Protein 8QLH (pdb70)

Sequence (625 aa):
DAPKTFSYVYAVDPSSLDYSLTSKSSTSDVIGNVVDGLLENDKYGNLIPSLAEDWSVSKDGLTYTYKLRKGVKWYTSEGEEYAEVKAQDFVTGLKHAADGKSDGLSLVEKSIKGLEAYVSGETNDFSTVGVKALDDYTVEYTLNNPESFWNSKVTTATMLPVNEEFLNATGKDYGAPTPSSILYNGPYFLKSLISKSVIEYEKNPNYWDKENVKIDNVKLTFYDGSDQESLIRSFTQGAYTTARLFPASSNFESTKKEYGDKIVYSPQEATSYYLTVNVNRQSYNKTAKTDESQKTSTKEALLNKNFRQALNFAFNRHAYTAQLNGEEGADKIIRNSLVPDNYVQVAGKTFGQLAQDELLKYGEQWKDVTLTDGKDTIYNPTKAKSAFEKAKSELQAKGVSFPIHLDVPVEQTDVVAVQQTNSLKQSIEETLGTENVIIDVLQMTDNEKESITSQAKVPTQKDYDLNGTGWGPDYQDPATYLNILDAKKGSALKHLGITKGKDPEVVAKVGLDEYKKLLDDAASETSNLDKRYEKYAKAQAWVTDSSLLIPVASSGGSPMVSRTTVPFTKAYSQVGIKGDPFIFKGMELQNDIVTTKEYDAAFKKWQKEKLESNAQYQKDLEKHIK

Secondary structure (DSSP, 8-state):
----EEEEEE-S--S---TTT---HHHHHHHHHH---SEEE-TTS-EEESSEEEEEE-TTS-EEEEEE-SS-EEE-TTS-EEEE--THHHHHHHHHHHHTT-TT-TTTTTTBTTHHHHHHTS---GGGSSEEEEETTEEEEEBSS--TTSGGGTTSGGG----HHHHHHHGGGTT-SSGGGS-B-SSEEEEEEETTTEEEEEE-TT-TTGGG----EEEEEE--SS-TTHHHHHHHTTS-S-----TTSTTHHHHHHHSS---EEPPEEEEEEEEEE-SS----SS----SHHHHHHHHHHHH-HHHHHHHHHH--HHHHTTTTS-SSSSGGGBB-SSS-TTSSEETTEEHHHHHHHTTGGG-GGGTT----BSS--S--HHHHHHHHHHHHHHHHTTT--SSEEEEEEEETT-HHHHHHHHHHHHHHHHHH-TTTEEEEEEEE-HHHHHHHTTT--SGGG---SEEEEEE--SSSSTHHHHGGG-TTT-GGGGGGT--SS--HHHHHHHTHHHHHHHHHHHHT-SS-HHHHHHHHHHHHHHHHHHTSEEEEEEEE--EE---EETT-S---SSSSTTSTT--TT-EE-SSPPPHHHHHHHHHHHHHHHHHHHHHHHHGGGGG--

Radius of gyration: 38.91 Å; Cα contacts (8 Å, |Δi|>4): 1211; chains: 1; bounding box: 101×67×98 Å

Nearest PDB structures (foldseek):
  8qlh-assembly1_A-2  TM=1.002E+00  e=0.000E+00  Streptococcus pneumoniae
  8qlv-assembly1_A  TM=5.421E-01  e=9.674E-84  Streptococcus pneumoniae
  8qlg-assembly2_B  TM=5.423E-01  e=4.223E-78  Streptococcus pneumoniae
  8a42-assembly1_A  TM=5.380E-01  e=6.595E-78  Streptococcus pneumoniae
  5kzt-assembly1_A  TM=4.599E-01  e=6.223E-33  Listeria monocytogenes 10403S

B-factor: mean 58.39, std 14.83, range [29.08, 126.2]

InterPro domains:
  IPR000914 Solute-binding protein family 5 domain [PF00496] (77-520)
  IPR023765 Solute-binding protein family 5, conserved site [PS01040] (82-104)
  IPR030678 Peptide/nickel binding protein, MppA-type [PIRSF002741] (9-593)
  IPR039424 Solute-binding protein family 5 [PTHR30290] (10-601)

Organism: Streptococcus pneumoniae (NCBI:txid1313)

Structure (mmCIF, N/CA/C/O backbone):
data_8QLH
#
_entry.id   8QLH
#
_cell.length_a   186.215
_cell.length_b   60.514
_cell.length_c   63.697
_cell.angle_alpha   90.000
_cell.angle_beta   96.230
_cell.angle_gamma   90.000
#
_symmetry.space_group_name_H-M   'C 1 2 1'
#
loop_
_entity.id
_entity.type
_entity.pdbx_description
1 polymer AliC
2 water water
#
loop_
_atom_site.group_PDB
_atom_site.id
_atom_site.type_symbol
_atom_site.label_atom_id
_atom_site.label_alt_id
_atom_site.label_comp_id
_atom_site.label_asym_id
_atom_site.label_entity_id
_atom_site.label_seq_id
_atom_site.pdbx_PDB_ins_code
_atom_site.Cartn_x
_atom_site.Cartn_y
_atom_site.Cartn_z
_atom_site.occupancy
_atom_site.B_iso_or_equiv
_atom_site.auth_seq_id
_atom_site.auth_comp_id
_atom_site.auth_asym_id
_atom_site.auth_atom_id
_atom_site.pdbx_PDB_model_num
ATOM 1 N N . ASP A 1 9 ? 95.889 37.777 18.785 1.00 105.09 31 ASP A N 1
ATOM 2 C CA . ASP A 1 9 ? 95.274 37.346 20.068 1.00 111.63 31 ASP A CA 1
ATOM 3 C C . ASP A 1 9 ? 94.240 36.256 19.754 1.00 114.00 31 ASP A C 1
ATOM 4 O O . ASP A 1 9 ? 94.662 35.180 19.341 1.00 121.66 31 ASP A O 1
ATOM 9 N N . ALA A 1 10 ? 92.947 36.532 19.894 1.00 106.38 32 ALA A N 1
ATOM 10 C CA . ALA A 1 10 ? 91.896 35.539 19.618 1.00 97.96 32 ALA A CA 1
ATOM 11 C C . ALA A 1 10 ? 90.585 36.282 19.546 1.00 90.35 32 ALA A C 1
ATOM 12 O O . ALA A 1 10 ? 90.291 37.006 20.471 1.00 92.26 32 ALA A O 1
ATOM 14 N N . PRO A 1 11 ? 89.775 36.066 18.506 1.00 82.20 33 PRO A N 1
ATOM 15 C CA . PRO A 1 11 ? 88.528 36.778 18.361 1.00 77.84 33 PRO A CA 1
ATOM 16 C C . PRO A 1 11 ? 87.537 36.468 19.484 1.00 77.69 33 PRO A C 1
ATOM 17 O O . PRO A 1 11 ? 87.534 35.410 19.999 1.00 75.99 33 PRO A O 1
ATOM 21 N N . LYS A 1 12 ? 86.721 37.454 19.816 1.00 72.97 34 LYS A N 1
ATOM 22 C CA . LYS A 1 12 ? 85.699 37.299 20.844 1.00 66.73 34 LYS A CA 1
ATOM 23 C C . LYS A 1 12 ? 84.302 37.643 20.340 1.00 57.69 34 LYS A C 1
ATOM 24 O O . LYS A 1 12 ? 83.358 37.684 21.141 1.00 48.04 34 LYS A O 1
ATOM 30 N N . THR A 1 13 ? 84.139 37.882 19.040 1.00 51.97 35 THR A N 1
ATOM 31 C CA . THR A 1 13 ? 82.834 38.117 18.437 1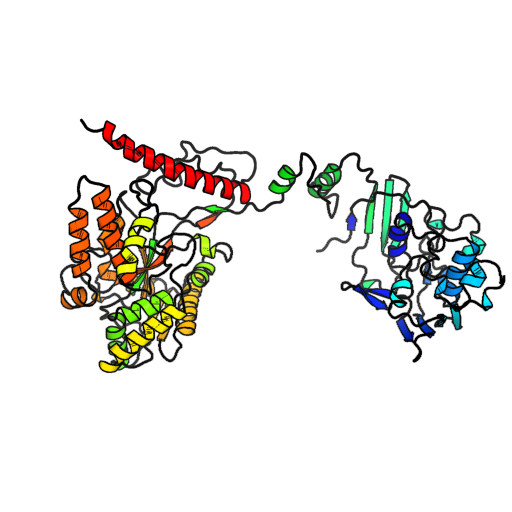.00 41.76 35 THR A CA 1
ATOM 32 C C . THR A 1 13 ? 82.536 36.991 17.455 1.00 44.32 35 THR A C 1
ATOM 33 O O . THR A 1 13 ? 83.393 36.625 16.645 1.00 45.08 35 THR A O 1
ATOM 37 N N . PHE A 1 14 ? 81.333 36.436 17.540 1.00 48.79 36 PHE A N 1
ATOM 38 C CA . PHE A 1 14 ? 80.854 35.434 16.599 1.00 43.47 36 PHE A CA 1
ATOM 39 C C . PHE A 1 14 ? 79.768 36.058 15.739 1.00 52.25 36 PHE A C 1
ATOM 40 O O . PHE A 1 14 ? 78.840 36.680 16.266 1.00 58.62 36 PHE A O 1
ATOM 48 N N . SER A 1 15 ? 79.888 35.902 14.423 1.00 38.35 37 SER A N 1
ATOM 49 C CA . SER A 1 15 ? 78.921 36.463 13.489 1.00 38.67 37 SER A CA 1
ATOM 50 C C . SER A 1 15 ? 78.494 35.377 12.515 1.00 52.86 37 SER A C 1
ATOM 51 O O . SER A 1 15 ? 79.338 34.792 11.827 1.00 51.31 37 SER A O 1
ATOM 54 N N . TYR A 1 16 ? 77.188 35.108 12.456 1.00 44.76 38 TYR A N 1
ATOM 55 C CA . TYR A 1 16 ? 76.640 34.194 11.458 1.00 49.62 38 TYR A CA 1
ATOM 56 C C . TYR A 1 16 ? 75.199 34.571 11.138 1.00 43.17 38 TYR A C 1
ATOM 57 O O . TYR A 1 16 ? 74.875 35.757 11.053 1.00 48.79 38 TYR A O 1
ATOM 66 N N . VAL A 1 17 ? 74.324 33.581 10.957 1.00 39.75 39 VAL A N 1
ATOM 67 C CA . VAL A 1 17 ? 72.957 33.819 10.515 1.00 38.62 39 VAL A CA 1
ATOM 68 C C . VAL A 1 17 ? 71.993 32.997 11.361 1.00 39.48 39 VAL A C 1
ATOM 69 O O . VAL A 1 17 ? 72.384 32.094 12.099 1.00 43.21 39 VAL A O 1
ATOM 73 N N . TYR A 1 18 ? 70.716 33.347 11.252 1.00 44.34 40 TYR A N 1
ATOM 74 C CA . TYR A 1 18 ? 69.616 32.536 11.741 1.00 44.70 40 TYR A CA 1
ATOM 75 C C . TYR A 1 18 ? 68.503 32.615 10.705 1.00 48.37 40 TYR A C 1
ATOM 76 O O . TYR A 1 18 ? 68.442 33.553 9.906 1.00 52.48 40 TYR A O 1
ATOM 85 N N . ALA A 1 19 ? 67.618 31.617 10.717 1.00 46.72 41 ALA A N 1
ATOM 86 C CA . ALA A 1 19 ? 66.630 31.468 9.659 1.00 45.91 41 ALA A CA 1
ATOM 87 C C . ALA A 1 19 ? 65.178 31.570 10.110 1.00 47.60 41 ALA A C 1
ATOM 88 O O . ALA A 1 19 ? 64.320 31.863 9.272 1.00 50.26 41 ALA A O 1
ATOM 90 N N . VAL A 1 20 ? 64.869 31.333 11.383 1.00 51.37 42 VAL A N 1
ATOM 91 C CA . VAL A 1 20 ? 63.490 31.368 11.861 1.00 54.00 42 VAL A CA 1
ATOM 92 C C . VAL A 1 20 ? 63.409 32.287 13.072 1.00 57.13 42 VAL A C 1
ATOM 93 O O . VAL A 1 20 ? 64.099 32.064 14.076 1.00 48.12 42 VAL A O 1
ATOM 97 N N . ASP A 1 21 ? 62.550 33.301 12.984 1.00 64.58 43 ASP A N 1
ATOM 98 C CA . ASP A 1 21 ? 62.328 34.207 14.098 1.00 66.79 43 ASP A CA 1
ATOM 99 C C . ASP A 1 21 ? 61.645 33.482 15.256 1.00 68.57 43 ASP A C 1
ATOM 100 O O . ASP A 1 21 ? 60.818 32.590 15.041 1.00 66.37 43 ASP A O 1
ATOM 105 N N . PRO A 1 22 ? 61.973 33.850 16.497 1.00 64.79 44 PRO A N 1
ATOM 106 C CA . PRO A 1 22 ? 61.236 33.329 17.658 1.00 62.64 44 PRO A CA 1
ATOM 107 C C . PRO A 1 22 ? 59.882 34.015 17.766 1.00 60.83 44 PRO A C 1
ATOM 108 O O . PRO A 1 22 ? 59.805 35.237 17.901 1.00 64.09 44 PRO A O 1
ATOM 112 N N . SER A 1 23 ? 58.810 33.227 17.694 1.00 58.02 45 SER A N 1
ATOM 113 C CA . SER A 1 23 ? 57.480 33.783 17.902 1.00 60.33 45 SER A CA 1
ATOM 114 C C . SER A 1 23 ? 57.188 34.025 19.373 1.00 58.58 45 SER A C 1
ATOM 115 O O . SER A 1 23 ? 56.264 34.778 19.693 1.00 54.03 45 SER A O 1
ATOM 118 N N . SER A 1 24 ? 57.963 33.413 20.264 1.00 62.52 46 SER A N 1
ATOM 119 C CA . SER A 1 24 ? 57.725 33.484 21.695 1.00 58.11 46 SER A CA 1
ATOM 120 C C . SER A 1 24 ? 59.028 33.200 22.425 1.00 54.90 46 SER A C 1
ATOM 121 O O . SER A 1 24 ? 59.855 32.410 21.960 1.00 55.43 46 SER A O 1
ATOM 124 N N . LEU A 1 25 ? 59.204 33.855 23.571 1.00 50.93 47 LEU A N 1
ATOM 125 C CA . LEU A 1 25 ? 60.309 33.557 24.472 1.00 52.17 47 LEU A CA 1
ATOM 126 C C . LEU A 1 25 ? 59.869 32.752 25.692 1.00 52.85 47 LEU A C 1
ATOM 127 O O . LEU A 1 25 ? 60.682 32.512 26.592 1.00 47.99 47 LEU A O 1
ATOM 132 N N . ASP A 1 26 ? 58.606 32.327 25.743 1.00 58.14 48 ASP A N 1
ATOM 133 C CA . ASP A 1 26 ? 58.085 31.536 26.858 1.00 57.74 48 ASP A CA 1
ATOM 134 C C . ASP A 1 26 ? 58.524 30.090 26.661 1.00 57.56 48 ASP A C 1
ATOM 135 O O . ASP A 1 26 ? 57.830 29.281 26.041 1.00 51.89 48 ASP A O 1
ATOM 140 N N . TYR A 1 27 ? 59.697 29.764 27.212 1.00 54.42 49 TYR A N 1
ATOM 141 C CA . TYR A 1 27 ? 60.247 28.422 27.053 1.00 53.52 49 TYR A CA 1
ATOM 142 C C . TYR A 1 27 ? 59.396 27.373 27.754 1.00 55.16 49 TYR A C 1
ATOM 143 O O . TYR A 1 27 ? 59.398 26.203 27.352 1.00 55.77 49 TYR A O 1
ATOM 152 N N . SER A 1 28 ? 58.672 27.764 28.800 1.00 45.28 50 SER A N 1
ATOM 153 C CA . SER A 1 28 ? 57.789 26.823 29.477 1.00 52.81 50 SER A CA 1
ATOM 154 C C . SER A 1 28 ? 56.652 26.366 28.573 1.00 61.41 50 SER A C 1
ATOM 155 O O . SER A 1 28 ? 56.199 25.220 28.681 1.00 60.29 50 SER A O 1
ATOM 158 N N . LEU A 1 29 ? 56.200 27.233 27.662 1.00 59.18 51 LEU A N 1
ATOM 159 C CA . LEU A 1 29 ? 54.987 26.984 26.892 1.00 53.72 51 LEU A CA 1
ATOM 160 C C . LEU A 1 29 ? 55.238 26.402 25.507 1.00 51.09 51 LEU A C 1
ATOM 161 O O . LEU A 1 29 ? 54.338 25.756 24.956 1.00 49.89 51 LEU A O 1
ATOM 166 N N . THR A 1 30 ? 56.418 26.608 24.929 1.00 47.79 52 THR A N 1
ATOM 167 C CA . THR A 1 30 ? 56.728 26.046 23.624 1.00 54.32 52 THR A CA 1
ATOM 168 C C . THR A 1 30 ? 58.149 25.507 23.625 1.00 55.73 52 THR A C 1
ATOM 169 O O . THR A 1 30 ? 59.037 26.031 24.304 1.00 41.90 52 THR A O 1
ATOM 173 N N . SER A 1 31 ? 58.348 24.436 22.860 1.00 64.21 53 SER A N 1
ATOM 174 C CA . SER A 1 31 ? 59.660 23.822 22.709 1.00 61.75 53 SER A CA 1
ATOM 175 C C . SER A 1 31 ? 60.113 23.800 21.255 1.00 59.13 53 SER A C 1
ATOM 176 O O . SER A 1 31 ? 61.068 23.090 20.919 1.00 56.71 53 SER A O 1
ATOM 179 N N . LYS A 1 32 ? 59.450 24.562 20.384 1.00 62.42 54 LYS A N 1
ATOM 180 C CA . LYS A 1 32 ? 59.950 24.730 19.025 1.00 56.84 54 LYS A CA 1
ATOM 181 C C . LYS A 1 32 ? 61.351 25.319 19.067 1.00 52.65 54 LYS A C 1
ATOM 182 O O . LYS A 1 32 ? 61.655 26.182 19.896 1.00 51.93 54 LYS A O 1
ATOM 188 N N . SER A 1 33 ? 62.221 24.817 18.189 1.00 48.55 55 SER A N 1
ATOM 189 C CA . SER A 1 33 ? 63.630 25.176 18.276 1.00 44.93 55 SER A CA 1
ATOM 190 C C . SER A 1 33 ? 63.876 26.637 17.934 1.00 50.94 55 SER A C 1
ATOM 191 O O . SER A 1 33 ? 64.906 27.184 18.339 1.00 54.73 55 SER A O 1
ATOM 194 N N . SER A 1 34 ? 62.948 27.285 17.222 1.00 52.95 56 SER A N 1
ATOM 195 C CA . SER A 1 34 ? 63.067 28.719 16.978 1.00 50.04 56 SER A CA 1
ATOM 196 C C . SER A 1 34 ? 63.021 29.526 18.272 1.00 53.98 56 SER A C 1
ATOM 197 O O . SER A 1 34 ? 63.438 30.689 18.275 1.00 51.15 56 SER A O 1
ATOM 200 N N . THR A 1 35 ? 62.518 28.941 19.362 1.00 53.90 57 THR A N 1
ATOM 201 C CA . THR A 1 35 ? 62.573 29.552 20.685 1.00 49.09 57 THR A CA 1
ATOM 202 C C . THR A 1 35 ? 63.768 29.039 21.481 1.00 46.05 57 THR A C 1
ATOM 203 O O . THR A 1 35 ? 64.507 29.828 22.079 1.00 48.68 57 THR A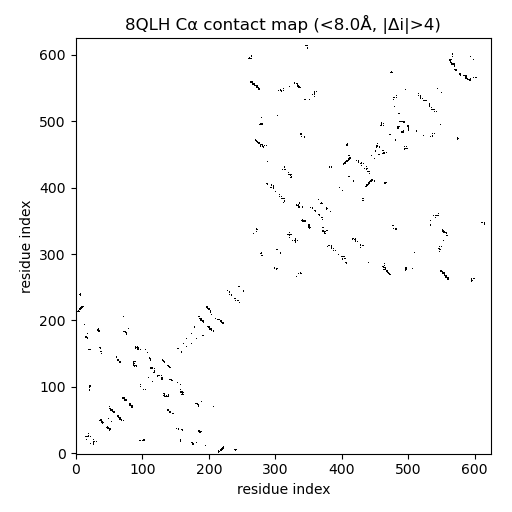 O 1
ATOM 207 N N . SER A 1 36 ? 63.975 27.719 21.473 1.00 45.72 58 SER A N 1
ATOM 208 C CA . SER A 1 36 ? 65.016 27.109 22.296 1.00 50.96 58 SER A CA 1
ATOM 209 C C . SER A 1 36 ? 66.416 27.543 21.877 1.00 52.87 58 SER A C 1
ATOM 210 O O . SER A 1 36 ? 67.321 27.605 22.720 1.00 52.09 58 SER A O 1
ATOM 213 N N . ASP A 1 37 ? 66.616 27.840 20.590 1.00 42.46 59 ASP A N 1
ATOM 214 C CA . ASP A 1 37 ? 67.930 28.278 20.130 1.00 49.25 59 ASP A CA 1
ATOM 215 C C . ASP A 1 37 ? 68.327 29.596 20.774 1.00 44.78 59 ASP A C 1
ATOM 216 O O . ASP A 1 37 ? 69.520 29.858 20.966 1.00 46.16 59 ASP A O 1
ATOM 221 N N . VAL A 1 38 ? 67.346 30.429 21.117 1.00 40.12 60 VAL A N 1
ATOM 222 C CA . VAL A 1 38 ? 67.622 31.635 21.887 1.00 41.94 60 VAL A CA 1
ATOM 223 C C . VAL A 1 38 ? 67.755 31.305 23.367 1.00 44.48 60 VAL A C 1
ATOM 224 O O . VAL A 1 38 ? 68.726 31.701 24.020 1.00 48.83 60 VAL A O 1
ATOM 228 N N . ILE A 1 39 ? 66.804 30.534 23.901 1.00 43.82 61 ILE A N 1
ATOM 229 C CA . ILE A 1 39 ? 66.700 30.338 25.345 1.00 40.88 61 ILE A CA 1
ATOM 230 C C . ILE A 1 39 ? 67.895 29.558 25.886 1.00 38.78 61 ILE A C 1
ATOM 231 O O . ILE A 1 39 ? 68.402 29.859 26.972 1.00 52.05 61 ILE A O 1
ATOM 236 N N . GLY A 1 40 ? 68.377 28.563 25.138 1.00 42.53 62 GLY A N 1
ATOM 237 C CA . GLY A 1 40 ? 69.528 27.787 25.574 1.00 42.49 62 GLY A CA 1
ATOM 238 C C . GLY A 1 40 ? 70.778 28.601 25.856 1.00 41.95 62 GLY A C 1
ATOM 239 O O . GLY A 1 40 ? 71.670 28.122 26.566 1.00 45.10 62 GLY A O 1
ATOM 240 N N . ASN A 1 41 ? 70.863 29.820 25.324 1.00 41.18 63 ASN A N 1
ATOM 241 C CA . ASN A 1 41 ? 72.008 30.686 25.563 1.00 41.89 63 ASN A CA 1
ATOM 242 C C . ASN A 1 41 ? 71.812 31.643 26.735 1.00 43.27 63 ASN A C 1
ATOM 243 O O . ASN A 1 41 ? 72.799 32.216 27.209 1.00 42.40 63 ASN A O 1
ATOM 248 N N . VAL A 1 42 ? 70.579 31.830 27.214 1.00 38.29 64 VAL A N 1
ATOM 249 C CA . VAL A 1 42 ? 70.287 32.919 28.143 1.00 45.69 64 VAL A CA 1
ATOM 250 C C . VAL A 1 42 ? 69.592 32.429 29.411 1.00 54.77 64 VAL A C 1
ATOM 251 O O . VAL A 1 42 ? 69.488 33.172 30.393 1.00 52.68 64 VAL A O 1
ATOM 255 N N . VAL A 1 43 ? 69.102 31.191 29.410 1.00 53.73 65 VAL A N 1
ATOM 256 C CA . VAL A 1 43 ? 68.440 30.623 30.580 1.00 48.30 65 VAL A CA 1
ATOM 257 C C . VAL A 1 43 ? 69.042 29.256 30.872 1.00 47.04 65 VAL A C 1
ATOM 258 O O . VAL A 1 43 ? 69.090 28.392 29.989 1.00 51.38 65 VAL A O 1
ATOM 262 N N . ASP A 1 44 ? 69.490 29.058 32.109 1.00 45.48 66 ASP A N 1
ATOM 263 C CA . ASP A 1 44 ? 70.103 27.812 32.542 1.00 44.44 66 ASP A CA 1
ATOM 264 C C . ASP A 1 44 ? 69.098 26.927 33.271 1.00 52.85 66 ASP A C 1
ATOM 265 O O . ASP A 1 44 ? 68.170 27.408 33.928 1.00 50.94 66 ASP A O 1
ATOM 270 N N . GLY A 1 45 ? 69.306 25.614 33.155 1.00 48.79 67 GLY A N 1
ATOM 271 C CA . GLY A 1 45 ? 68.560 24.637 33.899 1.00 50.08 67 GLY A CA 1
ATOM 272 C C . GLY A 1 45 ? 69.420 23.897 34.902 1.00 48.03 67 GLY A C 1
ATOM 273 O O . GLY A 1 45 ? 70.512 24.343 35.278 1.00 40.70 67 GLY A O 1
ATOM 274 N N . LEU A 1 46 ? 68.923 22.728 35.328 1.00 51.91 68 LEU A N 1
ATOM 275 C CA . LEU A 1 46 ? 69.611 21.937 36.347 1.00 42.95 68 LEU A CA 1
ATOM 276 C C . LEU A 1 46 ? 70.951 21.414 35.839 1.00 46.11 68 LEU A C 1
ATOM 277 O O . LEU A 1 46 ? 71.967 21.491 36.545 1.00 41.32 68 LEU A O 1
ATOM 282 N N . LEU A 1 47 ? 70.973 20.867 34.627 1.00 43.82 69 LEU A N 1
ATOM 283 C CA . LEU A 1 47 ? 72.176 20.273 34.068 1.00 51.98 69 LEU A CA 1
ATOM 284 C C . LEU A 1 47 ? 72.482 20.903 32.712 1.00 48.89 69 LEU A C 1
ATOM 285 O O . LEU A 1 47 ? 71.617 21.516 32.079 1.00 44.32 69 LEU A O 1
ATOM 290 N N . GLU A 1 48 ? 73.744 20.773 32.297 1.00 47.83 70 GLU A N 1
ATOM 291 C CA . GLU A 1 48 ? 74.250 21.176 30.990 1.00 43.63 70 GLU A CA 1
ATOM 292 C C . GLU A 1 48 ? 74.820 19.963 30.266 1.00 44.81 70 GLU A C 1
ATOM 293 O O . GLU A 1 48 ? 74.736 18.831 30.743 1.00 51.87 70 GLU A O 1
ATOM 299 N N . ASN A 1 49 ? 75.437 20.226 29.119 1.00 44.63 71 ASN A N 1
ATOM 300 C CA . ASN A 1 49 ? 76.279 19.273 28.415 1.00 42.73 71 ASN A CA 1
ATOM 301 C C . ASN A 1 49 ? 77.683 19.850 28.296 1.00 37.41 71 ASN A C 1
ATOM 302 O O . ASN A 1 49 ? 77.851 21.054 28.066 1.00 45.07 71 ASN A O 1
ATOM 307 N N . ASP A 1 50 ? 78.689 18.997 28.471 1.00 36.24 72 ASP A N 1
ATOM 308 C CA . ASP A 1 50 ? 80.069 19.370 28.183 1.00 46.83 72 ASP A CA 1
ATOM 309 C C . ASP A 1 50 ? 80.338 19.134 26.696 1.00 45.89 72 ASP A C 1
ATOM 310 O O . ASP A 1 50 ? 79.429 18.817 25.924 1.00 43.97 72 ASP A O 1
ATOM 315 N N . LYS A 1 51 ? 81.597 19.267 26.272 1.00 43.62 73 LYS A N 1
ATOM 316 C CA . LYS A 1 51 ? 81.905 19.107 24.855 1.00 45.37 73 LYS A CA 1
ATOM 317 C C . LYS A 1 51 ? 81.796 17.663 24.383 1.00 51.94 73 LYS A C 1
ATOM 318 O O . LYS A 1 51 ? 81.928 17.412 23.182 1.00 53.89 73 LYS A O 1
ATOM 324 N N . TYR A 1 52 ? 81.546 16.722 25.289 1.00 54.30 74 TYR A N 1
ATOM 325 C CA . TYR A 1 52 ? 81.461 15.307 24.972 1.00 39.97 74 TYR A CA 1
ATOM 326 C C . TYR A 1 52 ? 80.045 14.765 25.047 1.00 38.34 74 TYR A C 1
ATOM 327 O O . TYR A 1 52 ? 79.844 13.569 24.822 1.00 60.60 74 TYR A O 1
ATOM 336 N N . GLY A 1 53 ? 79.059 15.606 25.354 1.00 41.32 75 GLY A N 1
ATOM 337 C CA . GLY A 1 53 ? 77.696 15.163 25.516 1.00 41.31 75 GLY A CA 1
ATOM 338 C C . GLY A 1 53 ? 77.299 14.807 26.933 1.00 44.96 75 GLY A C 1
ATOM 339 O O . GLY A 1 53 ? 76.107 14.598 27.187 1.00 54.57 75 GLY A O 1
ATOM 340 N N . ASN A 1 54 ? 78.255 14.731 27.858 1.00 42.78 76 ASN A N 1
ATOM 341 C CA . ASN A 1 54 ? 77.962 14.341 29.232 1.00 43.84 76 ASN A CA 1
ATOM 342 C C . ASN A 1 54 ? 77.107 15.388 29.932 1.00 42.78 76 ASN A C 1
ATOM 343 O O . ASN A 1 54 ? 77.354 16.592 29.824 1.00 52.15 76 ASN A O 1
ATOM 348 N N . LEU A 1 55 ? 76.106 14.921 30.669 1.00 39.85 77 LEU A N 1
ATOM 349 C CA . LEU A 1 55 ? 75.253 15.802 31.457 1.00 4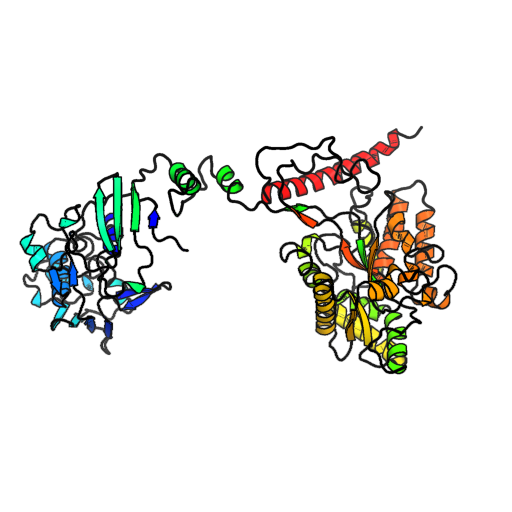8.49 77 LEU A CA 1
ATOM 350 C C . LEU A 1 55 ? 76.002 16.223 32.719 1.00 50.16 77 LEU A C 1
ATOM 351 O O . LEU A 1 55 ? 76.187 15.424 33.640 1.00 52.71 77 LEU A O 1
ATOM 356 N N . ILE A 1 56 ? 76.431 17.482 32.759 1.00 53.30 78 ILE A N 1
ATOM 357 C CA . ILE A 1 56 ? 77.295 18.000 33.817 1.00 49.29 78 ILE A CA 1
ATOM 358 C C . ILE A 1 56 ? 76.507 18.992 34.670 1.00 49.44 78 ILE A C 1
ATOM 359 O O . ILE A 1 56 ? 75.439 19.452 34.241 1.00 43.79 78 ILE A O 1
ATOM 364 N N . PRO A 1 57 ? 76.974 19.330 35.877 1.00 52.60 79 PRO A N 1
ATOM 365 C CA . PRO A 1 57 ? 76.243 20.289 36.728 1.00 50.79 79 PRO A CA 1
ATOM 366 C C . PRO A 1 57 ? 76.048 21.661 36.080 1.00 41.16 79 PRO A C 1
ATOM 367 O O . PRO A 1 57 ? 76.964 22.207 35.468 1.00 47.45 79 PRO A O 1
ATOM 371 N N . SER A 1 58 ? 74.847 22.234 36.248 1.00 47.26 80 SER A N 1
ATOM 372 C CA . SER A 1 58 ? 74.546 23.577 35.762 1.00 47.50 80 SER A CA 1
ATOM 373 C C . SER A 1 58 ? 74.041 24.419 36.923 1.00 50.50 80 SER A C 1
ATOM 374 O O . SER A 1 58 ? 74.846 24.971 37.672 1.00 54.64 80 SER A O 1
ATOM 377 N N . LEU A 1 59 ? 72.725 24.624 37.062 1.00 53.82 81 LEU A N 1
ATOM 378 C CA . LEU A 1 59 ? 72.256 25.317 38.260 1.00 47.37 81 LEU A CA 1
ATOM 379 C C . LEU A 1 59 ? 72.303 24.396 39.467 1.00 47.61 81 LEU A C 1
ATOM 380 O O . LEU A 1 59 ? 72.449 24.860 40.601 1.00 52.48 81 LEU A O 1
ATOM 385 N N . ALA A 1 60 ? 72.195 23.094 39.234 1.00 45.51 82 ALA A N 1
ATOM 386 C CA . ALA A 1 60 ? 72.357 22.083 40.267 1.00 46.31 82 ALA A CA 1
ATOM 387 C C . ALA A 1 60 ? 73.838 21.743 40.358 1.00 52.34 82 ALA A C 1
ATOM 388 O O . ALA A 1 60 ? 74.414 21.201 39.409 1.00 57.18 82 ALA A O 1
ATOM 390 N N . GLU A 1 61 ? 74.469 22.079 41.481 1.00 50.39 83 GLU A N 1
ATOM 391 C CA . GLU A 1 61 ? 75.885 21.769 41.610 1.00 50.01 83 GLU A CA 1
ATOM 392 C C . GLU A 1 61 ? 76.129 20.295 41.903 1.00 55.84 83 GLU A C 1
ATOM 393 O O . GLU A 1 61 ? 77.247 19.812 41.696 1.00 58.65 83 GLU A O 1
ATOM 399 N N . ASP A 1 62 ? 75.106 19.575 42.354 1.00 50.56 84 ASP A N 1
ATOM 400 C CA . ASP A 1 62 ? 75.193 18.136 42.551 1.00 55.29 84 ASP A CA 1
ATOM 401 C C . ASP A 1 62 ? 73.783 17.568 42.491 1.00 49.35 84 ASP A C 1
ATOM 402 O O . ASP A 1 62 ? 72.797 18.292 42.654 1.00 42.00 84 ASP A O 1
ATOM 407 N N . TRP A 1 63 ? 73.697 16.261 42.243 1.00 48.68 85 TRP A N 1
ATOM 408 C CA . TRP A 1 63 ? 72.407 15.597 42.144 1.00 45.36 85 TRP A CA 1
ATOM 409 C C . TRP A 1 63 ? 72.547 14.145 42.570 1.00 50.39 85 TRP A C 1
ATOM 410 O O . TRP A 1 63 ? 73.619 13.543 42.460 1.00 51.80 85 TRP A O 1
ATOM 421 N N . SER A 1 64 ? 71.436 13.579 43.036 1.00 44.57 86 SER A N 1
ATOM 422 C CA . SER A 1 64 ? 71.411 12.192 43.465 1.00 46.07 86 SER A CA 1
ATOM 423 C C . SER A 1 64 ? 70.105 11.552 43.019 1.00 49.66 86 SER A C 1
ATOM 424 O O . SER A 1 64 ? 69.121 12.237 42.731 1.00 54.76 86 SER A O 1
ATOM 427 N N . VAL A 1 65 ? 70.111 10.220 42.956 1.00 48.64 87 VAL A N 1
ATOM 428 C CA . VAL A 1 65 ? 68.922 9.427 42.664 1.00 47.82 87 VAL A CA 1
ATOM 429 C C . VAL A 1 65 ? 68.798 8.344 43.733 1.00 50.60 87 VAL A C 1
ATOM 430 O O . VAL A 1 65 ? 69.810 7.815 44.209 1.00 50.14 87 VAL A O 1
ATOM 434 N N . SER A 1 66 ? 67.562 8.039 44.139 1.00 50.47 88 SER A N 1
ATOM 435 C CA . SER A 1 66 ? 67.346 7.050 45.188 1.00 47.87 88 SER A CA 1
ATOM 436 C C . SER A 1 66 ? 67.722 5.653 44.687 1.00 56.69 88 SER A C 1
ATOM 437 O O . SER A 1 66 ? 67.931 5.425 43.493 1.00 60.66 88 SER A O 1
ATOM 440 N N . LYS A 1 67 ? 67.787 4.704 45.627 1.00 60.46 89 LYS A N 1
ATOM 441 C CA . LYS A 1 67 ? 68.138 3.327 45.283 1.00 57.71 89 LYS A CA 1
ATOM 442 C C . LYS A 1 67 ? 67.122 2.709 44.326 1.00 54.17 89 LYS A C 1
ATOM 443 O O . LYS A 1 67 ? 67.490 1.926 43.443 1.00 59.67 89 LYS A O 1
ATOM 449 N N . ASP A 1 68 ? 65.839 3.036 44.488 1.00 55.51 90 ASP A N 1
ATOM 450 C CA . ASP A 1 68 ? 64.812 2.502 43.603 1.00 51.32 90 ASP A CA 1
ATOM 451 C C . ASP A 1 68 ? 64.695 3.264 42.288 1.00 49.75 90 ASP A C 1
ATOM 452 O O . ASP A 1 68 ? 63.909 2.859 41.427 1.00 69.69 90 ASP A O 1
ATOM 457 N N . GLY A 1 69 ? 65.442 4.352 42.114 1.00 49.45 91 GLY A N 1
ATOM 458 C CA . GLY A 1 69 ? 65.443 5.097 40.869 1.00 53.67 91 GLY A CA 1
ATOM 459 C C . GLY A 1 69 ? 64.273 6.030 40.652 1.00 55.16 91 GLY A C 1
ATOM 460 O O . GLY A 1 69 ? 64.179 6.635 39.578 1.00 54.44 91 GLY A O 1
ATOM 461 N N . LEU A 1 70 ? 63.385 6.186 41.631 1.00 58.33 92 LEU A N 1
ATOM 462 C CA . LEU A 1 70 ? 62.167 6.960 41.425 1.00 53.23 92 LEU A CA 1
ATOM 463 C C . LEU A 1 70 ? 62.286 8.414 41.854 1.00 52.62 92 LEU A C 1
ATOM 464 O O . LEU A 1 70 ? 61.438 9.225 41.466 1.00 54.07 92 LEU A O 1
ATOM 469 N N . THR A 1 71 ? 63.299 8.766 42.643 1.00 52.52 93 THR A N 1
ATOM 470 C CA . THR A 1 71 ? 63.409 10.097 43.229 1.00 51.39 93 THR A CA 1
ATOM 471 C C . THR A 1 71 ? 64.746 10.709 42.848 1.00 51.45 93 THR A C 1
ATOM 472 O O . THR A 1 71 ? 65.802 10.145 43.158 1.00 54.65 93 THR A O 1
ATOM 476 N N . TYR A 1 72 ? 64.695 11.866 42.197 1.00 46.59 94 TYR A N 1
ATOM 477 C CA . TYR A 1 72 ? 65.878 12.610 41.792 1.00 42.63 94 TYR A CA 1
ATOM 478 C C . TYR A 1 72 ? 65.926 13.913 42.572 1.00 47.72 94 TYR A C 1
ATOM 479 O O . TYR A 1 72 ? 64.942 14.659 42.598 1.00 48.16 94 TYR A O 1
ATOM 488 N N . THR A 1 73 ? 67.066 14.188 43.195 1.00 49.16 95 THR A N 1
ATOM 489 C CA . THR A 1 73 ? 67.225 15.355 44.049 1.00 43.73 95 THR A CA 1
ATOM 490 C C . THR A 1 73 ? 68.399 16.179 43.544 1.00 48.30 95 THR A C 1
ATOM 491 O O . THR A 1 73 ? 69.484 15.638 43.302 1.00 44.26 95 THR A O 1
ATOM 495 N N . TYR A 1 74 ? 68.180 17.481 43.385 1.00 47.50 96 TYR A N 1
ATOM 496 C CA . TYR A 1 74 ? 69.165 18.381 42.804 1.00 47.76 96 TYR A CA 1
ATOM 497 C C . TYR A 1 74 ? 69.510 19.480 43.798 1.00 51.53 96 TYR A C 1
ATOM 498 O O . TYR A 1 74 ? 68.622 20.194 44.276 1.00 41.28 96 TYR A O 1
ATOM 507 N N . LYS A 1 75 ? 70.803 19.624 44.082 1.00 51.06 97 LYS A N 1
ATOM 508 C CA . LYS A 1 75 ? 71.316 20.628 45.007 1.00 49.11 97 LYS A CA 1
ATOM 509 C C . LYS A 1 75 ? 71.775 21.839 44.198 1.00 59.87 97 LYS A C 1
ATOM 510 O O . LYS A 1 75 ? 72.761 21.764 43.457 1.00 64.26 97 LYS A O 1
ATOM 516 N N . LEU A 1 76 ? 71.018 22.915 44.287 1.00 54.87 98 LEU A N 1
ATOM 517 C CA . LEU A 1 76 ? 71.324 24.128 43.517 1.00 45.93 98 LEU A CA 1
ATOM 518 C C . LEU A 1 76 ? 72.512 24.832 44.116 1.00 48.16 98 LEU A C 1
ATOM 519 O O . LEU A 1 76 ? 72.688 24.763 45.288 1.00 56.25 98 LEU A O 1
ATOM 524 N N . ARG A 1 77 ? 73.170 25.613 43.247 1.00 46.72 99 ARG A N 1
ATOM 525 C CA . ARG A 1 77 ? 74.251 26.566 43.603 1.00 56.62 99 ARG A CA 1
ATOM 526 C C . ARG A 1 77 ? 73.536 27.754 44.261 1.00 43.22 99 ARG A C 1
ATOM 527 O O . ARG A 1 77 ? 72.372 28.033 43.890 1.00 51.89 99 ARG A O 1
ATOM 535 N N . LYS A 1 78 ? 74.209 28.486 45.144 1.00 60.44 100 LYS A N 1
ATOM 536 C CA . LYS A 1 78 ? 73.471 29.489 45.902 1.00 63.45 100 LYS A CA 1
ATOM 537 C C . LYS A 1 78 ? 73.528 30.886 45.299 1.00 73.05 100 LYS A C 1
ATOM 538 O O . LYS A 1 78 ? 72.504 31.580 45.267 1.00 88.48 100 LYS A O 1
ATOM 544 N N . GLY A 1 79 ? 74.682 31.325 44.811 1.00 61.95 101 GLY A N 1
ATOM 545 C CA . GLY A 1 79 ? 74.815 32.724 44.449 1.00 63.38 101 GLY A CA 1
ATOM 546 C C . GLY A 1 79 ? 74.301 33.124 43.078 1.00 66.53 101 GLY A C 1
ATOM 547 O O . GLY A 1 79 ? 74.697 34.169 42.557 1.00 78.20 101 GLY A O 1
ATOM 548 N N . VAL A 1 80 ? 73.420 32.325 42.479 1.00 60.24 102 VAL A N 1
ATOM 549 C CA . VAL A 1 80 ? 72.934 32.587 41.127 1.00 50.82 102 VAL A CA 1
ATOM 550 C C . VAL A 1 80 ? 71.730 33.515 41.192 1.00 51.27 102 VAL A C 1
ATOM 551 O O . VAL A 1 80 ? 70.788 33.281 41.960 1.00 53.24 102 VAL A O 1
ATOM 555 N N . LYS A 1 81 ? 71.752 34.559 40.371 1.00 53.69 103 LYS A N 1
ATOM 556 C CA . LYS A 1 81 ? 70.713 35.575 40.354 1.00 49.09 103 LYS A CA 1
ATOM 557 C C . LYS A 1 81 ? 69.978 35.578 39.021 1.00 55.95 103 LYS A C 1
ATOM 558 O O . LYS A 1 81 ? 70.540 35.239 37.975 1.00 54.67 103 LYS A O 1
ATOM 564 N N . TRP A 1 82 ? 68.705 35.958 39.076 1.00 59.93 104 TRP A N 1
ATOM 565 C CA . TRP A 1 82 ? 67.977 36.349 37.878 1.00 56.55 104 TRP A CA 1
ATOM 566 C C . TRP A 1 82 ? 68.305 37.799 37.543 1.00 51.54 104 TRP A C 1
ATOM 567 O O . TRP A 1 82 ? 68.383 38.652 38.434 1.00 47.19 104 TRP A O 1
ATOM 578 N N . TYR A 1 83 ? 68.499 38.078 36.255 1.00 46.42 105 TYR A N 1
ATOM 579 C CA . TYR A 1 83 ? 68.810 39.417 35.777 1.00 46.73 105 TYR A CA 1
ATOM 580 C C . TYR A 1 83 ? 67.785 39.853 34.737 1.00 50.95 105 TYR A C 1
ATOM 581 O O . TYR A 1 83 ? 67.281 39.038 33.959 1.00 48.00 105 TYR A O 1
ATOM 590 N N . THR A 1 84 ? 67.484 41.147 34.722 1.00 54.77 106 THR A N 1
ATOM 591 C CA . THR A 1 84 ? 66.549 41.709 33.760 1.00 52.09 106 THR A CA 1
ATOM 592 C C . THR A 1 84 ? 67.197 41.806 32.382 1.00 62.71 106 THR A C 1
ATOM 593 O O . THR A 1 84 ? 68.394 41.566 32.203 1.00 72.80 106 THR A O 1
ATOM 597 N N . SER A 1 85 ? 66.378 42.164 31.393 1.00 62.34 107 SER A N 1
ATOM 598 C CA . SER A 1 85 ? 66.895 42.585 30.092 1.00 55.56 107 SER A CA 1
ATOM 599 C C . SER A 1 85 ? 67.953 43.684 30.226 1.00 57.77 107 SER A C 1
ATOM 600 O O . SER A 1 85 ? 68.938 43.698 29.479 1.00 58.63 107 SER A O 1
ATOM 603 N N . GLU A 1 86 ? 67.783 44.592 31.189 1.00 63.16 108 GLU A N 1
ATOM 604 C CA . GLU A 1 86 ? 68.675 45.732 31.390 1.00 67.58 108 GLU A CA 1
ATOM 605 C C . GLU A 1 86 ? 69.962 45.368 32.116 1.00 71.63 108 GLU A C 1
ATOM 606 O O . GLU A 1 86 ? 70.860 46.210 32.201 1.00 74.84 108 GLU A O 1
ATOM 612 N N . GLY A 1 87 ? 70.068 44.153 32.647 1.00 70.02 109 GLY A N 1
ATOM 613 C CA . GLY A 1 87 ? 71.227 43.761 33.417 1.00 65.34 109 GLY A CA 1
ATOM 614 C C . GLY A 1 87 ? 71.124 44.016 34.903 1.00 67.28 109 GLY A C 1
ATOM 615 O O . GLY A 1 87 ? 72.141 43.927 35.603 1.00 72.16 109 GLY A O 1
ATOM 616 N N . GLU A 1 88 ? 69.935 44.325 35.410 1.00 70.31 110 GLU A N 1
ATOM 617 C CA . GLU A 1 88 ? 69.760 44.632 36.822 1.00 76.43 110 GLU A CA 1
ATOM 618 C C . GLU A 1 88 ? 69.369 43.374 37.585 1.00 70.46 110 GLU A C 1
ATOM 619 O O . GLU A 1 88 ? 68.545 42.583 37.119 1.00 66.04 110 GLU A O 1
ATOM 625 N N . GLU A 1 89 ? 69.976 43.196 38.757 1.00 67.74 111 GLU A N 1
ATOM 626 C CA . GLU A 1 89 ? 69.672 42.050 39.601 1.00 63.18 111 GLU A CA 1
ATOM 627 C C . GLU A 1 89 ? 68.203 42.070 40.005 1.00 64.10 111 GLU A C 1
ATOM 628 O O . GLU A 1 89 ? 67.698 43.079 40.502 1.00 69.00 111 GLU A O 1
ATOM 634 N N . TYR A 1 90 ? 67.511 40.954 39.771 1.00 66.21 112 TYR A N 1
ATOM 635 C CA . TYR A 1 90 ? 66.102 40.821 40.131 1.00 64.94 112 TYR A CA 1
ATOM 636 C C . TYR A 1 90 ? 65.921 40.055 41.437 1.00 66.10 112 TYR A C 1
ATOM 637 O O . TYR A 1 90 ? 65.424 40.609 42.421 1.00 70.92 112 TYR A O 1
ATOM 646 N N . ALA A 1 91 ? 66.309 38.782 41.463 1.00 69.06 113 ALA A N 1
ATOM 647 C CA . ALA A 1 91 ? 66.194 37.966 42.665 1.00 65.36 113 ALA A CA 1
ATOM 648 C C . ALA A 1 91 ? 67.113 36.763 42.519 1.00 60.80 113 ALA A C 1
ATOM 649 O O . ALA A 1 91 ? 67.656 36.499 41.445 1.00 66.25 113 ALA A O 1
ATOM 651 N N . GLU A 1 92 ? 67.297 36.033 43.624 1.00 64.14 114 GLU A N 1
ATOM 652 C CA . GLU A 1 92 ? 68.192 34.844 43.639 1.00 62.01 114 GLU A CA 1
ATOM 653 C C . GLU A 1 92 ? 67.428 33.603 43.163 1.00 61.74 114 GLU A C 1
ATOM 654 O O . GLU A 1 92 ? 66.303 33.377 43.651 1.00 65.40 114 GLU A O 1
ATOM 660 N N . VAL A 1 93 ? 68.028 32.837 42.245 1.00 56.37 115 VAL A N 1
ATOM 661 C CA . VAL A 1 93 ? 67.416 31.616 41.729 1.00 57.55 115 VAL A CA 1
ATOM 662 C C . VAL A 1 93 ? 67.224 30.644 42.888 1.00 58.38 115 VAL A C 1
ATOM 663 O O . VAL A 1 93 ? 68.182 30.301 43.590 1.00 62.45 115 VAL A O 1
ATOM 667 N N . LYS A 1 94 ? 65.981 30.219 43.112 1.00 57.09 116 LYS A N 1
ATOM 668 C CA . LYS A 1 94 ? 65.636 29.294 44.185 1.00 54.63 116 LYS A CA 1
ATOM 669 C C . LYS A 1 94 ? 65.000 28.033 43.610 1.00 55.33 116 LYS A C 1
ATOM 670 O O . LYS A 1 94 ? 64.623 27.974 42.436 1.00 54.37 116 LYS A O 1
ATOM 676 N N . ALA A 1 95 ? 64.888 27.010 44.460 1.00 49.21 117 ALA A N 1
ATOM 677 C CA . ALA A 1 95 ? 64.326 25.738 44.017 1.00 45.96 117 ALA A CA 1
ATOM 678 C C . ALA A 1 95 ? 62.869 25.882 43.604 1.00 52.12 117 ALA A C 1
ATOM 679 O O . ALA A 1 95 ? 62.398 25.154 42.722 1.00 52.47 117 ALA A O 1
ATOM 681 N N . GLN A 1 96 ? 62.143 26.816 44.224 1.00 60.14 118 GLN A N 1
ATOM 682 C CA . GLN A 1 96 ? 60.736 27.012 43.896 1.00 67.37 118 GLN A CA 1
ATOM 683 C C . GLN A 1 96 ? 60.540 27.446 42.448 1.00 61.61 118 GLN A C 1
ATOM 684 O O . GLN A 1 96 ? 59.453 27.246 41.891 1.00 55.49 118 GLN A O 1
ATOM 690 N N . ASP A 1 97 ? 61.573 28.012 41.819 1.00 52.20 119 ASP A N 1
ATOM 691 C CA . ASP A 1 97 ? 61.458 28.435 40.429 1.00 54.23 119 ASP A CA 1
ATOM 692 C C . ASP A 1 97 ? 61.281 27.257 39.478 1.00 54.87 119 ASP A C 1
ATOM 693 O O . ASP A 1 97 ? 60.816 27.451 38.348 1.00 52.32 119 ASP A O 1
ATOM 698 N N . PHE A 1 98 ? 61.622 26.043 39.912 1.00 52.60 120 PHE A N 1
ATOM 699 C CA . PHE A 1 98 ? 61.381 24.863 39.096 1.00 46.77 120 PHE A CA 1
ATOM 700 C C . PHE A 1 98 ? 59.974 24.311 39.276 1.00 48.97 120 PHE A C 1
ATOM 701 O O . PHE A 1 98 ? 59.431 23.709 38.342 1.00 47.96 120 PHE A O 1
ATOM 709 N N . VAL A 1 99 ? 59.364 24.514 40.449 1.00 47.29 121 VAL A N 1
ATOM 710 C CA . VAL A 1 99 ? 57.941 24.220 40.588 1.00 49.10 121 VAL A CA 1
ATOM 711 C C . VAL A 1 99 ? 57.124 25.196 39.750 1.00 49.36 121 VAL A C 1
ATOM 712 O O . VAL A 1 99 ? 56.146 24.811 39.097 1.00 44.26 121 VAL A O 1
ATOM 716 N N . THR A 1 100 ? 57.528 26.472 39.746 1.00 51.18 122 THR A N 1
ATOM 717 C CA . THR A 1 100 ? 56.801 27.506 39.012 1.00 50.42 122 THR A CA 1
ATOM 718 C C . THR A 1 100 ? 56.821 27.243 37.510 1.00 51.93 122 THR A C 1
ATOM 719 O O . THR A 1 100 ? 55.785 27.331 36.841 1.00 60.02 122 THR A O 1
ATOM 723 N N . GLY A 1 101 ? 58.000 26.931 36.963 1.00 43.12 123 GLY A N 1
ATOM 724 C CA . GLY A 1 101 ? 58.103 26.697 35.530 1.00 41.44 123 GLY A CA 1
ATOM 725 C C . GLY A 1 101 ? 57.240 25.541 35.060 1.00 51.57 123 GLY A C 1
ATOM 726 O O . GLY A 1 101 ? 56.496 25.665 34.083 1.00 50.66 123 GLY A O 1
ATOM 727 N N . LEU A 1 102 ? 57.318 24.402 35.762 1.00 48.18 124 LEU A N 1
ATOM 728 C CA . LEU A 1 102 ? 56.525 23.239 35.372 1.00 47.70 124 LEU A CA 1
ATOM 729 C C . LEU A 1 102 ? 55.038 23.483 35.596 1.00 50.98 124 LEU A C 1
ATOM 730 O O . LEU A 1 102 ? 54.205 23.026 34.804 1.00 55.71 124 LEU A O 1
ATOM 735 N N . LYS A 1 103 ? 54.681 24.192 36.671 1.00 52.90 125 LYS A N 1
ATOM 736 C CA . LYS A 1 103 ? 53.280 24.549 36.878 1.00 55.71 125 LYS A CA 1
ATOM 737 C C . LYS A 1 103 ? 52.792 25.511 35.804 1.00 55.98 125 LYS A C 1
ATOM 738 O O . LYS A 1 103 ? 51.627 25.450 35.393 1.00 56.53 125 LYS A O 1
ATOM 744 N N . HIS A 1 104 ? 53.667 26.399 35.332 1.00 55.58 126 HIS A N 1
ATOM 745 C CA . HIS A 1 104 ? 53.297 27.293 34.242 1.00 58.89 126 HIS A CA 1
ATOM 746 C C . HIS A 1 104 ? 53.088 26.521 32.944 1.00 60.61 126 HIS A C 1
ATOM 747 O O . HIS A 1 104 ? 52.186 26.844 32.162 1.00 65.60 126 HIS A O 1
ATOM 754 N N . ALA A 1 105 ? 53.914 25.499 32.699 1.00 52.93 127 ALA A N 1
ATOM 755 C CA . ALA A 1 105 ? 53.754 24.685 31.498 1.00 54.24 127 ALA A CA 1
ATOM 756 C C . ALA A 1 105 ? 52.438 23.923 31.509 1.00 52.47 127 ALA A C 1
ATOM 757 O O . ALA A 1 105 ? 51.818 23.734 30.456 1.00 54.05 127 ALA A O 1
ATOM 759 N N . ALA A 1 106 ? 51.993 23.484 32.685 1.00 54.02 128 ALA A N 1
ATOM 760 C CA . ALA A 1 106 ? 50.721 22.780 32.790 1.00 49.74 128 ALA A CA 1
ATOM 761 C C . ALA A 1 106 ? 49.542 23.735 32.647 1.00 50.48 128 ALA A C 1
ATOM 762 O O . ALA A 1 106 ? 48.621 23.480 31.866 1.00 62.09 128 ALA A O 1
ATOM 764 N N . ASP A 1 107 ? 49.562 24.850 33.383 1.00 59.24 129 ASP A N 1
ATOM 765 C CA . ASP A 1 107 ? 48.451 25.796 33.325 1.00 66.01 129 ASP A CA 1
ATOM 766 C C . ASP A 1 107 ? 48.332 26.445 31.952 1.00 68.89 129 ASP A C 1
ATOM 767 O O . ASP A 1 107 ? 47.220 26.724 31.493 1.00 70.42 129 ASP A O 1
ATOM 772 N N . GLY A 1 108 ? 49.456 26.674 31.279 1.00 65.08 130 GLY A N 1
ATOM 773 C CA . GLY A 1 108 ? 49.491 27.334 29.993 1.00 62.36 130 GLY A CA 1
ATOM 774 C C . GLY A 1 108 ? 49.295 26.449 28.782 1.00 68.71 130 GLY A C 1
ATOM 775 O O . GLY A 1 108 ? 49.408 26.948 27.656 1.00 73.54 130 GLY A O 1
ATOM 776 N N . LYS A 1 109 ? 49.015 25.155 28.971 1.00 66.95 131 LYS A N 1
ATOM 777 C CA . LYS A 1 109 ? 48.720 24.230 27.867 1.00 62.71 131 LYS A CA 1
ATOM 778 C C . LYS A 1 109 ? 49.914 24.095 26.922 1.00 65.59 131 LYS A C 1
ATOM 779 O O . LYS A 1 109 ? 49.790 24.214 25.703 1.00 76.86 131 LYS A O 1
ATOM 785 N N . SER A 1 110 ? 51.080 23.821 27.500 1.00 62.58 132 SER A N 1
ATOM 786 C CA . SER A 1 110 ? 52.324 23.852 26.736 1.00 61.25 132 SER A CA 1
ATOM 787 C C . SER A 1 110 ? 52.451 22.638 25.822 1.00 64.73 132 SER A C 1
ATOM 788 O O . SER A 1 110 ? 51.991 21.542 26.145 1.00 73.00 132 SER A O 1
ATOM 791 N N . ASP A 1 111 ? 53.100 22.843 24.675 1.00 65.29 133 ASP A N 1
ATOM 792 C CA . ASP A 1 111 ? 53.310 21.778 23.698 1.00 69.70 133 ASP A CA 1
ATOM 793 C C . ASP A 1 111 ? 54.514 20.904 24.010 1.00 59.48 133 ASP A C 1
ATOM 794 O O . ASP A 1 111 ? 54.680 19.864 23.366 1.00 58.12 133 ASP A O 1
ATOM 799 N N . GLY A 1 112 ? 55.355 21.296 24.965 1.00 56.57 134 GLY A N 1
ATOM 800 C CA . GLY A 1 112 ? 56.537 20.515 25.277 1.00 62.42 134 GLY A CA 1
ATOM 801 C C . GLY A 1 112 ? 56.362 19.591 26.464 1.00 62.63 134 GLY A C 1
ATOM 802 O O . GLY A 1 112 ? 57.341 19.196 27.102 1.00 65.70 134 GLY A O 1
ATOM 803 N N . LEU A 1 113 ? 55.120 19.217 26.759 1.00 61.17 135 LEU A N 1
ATOM 804 C CA . LEU A 1 113 ? 54.826 18.489 27.986 1.00 64.28 135 LEU A CA 1
ATOM 805 C C . LEU A 1 113 ? 54.876 16.974 27.831 1.00 65.05 135 LEU A C 1
ATOM 806 O O . LEU A 1 113 ? 54.975 16.271 28.841 1.00 59.67 135 LEU A O 1
ATOM 811 N N . SER A 1 114 ? 54.825 16.453 26.603 1.00 68.22 136 SER A N 1
ATOM 812 C CA . SER A 1 114 ? 54.710 15.014 26.392 1.00 68.67 136 SER A CA 1
ATOM 813 C C . SER A 1 114 ? 55.981 14.247 26.733 1.00 68.13 136 SER A C 1
ATOM 814 O O . SER A 1 114 ? 55.930 13.016 26.808 1.00 77.86 136 SER A O 1
ATOM 817 N N . LEU A 1 115 ? 57.110 14.925 26.943 1.00 62.38 137 LEU A N 1
ATOM 818 C CA . LEU A 1 115 ? 58.311 14.212 27.363 1.00 58.96 137 LEU A CA 1
ATOM 819 C C . LEU A 1 115 ? 58.205 13.759 28.815 1.00 59.79 137 LEU A C 1
ATOM 820 O O . LEU A 1 115 ? 58.699 12.685 29.174 1.00 66.08 137 LEU A O 1
ATOM 825 N N . VAL A 1 116 ? 57.567 14.563 29.664 1.00 51.58 138 VAL A N 1
ATOM 826 C CA . VAL A 1 116 ? 57.543 14.325 31.101 1.00 50.99 138 VAL A CA 1
ATOM 827 C C . VAL A 1 116 ? 56.133 14.214 31.658 1.00 53.92 138 VAL A C 1
ATOM 828 O O . VAL A 1 116 ? 55.976 14.044 32.869 1.00 57.47 138 VAL A O 1
ATOM 832 N N . GLU A 1 117 ? 55.102 14.292 30.812 1.00 53.83 139 GLU A N 1
ATOM 833 C CA . GLU A 1 117 ? 53.727 14.256 31.305 1.00 57.04 139 GLU A CA 1
ATOM 834 C C . GLU A 1 117 ? 53.421 12.952 32.032 1.00 60.00 139 GLU A C 1
ATOM 835 O O . GLU A 1 117 ? 52.756 12.956 33.075 1.00 64.12 139 GLU A O 1
ATOM 841 N N . LYS A 1 118 ? 53.890 11.825 31.499 1.00 53.42 140 LYS A N 1
ATOM 842 C CA . LYS A 1 118 ? 53.595 10.520 32.075 1.00 48.53 140 LYS A CA 1
ATOM 843 C C . LYS A 1 118 ? 54.738 9.963 32.910 1.00 49.83 140 LYS A C 1
ATOM 844 O O . LYS A 1 118 ? 54.630 8.842 33.411 1.00 63.34 140 LYS A O 1
ATOM 850 N N . SER A 1 119 ? 55.814 10.726 33.091 1.00 54.73 141 SER A N 1
ATOM 851 C CA . SER A 1 119 ? 56.939 10.332 33.926 1.00 52.45 141 SER A CA 1
ATOM 852 C C . SER A 1 119 ? 56.847 10.930 35.323 1.00 57.53 141 SER A C 1
ATOM 853 O O . SER A 1 119 ? 56.969 10.206 36.315 1.00 64.39 141 SER A O 1
ATOM 856 N N . ILE A 1 120 ? 56.642 12.246 35.414 1.00 56.46 142 ILE A N 1
ATOM 857 C CA . ILE A 1 120 ? 56.526 12.921 36.702 1.00 56.96 142 ILE A CA 1
ATOM 858 C C . ILE A 1 120 ? 55.215 12.527 37.369 1.00 55.54 142 ILE A C 1
ATOM 859 O O . ILE A 1 120 ? 54.133 12.666 36.782 1.00 58.48 142 ILE A O 1
ATOM 864 N N . LYS A 1 121 ? 55.307 12.050 38.611 1.00 56.21 143 LYS A N 1
ATOM 865 C CA . LYS A 1 121 ? 54.152 11.472 39.291 1.00 62.61 143 LYS A CA 1
ATOM 866 C C . LYS A 1 121 ? 53.050 12.505 39.482 1.00 56.30 143 LYS A C 1
ATOM 867 O O . LYS A 1 121 ? 53.304 13.632 39.913 1.00 52.25 143 LYS A O 1
ATOM 873 N N . GLY A 1 122 ? 51.820 12.115 39.148 1.00 58.65 144 GLY A N 1
ATOM 874 C CA . GLY A 1 122 ? 50.672 12.981 39.301 1.00 58.64 144 GLY A CA 1
ATOM 875 C C . GLY A 1 122 ? 50.572 14.115 38.308 1.00 62.07 144 GLY A C 1
ATOM 876 O O . GLY A 1 122 ? 49.583 14.854 38.344 1.00 66.25 144 GLY A O 1
ATOM 877 N N . LEU A 1 123 ? 51.555 14.279 37.417 1.00 62.47 145 LEU A N 1
ATOM 878 C CA . LEU A 1 123 ? 51.507 15.383 36.463 1.00 63.82 145 LEU A CA 1
ATOM 879 C C . LEU A 1 123 ? 50.443 15.150 35.399 1.00 59.76 145 LEU A C 1
ATOM 880 O O . LEU A 1 123 ? 49.710 16.076 35.034 1.00 59.57 145 LEU A O 1
ATOM 885 N N . GLU A 1 124 ? 50.343 13.918 34.893 1.00 51.17 146 GLU A N 1
ATOM 886 C CA . GLU A 1 124 ? 49.371 13.623 33.847 1.00 58.05 146 GLU A CA 1
ATOM 887 C C . GLU A 1 124 ? 47.947 13.879 34.329 1.00 62.53 146 GLU A C 1
ATOM 888 O O . GLU A 1 124 ? 47.116 14.409 33.583 1.00 65.00 146 GLU A O 1
ATOM 894 N N . ALA A 1 125 ? 47.651 13.518 35.580 1.00 71.15 147 ALA A N 1
ATOM 895 C CA . ALA A 1 125 ? 46.330 13.787 36.141 1.00 71.29 147 ALA A CA 1
ATOM 896 C C . ALA A 1 125 ? 46.078 15.283 36.311 1.00 68.48 147 ALA A C 1
ATOM 897 O O . ALA A 1 125 ? 44.928 15.732 36.219 1.00 68.46 147 ALA A O 1
ATOM 899 N N . TYR A 1 126 ? 47.131 16.065 36.554 1.00 57.98 148 TYR A N 1
ATOM 900 C CA . TYR A 1 126 ? 46.965 17.508 36.693 1.00 55.83 148 TYR A CA 1
ATOM 901 C C . TYR A 1 126 ? 46.710 18.177 35.348 1.00 63.74 148 TYR A C 1
ATOM 902 O O . TYR A 1 126 ? 45.901 19.108 35.262 1.00 64.25 148 TYR A O 1
ATOM 911 N N . VAL A 1 127 ? 47.390 17.728 34.290 1.00 71.50 149 VAL A N 1
ATOM 912 C CA . VAL A 1 127 ? 47.173 18.346 32.987 1.00 66.19 149 VAL A CA 1
ATOM 913 C C . VAL A 1 127 ? 45.824 17.927 32.415 1.00 56.53 149 VAL A C 1
ATOM 914 O O . VAL A 1 127 ? 45.174 18.711 31.719 1.00 57.63 149 VAL A O 1
ATOM 918 N N . SER A 1 128 ? 45.369 16.705 32.706 1.00 57.66 150 SER A N 1
ATOM 919 C CA . SER A 1 128 ? 44.073 16.271 32.196 1.00 72.18 150 SER A CA 1
ATOM 920 C C . SER A 1 128 ? 42.934 17.009 32.885 1.00 78.56 150 SER A C 1
ATOM 921 O O . SER A 1 128 ? 41.896 17.260 32.265 1.00 83.72 150 SER A O 1
ATOM 924 N N . GLY A 1 129 ? 43.110 17.373 34.153 1.00 76.01 151 GLY A N 1
ATOM 925 C CA . GLY A 1 129 ? 42.125 18.154 34.872 1.00 75.61 151 GLY A CA 1
ATOM 926 C C . GLY A 1 129 ? 41.445 17.425 36.004 1.00 84.49 151 GLY A C 1
ATOM 927 O O . GLY A 1 129 ? 40.566 18.007 36.649 1.00 87.03 151 GLY A O 1
ATOM 928 N N . GLU A 1 130 ? 41.817 16.178 36.274 1.00 91.14 152 GLU A N 1
ATOM 929 C CA . GLU A 1 130 ? 41.232 15.447 37.388 1.00 95.65 152 GLU A CA 1
ATOM 930 C C . GLU A 1 130 ? 41.881 15.795 38.723 1.00 97.65 152 GLU A C 1
ATOM 931 O O . GLU A 1 130 ? 41.581 15.148 39.730 1.00 104.28 152 GLU A O 1
ATOM 937 N N . THR A 1 131 ? 42.782 16.776 38.742 1.00 91.70 153 THR A N 1
ATOM 938 C CA . THR A 1 131 ? 43.156 17.484 39.957 1.00 89.54 153 THR A CA 1
ATOM 939 C C . THR A 1 131 ? 43.427 18.937 39.595 1.00 88.75 153 THR A C 1
ATOM 940 O O . THR A 1 131 ? 43.835 19.252 38.473 1.00 96.05 153 THR A O 1
ATOM 944 N N . ASN A 1 132 ? 43.179 19.821 40.557 1.00 82.00 154 ASN A N 1
ATOM 945 C CA . ASN A 1 132 ? 43.275 21.254 40.333 1.00 86.31 154 ASN A CA 1
ATOM 946 C C . ASN A 1 132 ? 44.366 21.919 41.157 1.00 81.87 154 ASN A C 1
ATOM 947 O O . ASN A 1 132 ? 44.588 23.126 41.004 1.00 79.78 154 ASN A O 1
ATOM 952 N N . ASP A 1 133 ? 45.057 21.175 42.014 1.00 76.03 155 ASP A N 1
ATOM 953 C CA . ASP A 1 133 ? 46.105 21.725 42.861 1.00 82.64 155 ASP A CA 1
ATOM 954 C C . ASP A 1 133 ? 47.426 21.023 42.568 1.00 77.30 155 ASP A C 1
ATOM 955 O O . ASP A 1 133 ? 47.484 19.794 42.457 1.00 76.08 155 ASP A O 1
ATOM 960 N N . PHE A 1 134 ? 48.485 21.820 42.437 1.00 76.04 156 PHE A N 1
ATOM 961 C CA . PHE A 1 134 ? 49.775 21.342 41.963 1.00 63.23 156 PHE A CA 1
ATOM 962 C C . PHE A 1 134 ? 50.574 20.599 43.025 1.00 64.72 156 PHE A C 1
ATOM 963 O O . PHE A 1 134 ? 51.642 20.057 42.709 1.00 58.63 156 PHE A O 1
ATOM 971 N N . SER A 1 135 ? 50.068 20.573 44.263 1.00 63.08 157 SER A N 1
ATOM 972 C CA . SER A 1 135 ? 50.776 19.926 45.403 1.00 60.19 157 SER A CA 1
ATOM 973 C C . SER A 1 135 ? 50.959 18.418 45.184 1.00 57.73 157 SER A C 1
ATOM 974 O O . SER A 1 135 ? 51.883 17.844 45.794 1.00 58.79 157 SER A O 1
ATOM 977 N N . THR A 1 136 ? 50.113 17.807 44.349 1.00 62.34 158 THR A N 1
ATOM 978 C CA . THR A 1 136 ? 50.162 16.376 44.082 1.00 59.32 158 THR A CA 1
ATOM 979 C C . THR A 1 136 ? 51.217 15.991 43.053 1.00 59.57 158 THR A C 1
ATOM 980 O O . THR A 1 136 ? 51.463 14.795 42.862 1.00 58.54 158 THR A O 1
ATOM 984 N N . VAL A 1 137 ? 51.837 16.956 42.387 1.00 54.78 159 VAL A N 1
ATOM 985 C CA . VAL A 1 137 ? 52.762 16.673 41.295 1.00 50.40 159 VAL A CA 1
ATOM 986 C C . VAL A 1 137 ? 54.158 16.459 41.859 1.00 47.47 159 VAL A C 1
ATOM 987 O O . VAL A 1 137 ? 54.581 17.153 42.789 1.00 48.81 159 VAL A O 1
ATOM 991 N N . GLY A 1 138 ? 54.883 15.499 41.290 1.00 49.34 160 GLY A N 1
ATOM 992 C CA . GLY A 1 138 ? 56.191 15.132 41.795 1.00 52.09 160 GLY A CA 1
ATOM 993 C C . GLY A 1 138 ? 57.320 16.093 41.480 1.00 52.96 160 GLY A C 1
ATOM 994 O O . GLY A 1 138 ? 58.361 15.674 40.966 1.00 49.02 160 GLY A O 1
ATOM 995 N N . VAL A 1 139 ? 57.126 17.377 41.777 1.00 59.86 161 VAL A N 1
ATOM 996 C CA . VAL A 1 139 ? 58.197 18.372 41.782 1.00 56.22 161 VAL A CA 1
ATOM 997 C C . VAL A 1 139 ? 58.064 19.185 43.065 1.00 57.41 161 VAL A C 1
ATOM 998 O O . VAL A 1 139 ? 57.019 19.801 43.312 1.00 48.92 161 VAL A O 1
ATOM 1002 N N . LYS A 1 140 ? 59.106 19.168 43.891 1.00 57.11 162 LYS A N 1
ATOM 1003 C CA . LYS A 1 140 ? 59.068 19.821 45.189 1.00 53.75 162 LYS A CA 1
ATOM 1004 C C . LYS A 1 140 ? 60.332 20.637 45.406 1.00 57.17 162 LYS A C 1
ATOM 1005 O O . LYS A 1 140 ? 61.419 20.262 44.959 1.00 69.43 162 LYS A O 1
ATOM 1011 N N . ALA A 1 141 ? 60.173 21.755 46.104 1.00 56.24 163 ALA A N 1
ATOM 1012 C CA . ALA A 1 141 ? 61.291 22.526 46.637 1.00 53.74 163 ALA A CA 1
ATOM 1013 C C . ALA A 1 141 ? 61.405 22.175 48.116 1.00 50.28 163 ALA A C 1
ATOM 1014 O O . ALA A 1 141 ? 60.702 22.743 48.954 1.00 74.53 163 ALA A O 1
ATOM 1016 N N . LEU A 1 142 ? 62.281 21.217 48.432 1.00 52.40 164 LEU A N 1
ATOM 1017 C CA . LEU A 1 142 ? 62.462 20.800 49.819 1.00 56.75 164 LEU A CA 1
ATOM 1018 C C . LEU A 1 142 ? 63.034 21.929 50.661 1.00 67.23 164 LEU A C 1
ATOM 1019 O O . LEU A 1 142 ? 62.766 22.007 51.867 1.00 69.41 164 LEU A O 1
ATOM 1024 N N . ASP A 1 143 ? 63.832 22.796 50.049 1.00 63.33 165 ASP A N 1
ATOM 1025 C CA . ASP A 1 143 ? 64.195 24.077 50.633 1.00 56.12 165 ASP A CA 1
ATOM 1026 C C . ASP A 1 143 ? 64.502 25.031 49.482 1.00 50.67 165 ASP A C 1
ATOM 1027 O O . ASP A 1 143 ? 64.217 24.733 48.319 1.00 48.66 165 ASP A O 1
ATOM 1032 N N . ASP A 1 144 ? 65.101 26.176 49.802 1.00 48.25 166 ASP A N 1
ATOM 1033 C CA . ASP A 1 144 ? 65.391 27.165 48.773 1.00 55.36 166 ASP A CA 1
ATOM 1034 C C . ASP A 1 144 ? 66.405 26.673 47.746 1.00 60.72 166 ASP A C 1
ATOM 1035 O O . ASP A 1 144 ? 66.564 27.320 46.706 1.00 65.40 166 ASP A O 1
ATOM 1040 N N . TYR A 1 145 ? 67.089 25.548 48.000 1.00 54.60 167 TYR A N 1
ATOM 1041 C CA . TYR A 1 145 ? 68.151 25.102 47.106 1.00 51.55 167 TYR A CA 1
ATOM 1042 C C . TYR A 1 145 ? 68.132 23.593 46.908 1.00 54.32 167 TYR A C 1
ATOM 1043 O O . TYR A 1 145 ? 69.183 22.981 46.697 1.00 58.38 167 TYR A O 1
ATOM 1052 N N . THR A 1 146 ? 66.952 22.979 46.951 1.00 52.88 168 THR A N 1
ATOM 1053 C CA . THR A 1 146 ? 66.827 21.537 46.766 1.00 47.24 168 THR A CA 1
ATOM 1054 C C . THR A 1 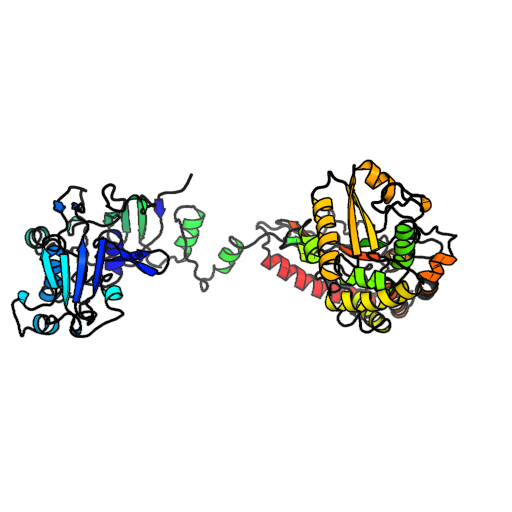146 ? 65.573 21.266 45.948 1.00 48.42 168 THR A C 1
ATOM 1055 O O . THR A 1 146 ? 64.458 21.479 46.433 1.00 49.38 168 THR A O 1
ATOM 1059 N N . VAL A 1 147 ? 65.756 20.818 44.707 1.00 49.80 169 VAL A N 1
ATOM 1060 C CA . VAL A 1 147 ? 64.660 20.407 43.836 1.00 50.37 169 VAL A CA 1
ATOM 1061 C C . VAL A 1 147 ? 64.587 18.888 43.858 1.00 47.36 169 VAL A C 1
ATOM 1062 O O . VAL A 1 147 ? 65.604 18.209 43.668 1.00 45.70 169 VAL A O 1
ATOM 1066 N N . GLU A 1 148 ? 63.390 18.349 44.073 1.00 44.20 170 GLU A N 1
ATOM 1067 C CA . GLU A 1 148 ? 63.186 16.908 44.138 1.00 49.16 170 GLU A CA 1
ATOM 1068 C C . GLU A 1 148 ? 62.099 16.519 43.150 1.00 50.81 170 GLU A C 1
ATOM 1069 O O . GLU A 1 148 ? 60.985 17.050 43.204 1.00 57.21 170 GLU A O 1
ATOM 1075 N N . TYR A 1 149 ? 62.427 15.596 42.255 1.00 48.47 171 TYR A N 1
ATOM 1076 C CA . TYR A 1 149 ? 61.477 15.048 41.302 1.00 53.81 171 TYR A CA 1
ATOM 1077 C C . TYR A 1 149 ? 61.181 13.599 41.659 1.00 59.23 171 TYR A C 1
ATOM 1078 O O . TYR A 1 149 ? 62.092 12.827 41.978 1.00 56.02 171 TYR A O 1
ATOM 1087 N N . THR A 1 150 ? 59.904 13.237 41.605 1.00 60.23 172 THR A N 1
ATOM 1088 C CA . THR A 1 150 ? 59.460 11.869 41.818 1.00 55.95 172 THR A CA 1
ATOM 1089 C C . THR A 1 150 ? 58.829 11.359 40.530 1.00 55.00 172 THR A C 1
ATOM 1090 O O . THR A 1 150 ? 57.950 12.016 39.962 1.00 54.49 172 THR A O 1
ATOM 1094 N N . LEU A 1 151 ? 59.286 10.201 40.068 1.00 55.39 173 LEU A N 1
ATOM 1095 C CA . LEU A 1 151 ? 58.828 9.612 38.821 1.00 45.15 173 LEU A CA 1
ATOM 1096 C C . LEU A 1 151 ? 57.923 8.418 39.096 1.00 62.93 173 LEU A C 1
ATOM 1097 O O . LEU A 1 151 ? 57.939 7.834 40.182 1.00 66.59 173 LEU A O 1
ATOM 1102 N N . ASN A 1 152 ? 57.127 8.061 38.086 1.00 60.33 174 ASN A N 1
ATOM 1103 C CA . ASN A 1 152 ? 56.273 6.885 38.204 1.00 56.86 174 ASN A CA 1
ATOM 1104 C C . ASN A 1 152 ? 57.088 5.605 38.081 1.00 57.96 174 ASN A C 1
ATOM 1105 O O . ASN A 1 152 ? 56.824 4.623 38.785 1.00 57.05 174 ASN A O 1
ATOM 1110 N N . ASN A 1 153 ? 58.079 5.598 37.194 1.00 58.52 175 ASN A N 1
ATOM 1111 C CA . ASN A 1 153 ? 58.914 4.442 36.915 1.00 59.32 175 ASN A CA 1
ATOM 1112 C C . ASN A 1 153 ? 60.362 4.892 36.811 1.00 54.56 175 ASN A C 1
ATOM 1113 O O . ASN A 1 153 ? 60.628 6.060 36.504 1.00 49.43 175 ASN A O 1
ATOM 1118 N N . PRO A 1 154 ? 61.315 3.999 37.074 1.00 56.19 176 PRO A N 1
ATOM 1119 C CA . PRO A 1 154 ? 62.724 4.359 36.875 1.00 52.16 176 PRO A CA 1
ATOM 1120 C C . PRO A 1 154 ? 63.010 4.641 35.407 1.00 61.38 176 PRO A C 1
ATOM 1121 O O . PRO A 1 154 ? 62.495 3.966 34.512 1.00 62.62 176 PRO A O 1
ATOM 1125 N N . GLU A 1 155 ? 63.826 5.667 35.165 1.00 61.81 177 GLU A N 1
ATOM 1126 C CA . GLU A 1 155 ? 64.153 6.114 33.811 1.00 56.53 177 GLU A CA 1
ATOM 1127 C C . GLU A 1 155 ? 65.644 6.429 33.768 1.00 50.08 177 GLU A C 1
ATOM 1128 O O . GLU A 1 155 ? 66.067 7.503 34.206 1.00 49.69 177 GLU A O 1
ATOM 1134 N N . SER A 1 156 ? 66.435 5.502 33.223 1.00 48.78 178 SER A N 1
ATOM 1135 C CA . SER A 1 156 ? 67.867 5.742 33.056 1.00 47.86 178 SER A CA 1
ATOM 1136 C C . SER A 1 156 ? 68.162 6.950 32.174 1.00 54.26 178 SER A C 1
ATOM 1137 O O . SER A 1 156 ? 69.275 7.484 32.231 1.00 54.37 178 SER A O 1
ATOM 1140 N N . PHE A 1 157 ? 67.195 7.390 31.369 1.00 41.61 179 PHE A N 1
ATOM 1141 C CA . PHE A 1 157 ? 67.336 8.540 30.486 1.00 47.99 179 PHE A CA 1
ATOM 1142 C C . PHE A 1 157 ? 66.653 9.785 31.036 1.00 48.34 179 PHE A C 1
ATOM 1143 O O . PHE A 1 157 ? 66.445 10.743 30.284 1.00 48.53 179 PHE A O 1
ATOM 1151 N N . TRP A 1 158 ? 66.291 9.788 32.323 1.00 48.80 180 TRP A N 1
ATOM 1152 C CA . TRP A 1 158 ? 65.526 10.901 32.879 1.00 51.22 180 TRP A CA 1
ATOM 1153 C C . TRP A 1 158 ? 66.322 12.198 32.824 1.00 49.57 180 TRP A C 1
ATOM 1154 O O . TRP A 1 158 ? 65.790 13.252 32.456 1.00 46.08 180 TRP A O 1
ATOM 1165 N N . ASN A 1 159 ? 67.601 12.139 33.201 1.00 51.87 181 ASN A N 1
ATOM 1166 C CA . ASN A 1 159 ? 68.419 13.346 33.242 1.00 44.33 181 ASN A CA 1
ATOM 1167 C C . ASN A 1 159 ? 68.557 13.978 31.864 1.00 48.20 181 ASN A C 1
ATOM 1168 O O . ASN A 1 159 ? 68.739 15.196 31.756 1.00 53.72 181 ASN A O 1
ATOM 1173 N N . SER A 1 160 ? 68.451 13.179 30.801 1.00 48.85 182 SER A N 1
ATOM 1174 C CA . SER A 1 160 ? 68.455 13.741 29.456 1.00 49.60 182 SER A CA 1
ATOM 1175 C C . SER A 1 160 ? 67.234 14.607 29.177 1.00 51.87 182 SER A C 1
ATOM 1176 O O . SER A 1 160 ? 67.245 15.363 28.199 1.00 45.04 182 SER A O 1
ATOM 1179 N N . LYS A 1 161 ? 66.194 14.526 30.011 1.00 48.32 183 LYS A N 1
ATOM 1180 C CA . LYS A 1 161 ? 65.005 15.346 29.825 1.00 44.56 183 LYS A CA 1
ATOM 1181 C C . LYS A 1 161 ? 65.068 16.678 30.560 1.00 49.30 183 LYS A C 1
ATOM 1182 O O . LYS A 1 161 ? 64.291 17.581 30.236 1.00 54.40 183 LYS A O 1
ATOM 1188 N N . VAL A 1 162 ? 65.966 16.828 31.539 1.00 51.91 184 VAL A N 1
ATOM 1189 C CA . VAL A 1 162 ? 66.012 18.066 32.315 1.00 50.97 184 VAL A CA 1
ATOM 1190 C C . VAL A 1 162 ? 66.689 19.211 31.581 1.00 53.79 184 VAL A C 1
ATOM 1191 O O . VAL A 1 162 ? 66.695 20.337 32.097 1.00 52.72 184 VAL A O 1
ATOM 1195 N N . THR A 1 163 ? 67.261 18.964 30.398 1.00 49.59 185 THR A N 1
ATOM 1196 C CA . THR A 1 163 ? 67.824 20.025 29.570 1.00 55.45 185 THR A CA 1
ATOM 1197 C C . THR A 1 163 ? 66.888 20.440 28.442 1.00 57.34 185 THR A C 1
ATOM 1198 O O . THR A 1 163 ? 67.340 21.038 27.461 1.00 64.76 185 THR A O 1
ATOM 1202 N N . THR A 1 164 ? 65.605 20.121 28.550 1.00 56.70 186 THR A N 1
ATOM 1203 C CA . THR A 1 164 ? 64.616 20.614 27.607 1.00 50.91 186 THR A CA 1
ATOM 1204 C C . THR A 1 164 ? 64.037 21.935 28.105 1.00 50.50 186 THR A C 1
ATOM 1205 O O . THR A 1 164 ? 64.104 22.262 29.292 1.00 53.42 186 THR A O 1
ATOM 1209 N N . ALA A 1 165 ? 63.472 22.701 27.168 1.00 43.48 187 ALA A N 1
ATOM 1210 C CA . ALA A 1 165 ? 62.924 24.013 27.501 1.00 52.63 187 ALA A CA 1
ATOM 1211 C C . ALA A 1 165 ? 61.808 23.923 28.534 1.00 49.74 187 ALA A C 1
ATOM 1212 O O . ALA A 1 165 ? 61.664 24.822 29.369 1.00 46.36 187 ALA A O 1
ATOM 1214 N N . THR A 1 166 ? 61.025 22.844 28.505 1.00 47.05 188 THR A N 1
ATOM 1215 C CA . THR A 1 166 ? 59.901 22.706 29.423 1.00 55.10 188 THR A CA 1
ATOM 1216 C C . THR A 1 166 ? 60.358 22.644 30.876 1.00 57.97 188 THR A C 1
ATOM 1217 O O . THR A 1 166 ? 59.614 23.042 31.780 1.00 52.26 188 THR A O 1
ATOM 1221 N N . MET A 1 167 ? 61.578 22.175 31.120 1.00 60.22 189 MET A N 1
ATOM 1222 C CA . MET A 1 167 ? 62.054 21.882 32.464 1.00 53.68 189 MET A CA 1
ATOM 1223 C C . MET A 1 167 ? 62.843 23.030 33.085 1.00 50.64 189 MET A C 1
ATOM 1224 O O . MET A 1 167 ? 63.431 22.857 34.159 1.00 51.41 189 MET A O 1
ATOM 1229 N N . LEU A 1 168 ? 62.856 24.192 32.450 1.00 44.91 190 LEU A N 1
ATOM 1230 C CA . LEU A 1 168 ? 63.658 25.302 32.929 1.00 45.18 190 LEU A CA 1
ATOM 1231 C C . LEU A 1 168 ? 62.943 26.051 34.052 1.00 45.62 190 LEU A C 1
ATOM 1232 O O . LEU A 1 168 ? 61.715 26.015 34.155 1.00 43.28 190 LEU A O 1
ATOM 1237 N N . PRO A 1 169 ? 63.691 26.733 34.918 1.00 46.86 191 PRO A N 1
ATOM 1238 C CA . PRO A 1 169 ? 63.060 27.465 36.023 1.00 44.30 191 PRO A CA 1
ATOM 1239 C C . PRO A 1 169 ? 62.434 28.778 35.573 1.00 51.05 191 PRO A C 1
ATOM 1240 O O . PRO A 1 169 ? 62.839 29.385 34.579 1.00 45.79 191 PRO A O 1
ATOM 1244 N N . VAL A 1 170 ? 61.423 29.210 36.330 1.00 49.56 192 VAL A N 1
ATOM 1245 C CA . VAL A 1 170 ? 60.716 30.464 36.081 1.00 47.28 192 VAL A CA 1
ATOM 1246 C C . VAL A 1 170 ? 60.460 31.150 37.420 1.00 51.60 192 VAL A C 1
ATOM 1247 O O . VAL A 1 170 ? 60.008 30.509 38.375 1.00 49.38 192 VAL A O 1
ATOM 1251 N N . ASN A 1 171 ? 60.750 32.450 37.495 1.00 52.60 193 ASN A N 1
ATOM 1252 C CA . ASN A 1 171 ? 60.490 33.222 38.709 1.00 57.88 193 ASN A CA 1
ATOM 1253 C C . ASN A 1 171 ? 59.015 33.602 38.779 1.00 58.03 193 ASN A C 1
ATOM 1254 O O . ASN A 1 171 ? 58.484 34.228 37.855 1.00 50.78 193 ASN A O 1
ATOM 1259 N N . GLU A 1 172 ? 58.356 33.233 39.884 1.00 57.88 194 GLU A N 1
ATOM 1260 C CA . GLU A 1 172 ? 56.911 33.434 39.981 1.00 59.45 194 GLU A CA 1
ATOM 1261 C C . GLU A 1 172 ? 56.546 34.912 40.080 1.00 60.58 194 GLU A C 1
ATOM 1262 O O . GLU A 1 172 ? 55.548 35.347 39.491 1.00 59.37 194 GLU A O 1
ATOM 1268 N N . GLU A 1 173 ? 57.329 35.700 40.824 1.00 60.20 195 GLU A N 1
ATOM 1269 C CA . GLU A 1 173 ? 57.012 37.118 40.968 1.00 63.06 195 GLU A CA 1
ATOM 1270 C C . GLU A 1 173 ? 56.999 37.812 39.612 1.00 62.63 195 GLU A C 1
ATOM 1271 O O . GLU A 1 173 ? 56.050 38.530 39.278 1.00 71.44 195 GLU A O 1
ATOM 1277 N N . PHE A 1 174 ? 58.036 37.581 38.803 1.00 63.30 196 PHE A N 1
ATOM 1278 C CA . PHE A 1 174 ? 58.105 38.186 37.476 1.00 59.30 196 PHE A CA 1
ATOM 1279 C C . PHE A 1 174 ? 56.998 37.665 36.568 1.00 54.60 196 PHE A C 1
ATOM 1280 O O . PHE A 1 174 ? 56.428 38.423 35.774 1.00 59.08 196 PHE A O 1
ATOM 1288 N N . LEU A 1 175 ? 56.683 36.373 36.674 1.00 52.70 197 LEU A N 1
ATOM 1289 C CA . LEU A 1 175 ? 55.653 35.775 35.829 1.00 57.22 197 LEU A CA 1
ATOM 1290 C C . LEU A 1 175 ? 54.301 36.453 36.033 1.00 62.84 197 LEU A C 1
ATOM 1291 O O . LEU A 1 175 ? 53.625 36.819 35.064 1.00 72.18 197 LEU A O 1
ATOM 1296 N N . ASN A 1 176 ? 53.891 36.634 37.292 1.00 54.11 198 ASN A N 1
ATOM 1297 C CA . ASN A 1 176 ? 52.596 37.248 37.564 1.00 64.58 198 ASN A CA 1
ATOM 1298 C C . ASN A 1 176 ? 52.626 38.759 37.383 1.00 68.42 198 ASN A C 1
ATOM 1299 O O . ASN A 1 176 ? 51.606 39.353 37.017 1.00 73.17 198 ASN A O 1
ATOM 1304 N N . ALA A 1 177 ? 53.773 39.393 37.638 1.00 65.24 199 ALA A N 1
ATOM 1305 C CA . ALA A 1 177 ? 53.862 40.841 37.487 1.00 68.60 199 ALA A CA 1
ATOM 1306 C C . ALA A 1 177 ? 53.753 41.258 36.026 1.00 68.61 199 ALA A C 1
ATOM 1307 O O . ALA A 1 177 ? 53.130 42.279 35.714 1.00 72.84 199 ALA A O 1
ATOM 1309 N N . THR A 1 178 ? 54.351 40.484 35.115 1.00 69.67 200 THR A N 1
ATOM 1310 C CA . THR A 1 178 ? 54.296 40.804 33.692 1.00 70.58 200 THR A CA 1
ATOM 1311 C C . THR A 1 178 ? 53.047 40.254 33.014 1.00 74.59 200 THR A C 1
ATOM 1312 O O . THR A 1 178 ? 52.590 40.832 32.020 1.00 82.77 200 THR A O 1
ATOM 1316 N N . GLY A 1 179 ? 52.500 39.150 33.517 1.00 72.09 201 GLY A N 1
ATOM 1317 C CA . GLY A 1 179 ? 51.166 38.724 33.108 1.00 72.52 201 GLY A CA 1
ATOM 1318 C C . GLY A 1 179 ? 51.097 38.309 31.653 1.00 75.29 201 GLY A C 1
ATOM 1319 O O . GLY A 1 179 ? 51.873 37.469 31.182 1.00 75.11 201 GLY A O 1
ATOM 1320 N N . LYS A 1 180 ? 50.149 38.908 30.927 1.00 75.89 202 LYS A N 1
ATOM 1321 C CA . LYS A 1 180 ? 49.926 38.534 29.536 1.00 73.54 202 LYS A CA 1
ATOM 1322 C C . LYS A 1 180 ? 51.137 38.830 28.657 1.00 70.06 202 LYS A C 1
ATOM 1323 O O . LYS A 1 180 ? 51.377 38.110 27.681 1.00 76.41 202 LYS A O 1
ATOM 1329 N N . ASP A 1 181 ? 51.918 39.858 28.992 1.00 64.35 203 ASP A N 1
ATOM 1330 C CA . ASP A 1 181 ? 53.103 40.201 28.214 1.00 65.94 203 ASP A CA 1
ATOM 1331 C C . ASP A 1 181 ? 54.271 39.248 28.450 1.00 59.20 203 ASP A C 1
ATOM 1332 O O . ASP A 1 181 ? 55.314 39.412 27.808 1.00 58.86 203 ASP A O 1
ATOM 1337 N N . TYR A 1 182 ? 54.131 38.262 29.333 1.00 58.36 204 TYR A N 1
ATOM 1338 C CA . TYR A 1 182 ? 55.219 37.329 29.582 1.00 56.69 204 TYR A CA 1
ATOM 1339 C C . TYR A 1 182 ? 55.443 36.427 28.369 1.00 60.36 204 TYR A C 1
ATOM 1340 O O . TYR A 1 182 ? 54.493 35.920 27.764 1.00 61.48 204 TYR A O 1
ATOM 1349 N N . GLY A 1 183 ? 56.711 36.230 28.013 1.00 55.23 205 GLY A N 1
ATOM 1350 C CA . GLY A 1 183 ? 57.057 35.393 26.882 1.00 60.25 205 GLY A CA 1
ATOM 1351 C C . GLY A 1 183 ? 56.850 36.017 25.521 1.00 65.96 205 GLY A C 1
ATOM 1352 O O . GLY A 1 183 ? 56.961 35.309 24.513 1.00 65.80 205 GLY A O 1
ATOM 1353 N N . ALA A 1 184 ? 56.542 37.312 25.456 1.00 64.02 206 ALA A N 1
ATOM 1354 C CA . ALA A 1 184 ? 56.422 37.991 24.175 1.00 57.96 206 ALA A CA 1
ATOM 1355 C C . ALA A 1 184 ? 57.776 38.009 23.465 1.00 63.35 206 ALA A C 1
ATOM 1356 O O . ALA A 1 184 ? 58.825 37.950 24.113 1.00 69.48 206 ALA A O 1
ATOM 1358 N N . PRO A 1 185 ? 57.789 38.079 22.128 1.00 63.91 207 PRO A N 1
ATOM 1359 C CA . PRO A 1 185 ? 59.074 38.064 21.412 1.00 61.21 207 PRO A CA 1
ATOM 1360 C C . PRO A 1 185 ? 59.845 39.372 21.539 1.00 65.51 207 PRO A C 1
ATOM 1361 O O . PRO A 1 185 ? 60.208 39.996 20.537 1.00 61.33 207 PRO A O 1
ATOM 1365 N N . THR A 1 186 ? 60.100 39.792 22.775 1.00 67.44 208 THR A N 1
ATOM 1366 C CA . THR A 1 186 ? 60.928 40.945 23.095 1.00 60.92 208 THR A CA 1
ATOM 1367 C C . THR A 1 186 ? 61.743 40.614 24.339 1.00 59.73 208 THR A C 1
ATOM 1368 O O . THR A 1 186 ? 61.278 39.862 25.207 1.00 54.31 208 THR A O 1
ATOM 1372 N N . PRO A 1 187 ? 62.979 41.116 24.431 1.00 54.59 209 PRO A N 1
ATOM 1373 C CA . PRO A 1 187 ? 63.861 40.698 25.535 1.00 54.40 209 PRO A CA 1
ATOM 1374 C C . PRO A 1 187 ? 63.365 41.072 26.923 1.00 60.92 209 PRO A C 1
ATOM 1375 O O . PRO A 1 187 ? 63.778 40.428 27.895 1.00 63.59 209 PRO A O 1
ATOM 1379 N N . SER A 1 188 ? 62.496 42.074 27.056 1.00 61.83 210 SER A N 1
ATOM 1380 C CA . SER A 1 188 ? 62.015 42.485 28.371 1.00 63.64 210 SER A CA 1
ATOM 1381 C C . SER A 1 188 ? 60.928 41.576 28.932 1.00 63.52 210 SER A C 1
ATOM 1382 O O . SER A 1 188 ? 60.401 41.872 30.008 1.00 69.03 210 SER A O 1
ATOM 1385 N N . SER A 1 189 ? 60.580 40.486 28.250 1.00 58.04 211 SER A N 1
ATOM 1386 C CA . SER A 1 189 ? 59.448 39.657 28.643 1.00 61.15 211 SER A CA 1
ATOM 1387 C C . SER A 1 189 ? 59.845 38.422 29.443 1.00 61.85 211 SER A C 1
ATOM 1388 O O . SER A 1 189 ? 58.962 37.685 29.895 1.00 66.88 211 SER A O 1
ATOM 1391 N N . ILE A 1 190 ? 61.143 38.170 29.621 1.00 54.47 212 ILE A N 1
ATOM 1392 C CA . ILE A 1 190 ? 61.638 37.053 30.418 1.00 56.03 212 ILE A CA 1
ATOM 1393 C C . ILE A 1 190 ? 62.788 37.552 31.284 1.00 54.94 212 ILE A C 1
ATOM 1394 O O . ILE A 1 190 ? 63.271 38.676 31.131 1.00 47.09 212 ILE A O 1
ATOM 1399 N N . LEU A 1 191 ? 63.233 36.689 32.194 1.00 44.84 213 LEU A N 1
ATOM 1400 C CA . LEU A 1 191 ? 64.396 36.954 33.025 1.00 46.25 213 LEU A CA 1
ATOM 1401 C C . LEU A 1 191 ? 65.552 36.058 32.602 1.00 46.05 213 LEU A C 1
ATOM 1402 O O . LEU A 1 191 ? 65.367 35.025 31.949 1.00 53.29 213 LEU A O 1
ATOM 1407 N N . TYR A 1 192 ? 66.755 36.459 33.004 1.00 46.49 214 TYR A N 1
ATOM 1408 C CA . TYR A 1 192 ? 67.984 35.868 32.495 1.00 39.36 214 TYR A CA 1
ATOM 1409 C C . TYR A 1 192 ? 68.843 35.377 33.648 1.00 46.42 214 TYR A C 1
ATOM 1410 O O . TYR A 1 192 ? 69.057 36.105 34.622 1.00 44.82 214 TYR A O 1
ATOM 1419 N N . ASN A 1 193 ? 69.319 34.135 33.540 1.00 38.28 215 ASN A N 1
ATOM 1420 C CA . ASN A 1 193 ? 70.304 33.625 34.483 1.00 56.63 215 ASN A CA 1
ATOM 1421 C C . ASN A 1 193 ? 71.385 32.807 33.786 1.00 55.49 215 ASN A C 1
ATOM 1422 O O . ASN A 1 193 ? 72.200 32.177 34.471 1.00 58.08 215 ASN A O 1
ATOM 1427 N N . GLY A 1 194 ? 71.418 32.802 32.453 1.00 53.77 216 GLY A N 1
ATOM 1428 C CA . GLY A 1 194 ? 72.331 31.973 31.704 1.00 54.90 216 GLY A CA 1
ATOM 1429 C C . GLY A 1 194 ? 73.588 32.696 31.257 1.00 53.57 216 GLY A C 1
ATOM 1430 O O . GLY A 1 194 ? 73.887 33.811 31.694 1.00 56.74 216 GLY A O 1
ATOM 1431 N N . PRO A 1 195 ? 74.351 32.060 30.364 1.00 47.49 217 PRO A N 1
ATOM 1432 C CA . PRO A 1 195 ? 75.655 32.625 29.971 1.00 48.39 217 PRO A CA 1
ATOM 1433 C C . PRO A 1 195 ? 75.571 33.973 29.271 1.00 48.93 217 PRO A C 1
ATOM 1434 O O . PRO A 1 195 ? 76.531 34.753 29.344 1.00 37.32 217 PRO A O 1
ATOM 1438 N N . TYR A 1 196 ? 74.463 34.271 28.590 1.00 36.33 218 TYR A N 1
ATOM 1439 C CA . TYR A 1 196 ? 74.351 35.461 27.760 1.00 41.28 218 TYR A CA 1
ATOM 1440 C C . TYR A 1 196 ? 73.085 36.230 28.097 1.00 47.76 218 TYR A C 1
ATOM 1441 O O . TYR A 1 196 ? 72.084 35.652 28.528 1.00 45.45 218 TYR A O 1
ATOM 1450 N N . PHE A 1 197 ? 73.155 37.546 27.904 1.00 44.82 219 PHE A N 1
ATOM 1451 C CA . PHE A 1 197 ? 71.979 38.393 27.798 1.00 44.51 219 PHE A CA 1
ATOM 1452 C C . PHE A 1 197 ? 71.517 38.435 26.346 1.00 47.63 219 PHE A C 1
ATOM 1453 O O . PHE A 1 197 ? 72.324 38.363 25.416 1.00 44.04 219 PHE A O 1
ATOM 1461 N N . LEU A 1 198 ? 70.209 38.582 26.158 1.00 44.72 220 LEU A N 1
ATOM 1462 C CA . LEU A 1 198 ? 69.640 38.821 24.834 1.00 46.77 220 LEU A CA 1
ATOM 1463 C C . LEU A 1 198 ? 69.589 40.333 24.621 1.00 50.27 220 LEU A C 1
ATOM 1464 O O . LEU A 1 198 ? 68.705 41.015 25.143 1.00 49.92 220 LEU A O 1
ATOM 1469 N N . LYS A 1 199 ? 70.536 40.863 23.838 1.00 51.43 221 LYS A N 1
ATOM 1470 C CA . LYS A 1 199 ? 70.653 42.310 23.691 1.00 58.54 221 LYS A CA 1
ATOM 1471 C C . LYS A 1 199 ? 69.703 42.856 22.628 1.00 61.41 221 LYS A C 1
ATOM 1472 O O . LYS A 1 199 ? 69.099 43.919 22.822 1.00 68.23 221 LYS A O 1
ATOM 1478 N N . SER A 1 200 ? 69.561 42.160 21.500 1.00 49.28 222 SER A N 1
ATOM 1479 C CA . SER A 1 200 ? 68.684 42.614 20.431 1.00 53.54 222 SER A CA 1
ATOM 1480 C C . SER A 1 200 ? 67.945 41.425 19.846 1.00 47.70 222 SER A C 1
ATOM 1481 O O . SER A 1 200 ? 68.536 40.367 19.619 1.00 48.26 222 SER A O 1
ATOM 1484 N N . LEU A 1 201 ? 66.648 41.608 19.601 1.00 48.16 223 LEU A N 1
ATOM 1485 C CA . LEU A 1 201 ? 65.816 40.601 18.939 1.00 51.53 223 LEU A CA 1
ATOM 1486 C C . LEU A 1 201 ? 64.848 41.369 18.042 1.00 53.30 223 LEU A C 1
ATOM 1487 O O . LEU A 1 201 ? 63.741 41.720 18.457 1.00 56.95 223 LEU A O 1
ATOM 1492 N N . ILE A 1 202 ? 65.281 41.642 16.814 1.00 55.28 224 ILE A N 1
ATOM 1493 C CA . ILE A 1 202 ? 64.490 42.379 15.836 1.00 58.39 224 ILE A CA 1
ATOM 1494 C C . ILE A 1 202 ? 64.024 41.401 14.768 1.00 56.53 224 ILE A C 1
ATOM 1495 O O . ILE A 1 202 ? 64.847 40.755 14.104 1.00 49.69 224 ILE A O 1
ATOM 1500 N N . SER A 1 203 ? 62.706 41.309 14.596 1.00 60.61 225 SER A N 1
ATOM 1501 C CA . SER A 1 203 ? 62.112 40.281 13.749 1.00 66.43 225 SER A CA 1
ATOM 1502 C C . SER A 1 203 ? 62.581 40.418 12.306 1.00 65.26 225 SER A C 1
ATOM 1503 O O . SER A 1 203 ? 62.557 41.510 11.732 1.00 68.90 225 SER A O 1
ATOM 1506 N N . LYS A 1 204 ? 63.013 39.293 11.729 1.00 63.88 226 LYS A N 1
ATOM 1507 C CA . LYS A 1 204 ? 63.509 39.231 10.352 1.00 64.25 226 LYS A CA 1
ATOM 1508 C C . LYS A 1 204 ? 64.674 40.190 10.138 1.00 58.61 226 LYS A C 1
ATOM 1509 O O . LYS A 1 204 ? 64.826 40.777 9.066 1.00 56.44 226 LYS A O 1
ATOM 1515 N N . SER A 1 205 ? 65.519 40.327 11.160 1.00 56.43 227 SER A N 1
ATOM 1516 C CA . SER A 1 205 ? 66.638 41.257 11.092 1.00 56.64 227 SER A CA 1
ATOM 1517 C C . SER A 1 205 ? 67.870 40.712 11.808 1.00 50.28 227 SER A C 1
ATOM 1518 O O . SER A 1 205 ? 68.844 40.319 11.157 1.00 44.56 227 SER A O 1
ATOM 1521 N N . VAL A 1 206 ? 67.842 40.673 13.142 1.00 47.55 228 VAL A N 1
ATOM 1522 C CA . VAL A 1 206 ? 69.043 40.373 13.913 1.00 53.82 228 VAL A CA 1
ATOM 1523 C C . VAL A 1 206 ? 68.666 39.722 15.240 1.00 51.85 228 VAL A C 1
ATOM 1524 O O . VAL A 1 206 ? 67.587 39.958 15.789 1.00 55.88 228 VAL A O 1
ATOM 1528 N N . ILE A 1 207 ? 69.564 38.868 15.735 1.00 45.37 229 ILE A N 1
ATOM 1529 C CA . ILE A 1 207 ? 69.569 38.385 17.112 1.00 43.00 229 ILE A CA 1
ATOM 1530 C C . ILE A 1 207 ? 70.965 38.632 17.669 1.00 46.61 229 ILE A C 1
ATOM 1531 O O . ILE A 1 207 ? 71.962 38.252 17.042 1.00 48.91 229 ILE A O 1
ATOM 1536 N N . GLU A 1 208 ? 71.042 39.272 18.834 1.00 49.20 230 GLU A N 1
ATOM 1537 C CA . GLU A 1 208 ? 72.323 39.646 19.420 1.00 49.95 230 GLU A CA 1
ATOM 1538 C C . GLU A 1 208 ? 72.392 39.201 20.873 1.00 48.37 230 GLU A C 1
ATOM 1539 O O . GLU A 1 208 ? 71.497 39.515 21.664 1.00 53.59 230 GLU A O 1
ATOM 1545 N N . TYR A 1 209 ? 73.454 38.475 21.215 1.00 46.48 231 TYR A N 1
ATOM 1546 C CA . TYR A 1 209 ? 73.756 38.094 22.586 1.00 46.06 231 TYR A CA 1
ATOM 1547 C C . TYR A 1 209 ? 75.031 38.782 23.045 1.00 45.89 231 TYR A C 1
ATOM 1548 O O . TYR A 1 209 ? 75.976 38.953 22.266 1.00 39.27 231 TYR A O 1
ATOM 1557 N N . GLU A 1 210 ? 75.057 39.147 24.320 1.00 44.30 232 GLU A N 1
ATOM 1558 C CA . GLU A 1 210 ? 76.240 39.686 24.966 1.00 43.89 232 GLU A CA 1
ATOM 1559 C C . GLU A 1 210 ? 76.504 38.864 26.216 1.00 47.56 232 GLU A C 1
ATOM 1560 O O . GLU A 1 210 ? 75.567 38.463 26.912 1.00 50.98 232 GLU A O 1
ATOM 1566 N N . LYS A 1 211 ? 77.780 38.604 26.483 1.00 46.89 233 LYS A N 1
ATOM 1567 C CA . LYS A 1 211 ? 78.157 37.797 27.635 1.00 50.02 233 LYS A CA 1
ATOM 1568 C C . LYS A 1 211 ? 77.688 38.448 28.931 1.00 57.68 233 LYS A C 1
ATOM 1569 O O . LYS A 1 211 ? 77.849 39.658 29.132 1.00 54.37 233 LYS A O 1
ATOM 1575 N N . ASN A 1 212 ? 77.094 37.637 29.806 1.00 57.11 234 ASN A N 1
ATOM 1576 C CA . ASN A 1 212 ? 76.656 38.086 31.119 1.00 56.16 234 ASN A CA 1
ATOM 1577 C C . ASN A 1 212 ? 77.849 38.101 32.068 1.00 48.06 234 ASN A C 1
ATOM 1578 O O . ASN A 1 212 ? 78.359 37.038 32.435 1.00 47.96 234 ASN A O 1
ATOM 1583 N N . PRO A 1 213 ? 78.316 39.279 32.496 1.00 48.04 235 PRO A N 1
ATOM 1584 C CA . PRO A 1 213 ? 79.558 39.338 33.282 1.00 49.88 235 PRO A CA 1
ATOM 1585 C C . PRO A 1 213 ? 79.423 38.789 34.689 1.00 53.60 235 PRO A C 1
ATOM 1586 O O . PRO A 1 213 ? 80.451 38.573 35.344 1.00 52.70 235 PRO A O 1
ATOM 1590 N N . ASN A 1 214 ? 78.203 38.562 35.172 1.00 49.93 236 ASN A N 1
ATOM 1591 C CA . ASN A 1 214 ? 77.976 38.041 36.510 1.00 48.37 236 ASN A CA 1
ATOM 1592 C C . ASN A 1 214 ? 77.604 36.567 36.511 1.00 55.58 236 ASN A C 1
ATOM 1593 O O . ASN A 1 214 ? 77.260 36.029 37.568 1.00 60.26 236 ASN A O 1
ATOM 1598 N N . TYR A 1 215 ? 77.659 35.915 35.352 1.00 53.47 237 TYR A N 1
ATOM 1599 C CA . TYR A 1 215 ? 77.318 34.505 35.241 1.00 44.74 237 TYR A CA 1
ATOM 1600 C C . TYR A 1 215 ? 78.195 33.669 36.161 1.00 41.76 237 TYR A C 1
ATOM 1601 O O . TYR A 1 215 ? 79.384 33.948 36.335 1.00 48.84 237 TYR A O 1
ATOM 1610 N N . TRP A 1 216 ? 77.598 32.639 36.762 1.00 46.02 238 TRP A N 1
ATOM 1611 C CA . TRP A 1 216 ? 78.352 31.812 37.697 1.00 44.91 238 TRP A CA 1
ATOM 1612 C C . TRP A 1 216 ? 79.489 31.067 37.006 1.00 49.89 238 TRP A C 1
ATOM 1613 O O . TRP A 1 216 ? 80.533 30.826 37.622 1.00 52.54 238 TRP A O 1
ATOM 1624 N N . ASP A 1 217 ? 79.320 30.720 35.731 1.00 45.31 239 ASP A N 1
ATOM 1625 C CA . ASP A 1 217 ? 80.359 30.027 34.978 1.00 50.91 239 ASP A CA 1
ATOM 1626 C C . ASP A 1 217 ? 80.910 30.903 33.859 1.00 52.18 239 ASP A C 1
ATOM 1627 O O . ASP A 1 217 ? 81.067 30.441 32.724 1.00 58.24 239 ASP A O 1
ATOM 1632 N N . LYS A 1 218 ? 81.221 32.162 34.173 1.00 49.83 240 LYS A N 1
ATOM 1633 C CA . LYS A 1 218 ? 81.620 33.119 33.150 1.00 53.22 240 LYS A CA 1
ATOM 1634 C C . LYS A 1 218 ? 82.945 32.762 32.488 1.00 53.80 240 LYS A C 1
ATOM 1635 O O . LYS A 1 218 ? 83.199 33.214 31.368 1.00 46.48 240 LYS A O 1
ATOM 1641 N N . GLU A 1 219 ? 83.786 31.959 33.142 1.00 55.53 241 GLU A N 1
ATOM 1642 C CA . GLU A 1 219 ? 85.091 31.620 32.585 1.00 59.45 241 GLU A CA 1
ATOM 1643 C C . GLU A 1 219 ? 85.004 30.619 31.441 1.00 58.49 241 GLU A C 1
ATOM 1644 O O . GLU A 1 219 ? 85.946 30.518 30.647 1.00 58.65 241 GLU A O 1
ATOM 1650 N N . ASN A 1 220 ? 83.906 29.880 31.338 1.00 53.60 242 ASN A N 1
ATOM 1651 C CA . ASN A 1 220 ? 83.686 28.991 30.208 1.00 49.76 242 ASN A CA 1
ATOM 1652 C C . ASN A 1 220 ? 82.974 29.683 29.060 1.00 51.35 242 ASN A C 1
ATOM 1653 O O . ASN A 1 220 ? 82.735 29.052 28.027 1.00 51.61 242 ASN A O 1
ATOM 1658 N N . VAL A 1 221 ? 82.626 30.953 29.214 1.00 43.13 243 VAL A N 1
ATOM 1659 C CA . VAL A 1 221 ? 82.013 31.732 28.149 1.00 44.01 243 VAL A CA 1
ATOM 1660 C C . VAL A 1 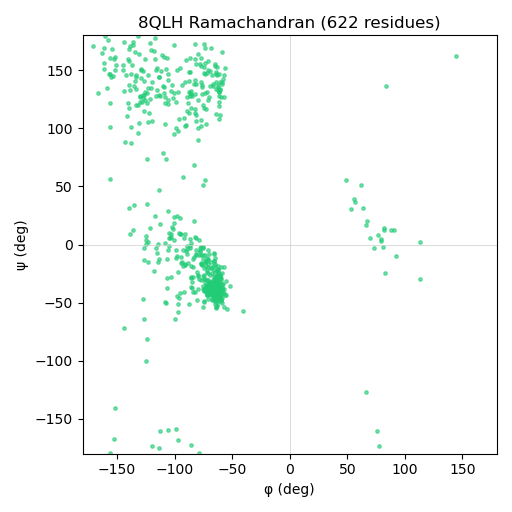221 ? 83.146 32.517 27.499 1.00 51.15 243 VAL A C 1
ATOM 1661 O O . VAL A 1 221 ? 83.567 33.562 28.003 1.00 45.31 243 VAL A O 1
ATOM 1665 N N . LYS A 1 222 ? 83.664 31.997 26.384 1.00 47.40 244 LYS A N 1
ATOM 1666 C CA . LYS A 1 222 ? 84.842 32.575 25.752 1.00 45.48 244 LYS A CA 1
ATOM 1667 C C . LYS A 1 222 ? 84.509 33.501 24.593 1.00 47.23 244 LYS A C 1
ATOM 1668 O O . LYS A 1 222 ? 85.405 34.193 24.097 1.00 56.14 244 LYS A O 1
ATOM 1674 N N . ILE A 1 223 ? 83.258 33.531 24.152 1.00 49.85 245 ILE A N 1
ATOM 1675 C CA . ILE A 1 223 ? 82.806 34.449 23.116 1.00 48.25 245 ILE A CA 1
ATOM 1676 C C . ILE A 1 223 ? 81.989 35.532 23.804 1.00 47.46 245 ILE A C 1
ATOM 1677 O O . ILE A 1 223 ? 81.033 35.232 24.532 1.00 47.61 245 ILE A O 1
ATOM 1682 N N . ASP A 1 224 ? 82.379 36.790 23.590 1.00 49.72 246 ASP A N 1
ATOM 1683 C CA . ASP A 1 224 ? 81.767 37.909 24.298 1.00 46.66 246 ASP A CA 1
ATOM 1684 C C . ASP A 1 224 ? 80.501 38.395 23.608 1.00 48.17 246 ASP A C 1
ATOM 1685 O O . ASP A 1 224 ? 79.540 38.786 24.281 1.00 41.73 246 ASP A O 1
ATOM 1690 N N . ASN A 1 225 ? 80.485 38.389 22.273 1.00 51.46 247 ASN A N 1
ATOM 1691 C CA . ASN A 1 225 ? 79.376 38.933 21.505 1.00 39.39 247 ASN A CA 1
ATOM 1692 C C . ASN A 1 225 ? 79.008 37.992 20.371 1.00 44.94 247 ASN A C 1
ATOM 1693 O O . ASN A 1 225 ? 79.881 37.467 19.672 1.00 42.96 247 ASN A O 1
ATOM 1698 N N . VAL A 1 226 ? 77.706 37.790 20.190 1.00 43.19 248 VAL A N 1
ATOM 1699 C CA . VAL A 1 226 ? 77.181 36.921 19.147 1.00 49.60 248 VAL A CA 1
ATOM 1700 C C . VAL A 1 226 ? 76.151 37.704 18.353 1.00 54.70 248 VAL A C 1
ATOM 1701 O O . VAL A 1 226 ? 75.200 38.246 18.927 1.00 52.57 248 VAL A O 1
ATOM 1705 N N . LYS A 1 227 ? 76.333 37.757 17.039 1.00 47.47 249 LYS A N 1
ATOM 1706 C CA . LYS A 1 227 ? 75.388 38.429 16.167 1.00 46.33 249 LYS A CA 1
ATOM 1707 C C . LYS A 1 227 ? 74.952 37.481 15.063 1.00 42.66 249 LYS A C 1
ATOM 1708 O O . LYS A 1 227 ? 75.793 36.885 14.383 1.00 39.74 249 LYS A O 1
ATOM 1714 N N . LEU A 1 228 ? 73.640 37.345 14.890 1.00 46.86 250 LEU A N 1
ATOM 1715 C CA . LEU A 1 228 ? 73.053 36.471 13.879 1.00 44.13 250 LEU A CA 1
ATOM 1716 C C . LEU A 1 228 ? 72.142 37.306 12.987 1.00 46.81 250 LEU A C 1
ATOM 1717 O O . LEU A 1 228 ? 71.041 37.682 13.402 1.00 46.86 250 LEU A O 1
ATOM 1722 N N . THR A 1 229 ? 72.603 37.598 11.771 1.00 51.30 251 THR A N 1
ATOM 1723 C CA . THR A 1 229 ? 71.778 38.284 10.786 1.00 52.26 251 THR A CA 1
ATOM 1724 C C . THR A 1 229 ? 70.711 37.343 10.233 1.00 52.84 251 THR A C 1
ATOM 1725 O O . THR A 1 229 ? 70.926 36.139 10.092 1.00 57.23 251 THR A O 1
ATOM 1729 N N . PHE A 1 230 ? 69.548 37.903 9.912 1.00 52.54 252 PHE A N 1
ATOM 1730 C CA . PHE A 1 230 ? 68.449 37.091 9.402 1.00 53.28 252 PHE A CA 1
ATOM 1731 C C . PHE A 1 230 ? 68.731 36.616 7.979 1.00 46.80 252 PHE A C 1
ATOM 1732 O O . PHE A 1 230 ? 69.093 37.412 7.108 1.00 44.21 252 PHE A O 1
ATOM 1740 N N . TYR A 1 231 ? 68.536 35.315 7.742 1.00 51.85 253 TYR A N 1
ATOM 1741 C CA . TYR A 1 231 ? 68.824 34.671 6.460 1.00 58.16 253 TYR A CA 1
ATOM 1742 C C . TYR A 1 231 ? 67.546 34.024 5.937 1.00 59.48 253 TYR A C 1
ATOM 1743 O O . TYR A 1 231 ? 67.055 33.053 6.522 1.00 60.53 253 TYR A O 1
ATOM 1752 N N . ASP A 1 232 ? 67.024 34.545 4.824 1.00 62.28 254 ASP A N 1
ATOM 1753 C CA . ASP A 1 232 ? 65.749 34.098 4.275 1.00 66.35 254 ASP A CA 1
ATOM 1754 C C . ASP A 1 232 ? 65.887 32.947 3.288 1.00 68.60 254 ASP A C 1
ATOM 1755 O O . ASP A 1 232 ? 64.868 32.413 2.836 1.00 74.38 254 ASP A O 1
ATOM 1760 N N . GLY A 1 233 ? 67.108 32.550 2.944 1.00 65.41 255 GLY A N 1
ATOM 1761 C CA . GLY A 1 233 ? 67.309 31.534 1.935 1.00 64.08 255 GLY A CA 1
ATOM 1762 C C . GLY A 1 233 ? 67.187 32.025 0.512 1.00 81.91 255 GLY A C 1
ATOM 1763 O O . GLY A 1 233 ? 67.284 31.211 -0.416 1.00 89.31 255 GLY A O 1
ATOM 1764 N N . SER A 1 234 ? 66.977 33.330 0.309 1.00 82.85 256 SER A N 1
ATOM 1765 C CA . SER A 1 234 ? 66.851 33.864 -1.043 1.00 80.43 256 SER A CA 1
ATOM 1766 C C . SER A 1 234 ? 68.174 33.819 -1.792 1.00 85.46 256 SER A C 1
ATOM 1767 O O . SER A 1 234 ? 68.187 33.657 -3.017 1.00 82.20 256 SER A O 1
ATOM 1770 N N . ASP A 1 235 ? 69.292 33.965 -1.083 1.00 88.67 257 ASP A N 1
ATOM 1771 C CA . ASP A 1 235 ? 70.629 33.950 -1.682 1.00 86.74 257 ASP A CA 1
ATOM 1772 C C . ASP A 1 235 ? 71.484 32.995 -0.853 1.00 81.32 257 ASP A C 1
ATOM 1773 O O . ASP A 1 235 ? 72.047 33.383 0.172 1.00 88.24 257 ASP A O 1
ATOM 1778 N N . GLN A 1 236 ? 71.578 31.747 -1.309 1.00 78.55 258 GLN A N 1
ATOM 1779 C CA . GLN A 1 236 ? 72.428 30.755 -0.651 1.00 78.40 258 GLN A CA 1
ATOM 1780 C C . GLN A 1 236 ? 73.901 31.146 -0.626 1.00 81.08 258 GLN A C 1
ATOM 1781 O O . GLN A 1 236 ? 74.619 30.693 0.271 1.00 73.90 258 GLN A O 1
ATOM 1787 N N . GLU A 1 237 ? 74.350 31.983 -1.575 1.00 78.23 259 GLU A N 1
ATOM 1788 C CA . GLU A 1 237 ? 75.751 32.353 -1.705 1.00 74.89 259 GLU A CA 1
ATOM 1789 C C . GLU A 1 237 ? 76.121 33.573 -0.877 1.00 68.63 259 GLU A C 1
ATOM 1790 O O . GLU A 1 237 ? 77.296 33.965 -0.873 1.00 67.34 259 GLU A O 1
ATOM 1796 N N . SER A 1 238 ? 75.150 34.209 -0.212 1.00 69.77 260 SER A N 1
ATOM 1797 C CA . SER A 1 238 ? 75.476 35.334 0.654 1.00 64.66 260 SER A CA 1
ATOM 1798 C C . SER A 1 238 ? 76.363 34.909 1.817 1.00 55.28 260 SER A C 1
ATOM 1799 O O . SER A 1 238 ? 77.128 35.725 2.346 1.00 55.61 260 SER A O 1
ATOM 1802 N N . LEU A 1 239 ? 76.279 33.644 2.225 1.00 54.72 261 LEU A N 1
ATOM 1803 C CA . LEU A 1 239 ? 77.028 33.180 3.383 1.00 46.34 261 LEU A CA 1
ATOM 1804 C C . LEU A 1 239 ? 78.502 33.007 3.063 1.00 47.39 261 LEU A C 1
ATOM 1805 O O . LEU A 1 239 ? 79.353 33.573 3.754 1.00 52.03 261 LEU A O 1
ATOM 1810 N N . ILE A 1 240 ? 78.830 32.236 2.024 1.00 48.43 262 ILE A N 1
ATOM 1811 C CA . ILE A 1 240 ? 80.237 32.091 1.657 1.00 55.91 262 ILE A CA 1
ATOM 1812 C C . ILE A 1 240 ? 80.813 33.420 1.171 1.00 56.56 262 ILE A C 1
ATOM 1813 O O . ILE A 1 240 ? 82.012 33.684 1.337 1.00 56.10 262 ILE A O 1
ATOM 1818 N N . ARG A 1 241 ? 79.979 34.283 0.584 1.00 54.41 263 ARG A N 1
ATOM 1819 C CA . ARG A 1 241 ? 80.436 35.620 0.218 1.00 55.71 263 ARG A CA 1
ATOM 1820 C C . ARG A 1 241 ? 80.771 36.442 1.459 1.00 59.22 263 ARG A C 1
ATOM 1821 O O . ARG A 1 241 ? 81.838 37.060 1.531 1.00 57.83 263 ARG A O 1
ATOM 1829 N N . SER A 1 242 ? 79.875 36.454 2.453 1.00 58.83 264 SER A N 1
ATOM 1830 C CA . SER A 1 242 ? 80.128 37.228 3.669 1.00 64.82 264 SER A CA 1
ATOM 1831 C C . SER A 1 242 ? 81.320 36.674 4.443 1.00 59.35 264 SER A C 1
ATOM 1832 O O . SER A 1 242 ? 82.091 37.439 5.038 1.00 57.12 264 SER A O 1
ATOM 1835 N N . PHE A 1 243 ? 81.484 35.346 4.448 1.00 45.47 265 PHE A N 1
ATOM 1836 C CA . PHE A 1 243 ? 82.623 34.734 5.124 1.00 43.48 265 PHE A CA 1
ATOM 1837 C C . PHE A 1 243 ? 83.933 35.135 4.464 1.00 49.39 265 PHE A C 1
ATOM 1838 O O . PHE A 1 243 ? 84.937 35.346 5.153 1.00 50.87 265 PHE A O 1
ATOM 1846 N N . THR A 1 244 ? 83.947 35.218 3.128 1.00 50.00 266 THR A N 1
ATOM 1847 C CA . THR A 1 244 ? 85.169 35.574 2.411 1.00 55.62 266 THR A CA 1
ATOM 1848 C C . THR A 1 244 ? 85.538 37.033 2.651 1.00 61.76 266 THR A C 1
ATOM 1849 O O . THR A 1 244 ? 86.725 37.376 2.735 1.00 65.38 266 THR A O 1
ATOM 1853 N N . GLN A 1 245 ? 84.536 37.905 2.778 1.00 57.26 267 GLN A N 1
ATOM 1854 C CA . GLN A 1 245 ? 84.802 39.287 3.163 1.00 64.88 267 GLN A CA 1
ATOM 1855 C C . GLN A 1 245 ? 85.168 39.425 4.635 1.00 64.34 267 GLN A C 1
ATOM 1856 O O . GLN A 1 245 ? 85.582 40.514 5.051 1.00 62.14 267 GLN A O 1
ATOM 1862 N N . GLY A 1 246 ? 85.025 38.361 5.426 1.00 54.81 268 GLY A N 1
ATOM 1863 C CA . GLY A 1 246 ? 85.307 38.410 6.846 1.00 55.26 268 GLY A CA 1
ATOM 1864 C C . GLY A 1 246 ? 84.149 38.834 7.719 1.00 61.17 268 GLY A C 1
ATOM 1865 O O . GLY A 1 246 ? 84.361 39.129 8.901 1.00 68.52 268 GLY A O 1
ATOM 1866 N N . ALA A 1 247 ? 82.929 38.871 7.180 1.00 59.58 269 ALA A N 1
ATOM 1867 C CA . ALA A 1 247 ? 81.776 39.315 7.952 1.00 53.10 269 ALA A CA 1
ATOM 1868 C C . ALA A 1 247 ? 81.173 38.198 8.795 1.00 59.46 269 ALA A C 1
ATOM 1869 O O . ALA A 1 247 ? 80.561 38.474 9.831 1.00 58.11 269 ALA A O 1
ATOM 1871 N N . TYR A 1 248 ? 81.309 36.949 8.370 1.00 56.35 270 TYR A N 1
ATOM 1872 C CA . TYR A 1 248 ? 80.800 35.811 9.117 1.00 47.93 270 TYR A CA 1
ATOM 1873 C C . TYR A 1 248 ? 81.957 34.960 9.606 1.00 44.65 270 TYR A C 1
ATOM 1874 O O . TYR A 1 248 ? 82.973 34.819 8.921 1.00 43.47 270 TYR A O 1
ATOM 1883 N N . THR A 1 249 ? 81.795 34.402 10.802 1.00 48.40 271 THR A N 1
ATOM 1884 C CA . THR A 1 249 ? 82.801 33.503 11.344 1.00 45.39 271 THR A CA 1
ATOM 1885 C C . THR A 1 249 ? 82.778 32.150 10.640 1.00 50.56 271 THR A C 1
ATOM 1886 O O . THR A 1 249 ? 83.820 31.494 10.521 1.00 46.58 271 THR A O 1
ATOM 1890 N N . THR A 1 250 ? 81.613 31.727 10.150 1.00 48.30 272 THR A N 1
ATOM 1891 C CA . THR A 1 250 ? 81.455 30.427 9.512 1.00 48.25 272 THR A CA 1
ATOM 1892 C C . THR A 1 250 ? 80.547 30.593 8.297 1.00 47.50 272 THR A C 1
ATOM 1893 O O . THR A 1 250 ? 79.918 31.639 8.106 1.00 44.81 272 THR A O 1
ATOM 1897 N N . ALA A 1 251 ? 80.489 29.559 7.457 1.00 44.19 273 ALA A N 1
ATOM 1898 C CA . ALA A 1 251 ? 79.640 29.609 6.266 1.00 44.77 273 ALA A CA 1
ATOM 1899 C C . ALA A 1 251 ? 79.288 28.197 5.830 1.00 52.21 273 ALA A C 1
ATOM 1900 O O . ALA A 1 251 ? 80.184 27.394 5.542 1.00 48.61 273 ALA A O 1
ATOM 1902 N N . ARG A 1 252 ? 77.994 27.901 5.765 1.00 51.65 274 ARG A N 1
ATOM 1903 C CA . ARG A 1 252 ? 77.536 26.651 5.187 1.00 44.49 274 ARG A CA 1
ATOM 1904 C C . ARG A 1 252 ? 77.626 26.723 3.670 1.00 51.85 274 ARG A C 1
ATOM 1905 O O . ARG A 1 252 ? 77.282 27.740 3.060 1.00 55.20 274 ARG A O 1
ATOM 1913 N N . LEU A 1 253 ? 78.107 25.644 3.064 1.00 49.22 275 LEU A N 1
ATOM 1914 C CA . LEU A 1 253 ? 78.135 25.505 1.617 1.00 48.86 275 LEU A CA 1
ATOM 1915 C C . LEU A 1 253 ? 77.080 24.497 1.186 1.00 55.25 275 LEU A C 1
ATOM 1916 O O . LEU A 1 253 ? 76.744 23.567 1.927 1.00 52.21 275 LEU A O 1
ATOM 1921 N N . PHE A 1 254 ? 76.574 24.682 -0.025 1.00 53.54 276 PHE A N 1
ATOM 1922 C CA . PHE A 1 254 ? 75.464 23.880 -0.532 1.00 51.75 276 PHE A CA 1
ATOM 1923 C C . PHE A 1 254 ? 75.904 23.132 -1.777 1.00 56.43 276 PHE A C 1
ATOM 1924 O O . PHE A 1 254 ? 76.047 23.748 -2.850 1.00 58.10 276 PHE A O 1
ATOM 1932 N N . PRO A 1 255 ? 76.115 21.818 -1.690 1.00 64.08 277 PRO A N 1
ATOM 1933 C CA . PRO A 1 255 ? 76.736 21.093 -2.810 1.00 66.40 277 PRO A CA 1
ATOM 1934 C C . PRO A 1 255 ? 75.909 21.072 -4.083 1.00 66.97 277 PRO A C 1
ATOM 1935 O O . PRO A 1 255 ? 76.473 20.829 -5.156 1.00 66.08 277 PRO A O 1
ATOM 1939 N N . ALA A 1 256 ? 74.606 21.338 -4.010 1.00 69.60 278 ALA A N 1
ATOM 1940 C CA . ALA A 1 256 ? 73.751 21.283 -5.189 1.00 66.52 278 ALA A CA 1
ATOM 1941 C C . ALA A 1 256 ? 73.758 22.566 -6.010 1.00 71.54 278 ALA A C 1
ATOM 1942 O O . ALA A 1 256 ? 73.379 22.527 -7.186 1.00 76.30 278 ALA A O 1
ATOM 1944 N N . SER A 1 257 ? 74.169 23.691 -5.428 1.00 72.95 279 SER A N 1
ATOM 1945 C CA . SER A 1 257 ? 74.111 24.972 -6.121 1.00 68.62 279 SER A CA 1
ATOM 1946 C C . SER A 1 257 ? 75.051 24.993 -7.325 1.00 65.38 279 SER A C 1
ATOM 1947 O O . SER A 1 257 ? 76.048 24.268 -7.384 1.00 64.62 279 SER A O 1
ATOM 1950 N N . SER A 1 258 ? 74.728 25.861 -8.294 1.00 69.13 280 SER A N 1
ATOM 1951 C CA . SER A 1 258 ? 75.516 25.992 -9.520 1.00 64.49 280 SER A CA 1
ATOM 1952 C C . SER A 1 258 ? 76.922 26.532 -9.278 1.00 60.17 280 SER A C 1
ATOM 1953 O O . SER A 1 258 ? 77.729 26.554 -10.212 1.00 55.45 280 SER A O 1
ATOM 1956 N N . ASN A 1 259 ? 77.234 26.952 -8.057 1.00 63.92 281 ASN A N 1
ATOM 1957 C CA . ASN A 1 259 ? 78.469 27.647 -7.728 1.00 70.01 281 ASN A CA 1
ATOM 1958 C C . ASN A 1 259 ? 79.380 26.857 -6.804 1.00 67.33 281 ASN A C 1
ATOM 1959 O O . ASN A 1 259 ? 80.431 27.372 -6.407 1.00 64.72 281 ASN A O 1
ATOM 1964 N N . PHE A 1 260 ? 78.978 25.647 -6.409 1.00 62.67 282 PHE A N 1
ATOM 1965 C CA . PHE A 1 260 ? 79.722 24.894 -5.406 1.00 60.66 282 PHE A CA 1
ATOM 1966 C C . PHE A 1 260 ? 81.139 24.602 -5.871 1.00 61.07 282 PHE A C 1
ATOM 1967 O O . PHE A 1 260 ? 82.086 24.685 -5.082 1.00 60.21 282 PHE A O 1
ATOM 1975 N N . GLU A 1 261 ? 81.301 24.253 -7.150 1.00 58.13 283 GLU A N 1
ATOM 1976 C CA . GLU A 1 261 ? 82.610 23.831 -7.641 1.00 64.13 283 GLU A CA 1
ATOM 1977 C C . GLU A 1 261 ? 83.602 24.983 -7.629 1.00 59.32 283 GLU A C 1
ATOM 1978 O O . GLU A 1 261 ? 84.784 24.787 -7.323 1.00 60.42 283 GLU A O 1
ATOM 1984 N N . SER A 1 262 ? 83.138 26.194 -7.939 1.00 56.76 284 SER A N 1
ATOM 1985 C CA . SER A 1 262 ? 84.010 27.357 -7.845 1.00 59.53 284 SER A CA 1
ATOM 1986 C C . SER A 1 262 ? 84.406 27.625 -6.400 1.00 60.17 284 SER A C 1
ATOM 1987 O O . SER A 1 262 ? 85.564 27.949 -6.114 1.00 61.77 284 SER A O 1
ATOM 1990 N N . THR A 1 263 ? 83.453 27.485 -5.478 1.00 61.67 285 THR A N 1
ATOM 1991 C CA . THR A 1 263 ? 83.755 27.618 -4.058 1.00 58.34 285 THR A CA 1
ATOM 1992 C C . THR A 1 263 ? 84.808 26.602 -3.615 1.00 58.51 285 THR A C 1
ATOM 1993 O O . THR A 1 263 ? 85.695 26.927 -2.815 1.00 58.19 285 THR A O 1
ATOM 1997 N N . LYS A 1 264 ? 84.702 25.390 -4.168 1.00 54.21 286 LYS A N 1
ATOM 1998 C CA . LYS A 1 264 ? 85.614 24.261 -3.841 1.00 57.38 286 LYS A CA 1
ATOM 1999 C C . LYS A 1 264 ? 87.054 24.592 -4.251 1.00 65.45 286 LYS A C 1
ATOM 2000 O O . LYS A 1 264 ? 87.968 24.270 -3.465 1.00 72.35 286 LYS A O 1
ATOM 2006 N N . LYS A 1 265 ? 87.257 25.205 -5.423 1.00 67.87 287 LYS A N 1
ATOM 2007 C CA . LYS A 1 265 ? 88.622 25.493 -5.848 1.00 67.05 287 LYS A CA 1
ATOM 2008 C C . LYS A 1 265 ? 89.180 26.736 -5.159 1.00 56.38 287 LYS A C 1
ATOM 2009 O O . LYS A 1 265 ? 90.396 26.834 -4.962 1.00 60.51 287 LYS A O 1
ATOM 2015 N N . GLU A 1 266 ? 88.320 27.668 -4.743 1.00 47.42 288 GLU A N 1
ATOM 2016 C CA . GLU A 1 266 ? 88.803 28.816 -3.978 1.00 48.59 288 GLU A CA 1
ATOM 2017 C C . GLU A 1 266 ? 89.293 28.415 -2.589 1.00 51.56 288 GLU A C 1
ATOM 2018 O O . GLU A 1 266 ? 90.267 28.987 -2.086 1.00 52.75 288 GLU A O 1
ATOM 2024 N N . TYR A 1 267 ? 88.646 27.434 -1.958 1.00 50.47 289 TYR A N 1
ATOM 2025 C CA . TYR A 1 267 ? 88.999 27.006 -0.610 1.00 50.37 289 TYR A CA 1
ATOM 2026 C C . TYR A 1 267 ? 89.579 25.596 -0.576 1.00 50.55 289 TYR A C 1
ATOM 2027 O O . TYR A 1 267 ? 89.632 24.977 0.492 1.00 46.92 289 TYR A O 1
ATOM 2036 N N . GLY A 1 268 ? 90.020 25.079 -1.721 1.00 47.81 290 GLY A N 1
ATOM 2037 C CA . GLY A 1 268 ? 90.603 23.759 -1.792 1.00 45.86 290 GLY A CA 1
ATOM 2038 C C . GLY A 1 268 ? 92.120 23.802 -1.844 1.00 46.30 290 GLY A C 1
ATOM 2039 O O . GLY A 1 268 ? 92.736 24.858 -1.975 1.00 49.31 290 GLY A O 1
ATOM 2040 N N . ASP A 1 269 ? 92.710 22.613 -1.731 1.00 52.80 291 ASP A N 1
ATOM 2041 C CA . ASP A 1 269 ? 94.161 22.483 -1.730 1.00 56.17 291 ASP A CA 1
ATOM 2042 C C . ASP A 1 269 ? 94.738 22.965 -3.056 1.00 50.22 291 ASP A C 1
ATOM 2043 O O . ASP A 1 269 ? 94.198 22.680 -4.127 1.00 51.97 291 ASP A O 1
ATOM 2048 N N . LYS A 1 270 ? 95.841 23.706 -2.978 1.00 44.34 292 LYS A N 1
ATOM 2049 C CA . LYS A 1 270 ? 96.477 24.256 -4.163 1.00 53.18 292 LYS A CA 1
ATOM 2050 C C . LYS A 1 270 ? 97.943 23.869 -4.299 1.00 54.92 292 LYS A C 1
ATOM 2051 O O . LYS A 1 270 ? 98.585 24.285 -5.268 1.00 55.92 292 LYS A O 1
ATOM 2057 N N . ILE A 1 271 ? 98.491 23.094 -3.371 1.00 50.12 293 ILE A N 1
ATOM 2058 C CA . ILE A 1 271 ? 99.885 22.675 -3.450 1.00 50.98 293 ILE A CA 1
ATOM 2059 C C . ILE A 1 271 ? 99.978 21.419 -4.303 1.00 51.51 293 ILE A C 1
ATOM 2060 O O . ILE A 1 271 ? 99.230 20.455 -4.100 1.00 54.53 293 ILE A O 1
ATOM 2065 N N . VAL A 1 272 ? 100.879 21.439 -5.280 1.00 48.83 294 VAL A N 1
ATOM 2066 C CA . VAL A 1 272 ? 101.074 20.314 -6.182 1.00 46.45 294 VAL A CA 1
ATOM 2067 C C . VAL A 1 272 ? 102.556 19.975 -6.209 1.00 46.38 294 VAL A C 1
ATOM 2068 O O . VAL A 1 272 ? 103.418 20.834 -5.995 1.00 44.07 294 VAL A O 1
ATOM 2072 N N . TYR A 1 273 ? 102.847 18.704 -6.447 1.00 50.58 295 TYR A N 1
ATOM 2073 C CA . TYR A 1 273 ? 104.216 18.221 -6.542 1.00 43.85 295 TYR A CA 1
ATOM 2074 C C . TYR A 1 273 ? 104.515 17.964 -8.009 1.00 48.93 295 TYR A C 1
ATOM 2075 O O . TYR A 1 273 ? 103.810 17.182 -8.659 1.00 51.78 295 TYR A O 1
ATOM 2084 N N . SER A 1 274 ? 105.533 18.647 -8.531 1.00 48.31 296 SER A N 1
ATOM 2085 C CA . SER A 1 274 ? 105.907 18.497 -9.929 1.00 54.52 296 SER A CA 1
ATOM 2086 C C . SER A 1 274 ? 106.204 17.030 -10.241 1.00 51.93 296 SER A C 1
ATOM 2087 O O . SER A 1 274 ? 106.592 16.265 -9.352 1.00 42.28 296 SER A O 1
ATOM 2090 N N . PRO A 1 275 ? 106.009 16.602 -11.491 1.00 50.42 297 PRO A N 1
ATOM 2091 C CA . PRO A 1 275 ? 106.286 15.203 -11.833 1.00 45.33 297 PRO A CA 1
ATOM 2092 C C . PRO A 1 275 ? 107.761 14.879 -11.648 1.00 52.90 297 PRO A C 1
ATOM 2093 O O . PRO A 1 275 ? 108.628 15.752 -11.741 1.00 57.54 297 PRO A O 1
ATOM 2097 N N . GLN A 1 276 ? 108.039 13.606 -11.380 1.00 48.72 298 GLN A N 1
ATOM 2098 C CA . GLN A 1 276 ? 109.417 13.162 -11.232 1.00 45.40 298 GLN A CA 1
ATOM 2099 C C . GLN A 1 276 ? 110.183 13.327 -12.542 1.00 44.31 298 GLN A C 1
ATOM 2100 O O . GLN A 1 276 ? 109.630 13.182 -13.634 1.00 41.06 298 GLN A O 1
ATOM 2106 N N . GLU A 1 277 ? 111.471 13.635 -12.420 1.00 49.38 299 GLU A N 1
ATOM 2107 C CA . GLU A 1 277 ? 112.336 13.936 -13.549 1.00 46.60 299 GLU A CA 1
ATOM 2108 C C . GLU A 1 277 ? 113.411 12.854 -13.717 1.00 38.10 299 GLU A C 1
ATOM 2109 O O . GLU A 1 277 ? 113.438 11.855 -12.991 1.00 43.03 299 GLU A O 1
ATOM 2115 N N . ALA A 1 278 ? 114.323 13.077 -14.668 1.00 51.84 300 ALA A N 1
ATOM 2116 C CA . ALA A 1 278 ? 115.169 12.023 -15.223 1.00 50.50 300 ALA A CA 1
ATOM 2117 C C . ALA A 1 278 ? 116.428 11.714 -14.412 1.00 41.04 300 ALA A C 1
ATOM 2118 O O . ALA A 1 278 ? 117.073 10.696 -14.683 1.00 45.86 300 ALA A O 1
ATOM 2120 N N . THR A 1 279 ? 116.805 12.543 -13.442 1.00 37.89 301 THR A N 1
ATOM 2121 C CA . THR A 1 279 ? 117.956 12.238 -12.599 1.00 40.97 301 THR A CA 1
ATOM 2122 C C . THR A 1 279 ? 117.573 11.161 -11.583 1.00 51.59 301 THR A C 1
ATOM 2123 O O . THR A 1 279 ? 116.538 11.264 -10.917 1.00 56.60 301 THR A O 1
ATOM 2127 N N . SER A 1 280 ? 118.391 10.112 -11.490 1.00 47.18 302 SER A N 1
ATOM 2128 C CA . SER A 1 280 ? 118.148 8.980 -10.600 1.00 36.64 302 SER A CA 1
ATOM 2129 C C . SER A 1 280 ? 119.199 8.956 -9.499 1.00 50.88 302 SER A C 1
ATOM 2130 O O . SER A 1 280 ? 120.400 8.987 -9.787 1.00 48.19 302 SER A O 1
ATOM 2133 N N . TYR A 1 281 ? 118.745 8.886 -8.249 1.00 36.47 303 TYR A N 1
ATOM 2134 C CA . TYR A 1 281 ? 119.613 8.833 -7.081 1.00 41.38 303 TYR A CA 1
ATOM 2135 C C . TYR A 1 281 ? 119.620 7.421 -6.516 1.00 45.94 303 TYR A C 1
ATOM 2136 O O . TYR A 1 281 ? 118.590 6.741 -6.498 1.00 55.74 303 TYR A O 1
ATOM 2145 N N . TYR A 1 282 ? 120.789 6.985 -6.065 1.00 47.71 304 TYR A N 1
ATOM 2146 C CA . TYR A 1 282 ? 120.966 5.615 -5.625 1.00 49.06 304 TYR A CA 1
ATOM 2147 C C . TYR A 1 282 ? 122.112 5.576 -4.628 1.00 55.61 304 TYR A C 1
ATOM 2148 O O . TYR A 1 282 ? 122.861 6.543 -4.475 1.00 48.37 304 TYR A O 1
ATOM 2157 N N . LEU A 1 283 ? 122.241 4.441 -3.948 1.00 56.23 305 LEU A N 1
ATOM 2158 C CA . LEU A 1 283 ? 123.348 4.201 -3.035 1.00 54.24 305 LEU A CA 1
ATOM 2159 C C . LEU A 1 283 ? 124.354 3.273 -3.702 1.00 54.04 305 LEU A C 1
ATOM 2160 O O . LEU A 1 283 ? 123.971 2.240 -4.259 1.00 56.24 305 LEU A O 1
ATOM 2165 N N . THR A 1 284 ? 125.633 3.637 -3.639 1.00 55.17 306 THR A N 1
ATOM 2166 C CA . THR A 1 284 ? 126.704 2.850 -4.238 1.00 56.23 306 THR A CA 1
ATOM 2167 C C . THR A 1 284 ? 127.360 2.000 -3.158 1.00 58.04 306 THR A C 1
ATOM 2168 O O . THR A 1 284 ? 127.865 2.531 -2.165 1.00 54.02 306 THR A O 1
ATOM 2172 N N . VAL A 1 285 ? 127.359 0.690 -3.364 1.00 55.08 307 VAL A N 1
ATOM 2173 C CA . VAL A 1 285 ? 127.982 -0.248 -2.440 1.00 58.47 307 VAL A CA 1
ATOM 2174 C C . VAL A 1 285 ? 129.459 -0.367 -2.800 1.00 65.34 307 VAL A C 1
ATOM 2175 O O . VAL A 1 285 ? 129.805 -0.795 -3.907 1.00 61.61 307 VAL A O 1
ATOM 2179 N N . ASN A 1 286 ? 130.333 0.018 -1.873 1.00 63.90 308 ASN A N 1
ATOM 2180 C CA . ASN A 1 286 ? 131.775 -0.107 -2.081 1.00 63.98 308 ASN A CA 1
ATOM 2181 C C . ASN A 1 286 ? 132.165 -1.564 -1.866 1.00 69.61 308 ASN A C 1
ATOM 2182 O O . ASN A 1 286 ? 132.288 -2.029 -0.731 1.00 77.89 308 ASN A O 1
ATOM 2187 N N . VAL A 1 287 ? 132.370 -2.286 -2.967 1.00 64.80 309 VAL A N 1
ATOM 2188 C CA . VAL A 1 287 ? 132.726 -3.698 -2.926 1.00 56.10 309 VAL A CA 1
ATOM 2189 C C . VAL A 1 287 ? 134.233 -3.908 -3.038 1.00 50.52 309 VAL A C 1
ATOM 2190 O O . VAL A 1 287 ? 134.686 -5.045 -3.193 1.00 47.45 309 VAL A O 1
ATOM 2194 N N . ASN A 1 288 ? 135.022 -2.838 -2.951 1.00 53.08 310 ASN A N 1
ATOM 2195 C CA . ASN A 1 288 ? 136.466 -2.934 -3.123 1.00 62.07 310 ASN A CA 1
ATOM 2196 C C . ASN A 1 288 ? 137.160 -1.771 -2.425 1.00 67.93 310 ASN A C 1
ATOM 2197 O O . ASN A 1 288 ? 137.921 -1.021 -3.045 1.00 70.18 310 ASN A O 1
ATOM 2202 N N . ARG A 1 289 ? 136.899 -1.623 -1.133 1.00 75.31 311 ARG A N 1
ATOM 2203 C CA . ARG A 1 289 ? 137.391 -0.501 -0.351 1.00 73.47 311 ARG A CA 1
ATOM 2204 C C . ARG A 1 289 ? 138.787 -0.806 0.176 1.00 74.21 311 ARG A C 1
ATOM 2205 O O . ARG A 1 289 ? 139.023 -1.874 0.748 1.00 78.74 311 ARG A O 1
ATOM 2213 N N . GLN A 1 290 ? 139.716 0.126 -0.027 1.00 74.53 312 GLN A N 1
ATOM 2214 C CA . GLN A 1 290 ? 141.056 0.012 0.538 1.00 80.13 312 GLN A CA 1
ATOM 2215 C C . GLN A 1 290 ? 141.496 1.338 1.138 1.00 80.89 312 GLN A C 1
ATOM 2216 O O . GLN A 1 290 ? 142.679 1.697 1.108 1.00 88.83 312 GLN A O 1
ATOM 2222 N N . SER A 1 291 ? 140.546 2.081 1.695 1.00 74.30 313 SER A N 1
ATOM 2223 C CA . SER A 1 291 ? 140.844 3.303 2.429 1.00 80.08 313 SER A CA 1
ATOM 2224 C C . SER A 1 291 ? 139.936 3.347 3.649 1.00 77.42 313 SER A C 1
ATOM 2225 O O . SER A 1 291 ? 138.709 3.371 3.508 1.00 67.54 313 SER A O 1
ATOM 2228 N N . TYR A 1 292 ? 140.537 3.331 4.843 1.00 80.23 314 TYR A N 1
ATOM 2229 C CA . TYR A 1 292 ? 139.803 3.230 6.101 1.00 77.21 314 TYR A CA 1
ATOM 2230 C C . TYR A 1 292 ? 140.136 4.381 7.047 1.00 79.81 314 TYR A C 1
ATOM 2231 O O . TYR A 1 292 ? 140.167 4.201 8.267 1.00 76.80 314 TYR A O 1
ATOM 2240 N N . ASN A 1 293 ? 140.383 5.574 6.501 1.00 83.18 315 ASN A N 1
ATOM 2241 C CA . ASN A 1 293 ? 140.697 6.723 7.343 1.00 83.64 315 ASN A CA 1
ATOM 2242 C C . ASN A 1 293 ? 139.479 7.245 8.092 1.00 76.20 315 ASN A C 1
ATOM 2243 O O . ASN A 1 293 ? 139.633 8.032 9.031 1.00 82.12 315 ASN A O 1
ATOM 2248 N N . LYS A 1 294 ? 138.276 6.846 7.691 1.00 70.13 316 LYS A N 1
ATOM 2249 C CA . LYS A 1 294 ? 137.041 7.275 8.350 1.00 72.48 316 LYS A CA 1
ATOM 2250 C C . LYS A 1 294 ? 136.150 6.040 8.455 1.00 72.51 316 LYS A C 1
ATOM 2251 O O . LYS A 1 294 ? 135.330 5.771 7.574 1.00 71.79 316 LYS A O 1
ATOM 2257 N N . THR A 1 295 ? 136.330 5.287 9.535 1.00 80.32 317 THR A N 1
ATOM 2258 C CA . THR A 1 295 ? 135.553 4.085 9.788 1.00 79.77 317 THR A CA 1
ATOM 2259 C C . THR A 1 295 ? 135.310 3.954 11.284 1.00 78.56 317 THR A C 1
ATOM 2260 O O . THR A 1 295 ? 136.070 4.476 12.104 1.00 80.92 317 THR A O 1
ATOM 2264 N N . ALA A 1 296 ? 134.230 3.261 11.630 1.00 70.70 318 ALA A N 1
ATOM 2265 C CA . ALA A 1 296 ? 133.956 2.913 13.015 1.00 70.74 318 ALA A CA 1
ATOM 2266 C C . ALA A 1 296 ? 134.465 1.525 13.381 1.00 72.44 318 ALA A C 1
ATOM 2267 O O . ALA A 1 296 ? 134.486 1.184 14.568 1.00 71.94 318 ALA A O 1
ATOM 2269 N N . LYS A 1 297 ? 134.872 0.725 12.396 1.00 76.84 319 LYS A N 1
ATOM 2270 C CA . LYS A 1 297 ? 135.444 -0.585 12.676 1.00 80.16 319 LYS A CA 1
ATOM 2271 C C . LYS A 1 297 ? 136.742 -0.443 13.461 1.00 81.24 319 LYS A C 1
ATOM 2272 O O . LYS A 1 297 ? 137.506 0.509 13.283 1.00 80.01 319 LYS A O 1
ATOM 2278 N N . THR A 1 298 ? 136.987 -1.408 14.341 1.00 88.31 320 THR A N 1
ATOM 2279 C CA . THR A 1 298 ? 138.205 -1.448 15.136 1.00 94.63 320 THR A CA 1
ATOM 2280 C C . THR A 1 298 ? 139.151 -2.555 14.693 1.00 101.65 320 THR A C 1
ATOM 2281 O O . THR A 1 298 ? 140.339 -2.302 14.464 1.00 108.63 320 THR A O 1
ATOM 2285 N N . ASP A 1 299 ? 138.642 -3.776 14.540 1.00 102.26 321 ASP A N 1
ATOM 2286 C CA . ASP A 1 299 ? 139.453 -4.915 14.138 1.00 105.52 321 ASP A CA 1
ATOM 2287 C C . ASP A 1 299 ? 139.693 -4.910 12.631 1.00 99.79 321 ASP A C 1
ATOM 2288 O O . ASP A 1 299 ? 139.032 -4.207 11.861 1.00 97.36 321 ASP A O 1
ATOM 2293 N N . GLU A 1 300 ? 140.679 -5.695 12.218 1.00 96.69 322 GLU A N 1
ATOM 2294 C CA . GLU A 1 300 ? 140.723 -6.170 10.842 1.00 95.51 322 GLU A CA 1
ATOM 2295 C C . GLU A 1 300 ? 139.702 -7.270 10.591 1.00 91.39 322 GLU A C 1
ATOM 2296 O O . GLU A 1 300 ? 139.225 -7.423 9.459 1.00 90.80 322 GLU A O 1
ATOM 2302 N N . SER A 1 301 ? 139.337 -7.995 11.648 1.00 89.53 323 SER A N 1
ATOM 2303 C CA . SER A 1 301 ? 138.279 -8.988 11.560 1.00 85.53 323 SER A CA 1
ATOM 2304 C C . SER A 1 301 ? 136.957 -8.358 11.157 1.00 81.05 323 SER A C 1
ATOM 2305 O O . SER A 1 301 ? 136.122 -9.021 10.535 1.00 73.56 323 SER A O 1
ATOM 2308 N N . GLN A 1 302 ? 136.754 -7.080 11.489 1.00 84.76 324 GLN A N 1
ATOM 2309 C CA . GLN A 1 302 ? 135.539 -6.385 11.078 1.00 78.37 324 GLN A CA 1
ATOM 2310 C C . GLN A 1 302 ? 135.650 -5.861 9.653 1.00 74.98 324 GLN A C 1
ATOM 2311 O O . GLN A 1 302 ? 134.680 -5.926 8.888 1.00 73.42 324 GLN A O 1
ATOM 2317 N N . LYS A 1 303 ? 136.818 -5.324 9.285 1.00 74.20 325 LYS A N 1
ATOM 2318 C CA . LYS A 1 303 ? 137.021 -4.887 7.908 1.00 71.81 325 LYS A CA 1
ATOM 2319 C C . LYS A 1 303 ? 136.930 -6.062 6.945 1.00 70.19 325 LYS A C 1
ATOM 2320 O O . LYS A 1 303 ? 136.315 -5.953 5.876 1.00 69.43 325 LYS A O 1
ATOM 2326 N N . THR A 1 304 ? 137.530 -7.200 7.309 1.00 73.32 326 THR A N 1
ATOM 2327 C CA . THR A 1 304 ? 137.492 -8.378 6.444 1.00 79.64 326 THR A CA 1
ATOM 2328 C C . THR A 1 304 ? 136.064 -8.886 6.264 1.00 76.36 326 THR A C 1
ATOM 2329 O O . THR A 1 304 ? 135.587 -9.032 5.132 1.00 75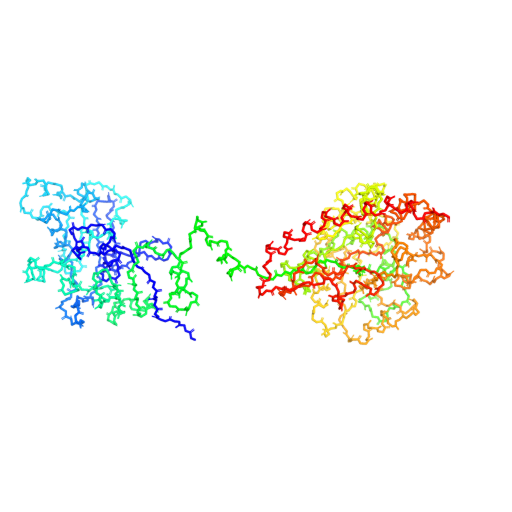.95 326 THR A O 1
ATOM 2333 N N . SER A 1 305 ? 135.363 -9.137 7.384 1.00 69.92 327 SER A N 1
ATOM 2334 C CA . SER A 1 305 ? 133.985 -9.621 7.348 1.00 66.18 327 SER A CA 1
ATOM 2335 C C . SER A 1 305 ? 133.054 -8.669 6.615 1.00 71.81 327 SER A C 1
ATOM 2336 O O . SER A 1 305 ? 132.081 -9.120 6.003 1.00 80.85 327 SER A O 1
ATOM 2339 N N . THR A 1 306 ? 133.292 -7.357 6.698 1.00 65.05 328 THR A N 1
ATOM 2340 C CA . THR A 1 306 ? 132.486 -6.416 5.917 1.00 60.93 328 THR A CA 1
ATOM 2341 C C . THR A 1 306 ? 132.795 -6.526 4.424 1.00 65.45 328 THR A C 1
ATOM 2342 O O . THR A 1 306 ? 131.881 -6.505 3.588 1.00 58.52 328 THR A O 1
ATOM 2346 N N . LYS A 1 307 ? 134.080 -6.619 4.071 1.00 63.40 329 LYS A N 1
ATOM 2347 C CA . LYS A 1 307 ? 134.459 -6.726 2.665 1.00 58.82 329 LYS A CA 1
ATOM 2348 C C . LYS A 1 307 ? 133.858 -7.968 2.020 1.00 63.10 329 LYS A C 1
ATOM 2349 O O . LYS A 1 307 ? 133.332 -7.899 0.904 1.00 65.95 329 LYS A O 1
ATOM 2355 N N . GLU A 1 308 ? 133.914 -9.112 2.709 1.00 64.99 330 GLU A N 1
ATOM 2356 C CA . GLU A 1 308 ? 133.303 -10.318 2.161 1.00 64.11 330 GLU A CA 1
ATOM 2357 C C . GLU A 1 308 ? 131.785 -10.215 2.130 1.00 63.14 330 GLU A C 1
ATOM 2358 O O . GLU A 1 308 ? 131.156 -10.708 1.187 1.00 61.28 330 GLU A O 1
ATOM 2364 N N . ALA A 1 309 ? 131.185 -9.564 3.133 1.00 62.35 331 ALA A N 1
ATOM 2365 C CA . ALA A 1 309 ? 129.731 -9.425 3.167 1.00 62.26 331 ALA A CA 1
ATOM 2366 C C . ALA A 1 309 ? 129.218 -8.608 1.989 1.00 65.71 331 ALA A C 1
ATOM 2367 O O . ALA A 1 309 ? 128.197 -8.955 1.386 1.00 66.28 331 ALA A O 1
ATOM 2369 N N . LEU A 1 310 ? 129.906 -7.515 1.652 1.00 62.55 332 LEU A N 1
ATOM 2370 C CA . LEU A 1 310 ? 129.433 -6.656 0.574 1.00 57.60 332 LEU A CA 1
ATOM 2371 C C . LEU A 1 310 ? 129.597 -7.304 -0.795 1.00 60.13 332 LEU A C 1
ATOM 2372 O O . LEU A 1 310 ? 128.862 -6.952 -1.721 1.00 59.45 332 LEU A O 1
ATOM 2377 N N . LEU A 1 311 ? 130.527 -8.251 -0.941 1.00 60.10 333 LEU A N 1
ATOM 2378 C CA . LEU A 1 311 ? 130.649 -9.017 -2.176 1.00 58.23 333 LEU A CA 1
ATOM 2379 C C . LEU A 1 311 ? 129.558 -10.070 -2.328 1.00 60.34 333 LEU A C 1
ATOM 2380 O O . LEU A 1 311 ? 129.403 -10.628 -3.418 1.00 63.24 333 LEU A O 1
ATOM 2385 N N . ASN A 1 312 ? 128.803 -10.350 -1.271 1.00 61.02 334 ASN A N 1
ATOM 2386 C CA . ASN A 1 312 ? 127.741 -11.345 -1.321 1.00 58.55 334 ASN A CA 1
ATOM 2387 C C . ASN A 1 312 ? 126.465 -10.706 -1.857 1.00 54.95 334 ASN A C 1
ATOM 2388 O O . ASN A 1 312 ? 126.022 -9.671 -1.350 1.00 60.95 334 ASN A O 1
ATOM 2393 N N . LYS A 1 313 ? 125.873 -11.322 -2.884 1.00 50.02 335 LYS A N 1
ATOM 2394 C CA . LYS A 1 313 ? 124.693 -10.733 -3.512 1.00 48.02 335 LYS A CA 1
ATOM 2395 C C . LYS A 1 313 ? 123.475 -10.815 -2.599 1.00 45.08 335 LYS A C 1
ATOM 2396 O O . LYS A 1 313 ? 122.662 -9.883 -2.555 1.00 48.57 335 LYS A O 1
ATOM 2402 N N . ASN A 1 314 ? 123.324 -11.925 -1.873 1.00 46.08 336 ASN A N 1
ATOM 2403 C CA . ASN A 1 314 ? 122.217 -12.049 -0.929 1.00 49.83 336 ASN A CA 1
ATOM 2404 C C . ASN A 1 314 ? 122.299 -10.982 0.155 1.00 49.42 336 ASN A C 1
ATOM 2405 O O . ASN A 1 314 ? 121.269 -10.470 0.611 1.00 46.88 336 ASN A O 1
ATOM 2410 N N . PHE A 1 315 ? 123.518 -10.637 0.581 1.00 47.19 337 PHE A N 1
ATOM 2411 C CA . PHE A 1 315 ? 123.688 -9.606 1.598 1.00 51.42 337 PHE A CA 1
ATOM 2412 C C . PHE A 1 315 ? 123.354 -8.224 1.049 1.00 55.32 337 PHE A C 1
ATOM 2413 O O . PHE A 1 315 ? 122.771 -7.395 1.757 1.00 64.36 337 PHE A O 1
ATOM 2421 N N . ARG A 1 316 ? 123.720 -7.948 -0.205 1.00 50.22 338 ARG A N 1
ATOM 2422 C CA . ARG A 1 316 ? 123.344 -6.667 -0.796 1.00 48.45 338 ARG A CA 1
ATOM 2423 C C . ARG A 1 316 ? 121.843 -6.603 -1.041 1.00 43.47 338 ARG A C 1
ATOM 2424 O O . ARG A 1 316 ? 121.231 -5.540 -0.901 1.00 47.89 338 ARG A O 1
ATOM 2432 N N . GLN A 1 317 ? 121.231 -7.735 -1.393 1.00 48.17 339 GLN A N 1
ATOM 2433 C CA . GLN A 1 317 ? 119.784 -7.764 -1.571 1.00 48.48 339 GLN A CA 1
ATOM 2434 C C . GLN A 1 317 ? 119.067 -7.606 -0.236 1.00 53.43 339 GLN A C 1
ATOM 2435 O O . GLN A 1 317 ? 118.005 -6.979 -0.168 1.00 49.72 339 GLN A O 1
ATOM 2441 N N . ALA A 1 318 ? 119.634 -8.166 0.836 1.00 58.65 340 ALA A N 1
ATOM 2442 C CA . ALA A 1 318 ? 119.031 -8.000 2.154 1.00 56.19 340 ALA A CA 1
ATOM 2443 C C . ALA A 1 318 ? 119.050 -6.537 2.578 1.00 55.58 340 ALA A C 1
ATOM 2444 O O . ALA A 1 318 ? 118.052 -6.019 3.093 1.00 60.26 340 ALA A O 1
ATOM 2446 N N . LEU A 1 319 ? 120.173 -5.850 2.350 1.00 50.35 341 LEU A N 1
ATOM 2447 C CA . LEU A 1 319 ? 120.225 -4.404 2.546 1.00 47.87 341 LEU A CA 1
ATOM 2448 C C . LEU A 1 319 ? 119.183 -3.691 1.692 1.00 54.28 341 LEU A C 1
ATOM 2449 O O . LEU A 1 319 ? 118.520 -2.756 2.156 1.00 58.89 341 LEU A O 1
ATOM 2454 N N . ASN A 1 320 ? 119.026 -4.124 0.440 1.00 51.38 342 ASN A N 1
ATOM 2455 C CA . ASN A 1 320 ? 118.099 -3.470 -0.480 1.00 47.02 342 ASN A CA 1
ATOM 2456 C C . ASN A 1 320 ? 116.655 -3.612 -0.013 1.00 47.41 342 ASN A C 1
ATOM 2457 O O . ASN A 1 320 ? 115.901 -2.631 0.021 1.00 48.25 342 ASN A O 1
ATOM 2462 N N . PHE A 1 321 ? 116.249 -4.834 0.345 1.00 41.91 343 PHE A N 1
ATOM 2463 C CA . PHE A 1 321 ? 114.874 -5.084 0.764 1.00 43.60 343 PHE A CA 1
ATOM 2464 C C . PHE A 1 321 ? 114.563 -4.486 2.127 1.00 48.27 343 PHE A C 1
ATOM 2465 O O . PHE A 1 321 ? 113.385 -4.304 2.454 1.00 50.17 343 PHE A O 1
ATOM 2473 N N . ALA A 1 322 ? 115.586 -4.183 2.924 1.00 48.58 344 ALA A N 1
ATOM 2474 C CA . ALA A 1 322 ? 115.403 -3.686 4.280 1.00 51.12 344 ALA A CA 1
ATOM 2475 C C . ALA A 1 322 ? 115.303 -2.167 4.356 1.00 52.75 344 ALA A C 1
ATOM 2476 O O . ALA A 1 322 ? 114.978 -1.634 5.422 1.00 52.37 344 ALA A O 1
ATOM 2478 N N . PHE A 1 323 ? 115.559 -1.468 3.255 1.00 51.97 345 PHE A N 1
ATOM 2479 C CA . PHE A 1 323 ? 115.672 -0.015 3.245 1.00 53.10 345 PHE A CA 1
ATOM 2480 C C . PHE A 1 323 ? 114.295 0.599 3.010 1.00 52.34 345 PHE A C 1
ATOM 2481 O O . PHE A 1 323 ? 113.701 0.418 1.942 1.00 60.27 345 PHE A O 1
ATOM 2489 N N . ASN A 1 324 ? 113.791 1.322 4.007 1.00 50.61 346 ASN A N 1
ATOM 2490 C CA . ASN A 1 324 ? 112.492 1.987 3.914 1.00 49.40 346 ASN A CA 1
ATOM 2491 C C . ASN A 1 324 ? 112.666 3.306 3.165 1.00 48.66 346 ASN A C 1
ATOM 2492 O O . ASN A 1 324 ? 113.216 4.268 3.709 1.00 51.48 346 ASN A O 1
ATOM 2497 N N . ARG A 1 325 ? 112.198 3.355 1.912 1.00 48.95 347 ARG A N 1
ATOM 2498 C CA . ARG A 1 325 ? 112.400 4.548 1.093 1.00 44.15 347 ARG A CA 1
ATOM 2499 C C . ARG A 1 325 ? 111.470 5.676 1.516 1.00 45.33 347 ARG A C 1
ATOM 2500 O O . ARG A 1 325 ? 111.858 6.849 1.495 1.00 46.15 347 ARG A O 1
ATOM 2508 N N . HIS A 1 326 ? 110.232 5.340 1.881 1.00 45.09 348 HIS A N 1
ATOM 2509 C CA . HIS A 1 326 ? 109.273 6.359 2.292 1.00 33.31 348 HIS A CA 1
ATOM 2510 C C . HIS A 1 326 ? 109.774 7.141 3.499 1.00 39.89 348 HIS A C 1
ATOM 2511 O O . HIS A 1 326 ? 109.663 8.371 3.537 1.00 43.19 348 HIS A O 1
ATOM 2518 N N . ALA A 1 327 ? 110.334 6.451 4.494 1.00 48.44 349 ALA A N 1
ATOM 2519 C CA . ALA A 1 327 ? 110.853 7.157 5.659 1.00 47.27 349 ALA A CA 1
ATOM 2520 C C . ALA A 1 327 ? 112.083 7.987 5.309 1.00 49.30 349 ALA A C 1
ATOM 2521 O O . ALA A 1 327 ? 112.305 9.048 5.906 1.00 50.28 349 ALA A O 1
ATOM 2523 N N . TYR A 1 328 ? 112.888 7.526 4.347 1.00 37.79 350 TYR A N 1
ATOM 2524 C CA . TYR A 1 328 ? 114.077 8.273 3.946 1.00 33.48 350 TYR A CA 1
ATOM 2525 C C . TYR A 1 328 ? 113.695 9.533 3.178 1.00 44.31 350 TYR A C 1
ATOM 2526 O O . TYR A 1 328 ? 114.198 10.629 3.463 1.00 44.32 350 TYR A O 1
ATOM 2535 N N . THR A 1 329 ? 112.796 9.403 2.209 1.00 42.13 351 THR A N 1
ATOM 2536 C CA . THR A 1 329 ? 112.332 10.579 1.491 1.00 51.26 351 THR A CA 1
ATOM 2537 C C . THR A 1 329 ? 111.225 11.326 2.224 1.00 59.23 351 THR A C 1
ATOM 2538 O O . THR A 1 329 ? 110.680 12.279 1.661 1.00 70.54 351 THR A O 1
ATOM 2542 N N . ALA A 1 330 ? 110.894 10.943 3.437 1.00 53.03 352 ALA A N 1
ATOM 2543 C CA . ALA A 1 330 ? 109.939 11.814 4.141 1.00 50.23 352 ALA A CA 1
ATOM 2544 C C . ALA A 1 330 ? 110.747 12.915 4.819 1.00 47.34 352 ALA A C 1
ATOM 2545 O O . ALA A 1 330 ? 110.195 13.865 5.183 1.00 54.10 352 ALA A O 1
ATOM 2547 N N . GLN A 1 331 ? 112.032 12.702 4.980 1.00 45.61 353 GLN A N 1
ATOM 2548 C CA . GLN A 1 331 ? 112.870 13.710 5.631 1.00 59.38 353 GLN A CA 1
ATOM 2549 C C . GLN A 1 331 ? 113.239 14.815 4.656 1.00 77.09 353 GLN A C 1
ATOM 2550 O O . GLN A 1 331 ? 113.544 15.876 5.128 1.00 86.74 353 GLN A O 1
ATOM 2556 N N . LEU A 1 332 ? 113.225 14.577 3.351 1.00 80.13 354 LEU A N 1
ATOM 2557 C CA . LEU A 1 332 ? 113.673 15.672 2.458 1.00 77.09 354 LEU A CA 1
ATOM 2558 C C . LEU A 1 332 ? 112.472 16.404 1.918 1.00 67.85 354 LEU A C 1
ATOM 2559 O O . LEU A 1 332 ? 112.458 17.614 1.876 1.00 68.75 354 LEU A O 1
ATOM 2564 N N . ASN A 1 333 ? 111.494 15.635 1.516 1.00 53.95 355 ASN A N 1
ATOM 2565 C CA . ASN A 1 333 ? 110.268 16.245 0.991 1.00 60.59 355 ASN A CA 1
ATOM 2566 C C . ASN A 1 333 ? 109.272 16.236 2.137 1.00 69.31 355 ASN A C 1
ATOM 2567 O O . ASN A 1 333 ? 109.621 16.136 3.284 1.00 77.35 355 ASN A O 1
ATOM 2572 N N . GLY A 1 334 ? 108.020 16.324 1.821 1.00 69.24 356 GLY A N 1
ATOM 2573 C CA . GLY A 1 334 ? 107.053 16.213 2.889 1.00 73.17 356 GLY A CA 1
ATOM 2574 C C . GLY A 1 334 ? 106.770 14.768 3.251 1.00 60.74 356 GLY A C 1
ATOM 2575 O O . GLY A 1 334 ? 107.225 13.827 2.602 1.00 54.85 356 GLY A O 1
ATOM 2576 N N . GLU A 1 335 ? 106.009 14.586 4.330 1.00 55.42 357 GLU A N 1
ATOM 2577 C CA . GLU A 1 335 ? 105.358 13.298 4.512 1.00 45.75 357 GLU A CA 1
ATOM 2578 C C . GLU A 1 335 ? 104.320 13.073 3.422 1.00 51.79 357 GLU A C 1
ATOM 2579 O O . GLU A 1 335 ? 104.148 11.943 2.948 1.00 57.06 357 GLU A O 1
ATOM 2585 N N . GLU A 1 336 ? 103.651 14.143 2.984 1.00 58.49 358 GLU A N 1
ATOM 2586 C CA . GLU A 1 336 ? 102.776 14.066 1.821 1.00 64.68 358 GLU A CA 1
ATOM 2587 C C . GLU A 1 336 ? 103.545 14.061 0.502 1.00 61.54 358 GLU A C 1
ATOM 2588 O O . GLU A 1 336 ? 102.969 13.711 -0.532 1.00 72.19 358 GLU A O 1
ATOM 2594 N N . GLY A 1 337 ? 104.819 14.441 0.509 1.00 49.32 359 GLY A N 1
ATOM 2595 C CA . GLY A 1 337 ? 105.655 14.397 -0.673 1.00 52.34 359 GLY A CA 1
ATOM 2596 C C . GLY A 1 337 ? 106.659 13.265 -0.705 1.00 52.07 359 GLY A C 1
ATOM 2597 O O . GLY A 1 337 ? 107.468 13.201 -1.639 1.00 46.13 359 GLY A O 1
ATOM 2598 N N . ALA A 1 338 ? 106.624 12.359 0.276 1.00 49.20 360 ALA A N 1
ATOM 2599 C CA . ALA A 1 338 ? 107.639 11.315 0.379 1.00 50.53 360 ALA A CA 1
ATOM 2600 C C . ALA A 1 338 ? 107.564 10.341 -0.793 1.00 47.89 360 ALA A C 1
ATOM 2601 O O . ALA A 1 338 ? 108.593 9.959 -1.367 1.00 41.91 360 ALA A O 1
ATOM 2603 N N . ASP A 1 339 ? 106.354 9.919 -1.163 1.00 35.58 361 ASP A N 1
ATOM 2604 C CA . ASP A 1 339 ? 106.225 9.004 -2.289 1.00 43.65 361 ASP A CA 1
ATOM 2605 C C . ASP A 1 339 ? 106.394 9.717 -3.624 1.00 51.73 361 ASP A C 1
ATOM 2606 O O . ASP A 1 339 ? 106.642 9.059 -4.641 1.00 54.62 361 ASP A O 1
ATOM 2611 N N . LYS A 1 340 ? 106.295 11.047 -3.636 1.00 46.73 362 LYS A N 1
ATOM 2612 C CA . LYS A 1 340 ? 106.344 11.805 -4.878 1.00 36.80 362 LYS A CA 1
ATOM 2613 C C . LYS A 1 340 ? 107.723 11.808 -5.529 1.00 45.06 362 LYS A C 1
ATOM 2614 O O . LYS A 1 340 ? 107.846 12.298 -6.655 1.00 48.94 362 LYS A O 1
ATOM 2620 N N . ILE A 1 341 ? 108.761 11.296 -4.863 1.00 42.89 363 ILE A N 1
ATOM 2621 C CA . ILE A 1 341 ? 110.100 11.262 -5.437 1.00 42.33 363 ILE A CA 1
ATOM 2622 C C . ILE A 1 341 ? 110.712 9.868 -5.453 1.00 45.61 363 ILE A C 1
ATOM 2623 O O . ILE A 1 341 ? 111.859 9.719 -5.865 1.00 48.38 363 ILE A O 1
ATOM 2628 N N . ILE A 1 342 ? 109.987 8.832 -5.048 1.00 37.68 364 ILE A N 1
ATOM 2629 C CA . ILE A 1 342 ? 110.587 7.504 -4.966 1.00 40.63 364 ILE A CA 1
ATOM 2630 C C . ILE A 1 342 ? 110.728 6.897 -6.360 1.00 44.35 364 ILE A C 1
ATOM 2631 O O . ILE A 1 342 ? 109.816 6.969 -7.195 1.00 37.28 364 ILE A O 1
ATOM 2636 N N . ARG A 1 343 ? 111.892 6.302 -6.621 1.00 43.50 365 ARG A N 1
ATOM 2637 C CA . ARG A 1 343 ? 112.158 5.578 -7.856 1.00 35.86 365 ARG A CA 1
ATOM 2638 C C . ARG A 1 343 ? 112.806 4.244 -7.508 1.00 34.64 365 ARG A C 1
ATOM 2639 O O . ARG A 1 343 ? 113.722 4.196 -6.683 1.00 40.86 365 ARG A O 1
ATOM 2647 N N . ASN A 1 344 ? 112.331 3.164 -8.128 1.00 40.06 366 ASN A N 1
ATOM 2648 C CA . ASN A 1 344 ? 112.831 1.820 -7.856 1.00 38.94 366 ASN A CA 1
ATOM 2649 C C . ASN A 1 344 ? 113.742 1.291 -8.954 1.00 44.49 366 ASN A C 1
ATOM 2650 O O . ASN A 1 344 ? 114.080 0.102 -8.944 1.00 40.00 366 ASN A O 1
ATOM 2655 N N . SER A 1 345 ? 114.141 2.135 -9.898 1.00 42.07 367 SER A N 1
ATOM 2656 C CA . SER A 1 345 ? 114.947 1.714 -11.031 1.00 43.03 367 SER A CA 1
ATOM 2657 C C . SER A 1 345 ? 116.118 2.672 -11.189 1.00 49.40 367 SER A C 1
ATOM 2658 O O . SER A 1 345 ? 116.276 3.632 -10.428 1.00 51.00 367 SER A O 1
ATOM 2661 N N . LEU A 1 346 ? 116.954 2.395 -12.186 1.00 46.05 368 LEU A N 1
ATOM 2662 C CA . LEU A 1 346 ? 117.946 3.354 -12.652 1.00 40.04 368 LEU A CA 1
ATOM 2663 C C . LEU A 1 346 ? 117.418 4.108 -13.864 1.00 41.61 368 LEU A C 1
ATOM 2664 O O . LEU A 1 346 ? 117.320 5.338 -13.842 1.00 43.89 368 LEU A O 1
ATOM 2669 N N . VAL A 1 347 ? 117.067 3.389 -14.921 1.00 29.08 369 VAL A N 1
ATOM 2670 C CA . VAL A 1 347 ? 116.357 4.028 -16.030 1.00 34.88 369 VAL A CA 1
ATOM 2671 C C . VAL A 1 347 ? 114.921 4.309 -15.603 1.00 42.65 369 VAL A C 1
ATOM 2672 O O . VAL A 1 347 ? 114.252 3.405 -15.075 1.00 38.62 369 VAL A O 1
ATOM 2676 N N . PRO A 1 348 ? 114.409 5.525 -15.792 1.00 43.37 370 PRO A N 1
ATOM 2677 C CA . PRO A 1 348 ? 112.995 5.774 -15.491 1.00 39.49 370 PRO A CA 1
ATOM 2678 C C . PRO A 1 348 ? 112.091 4.840 -16.282 1.00 45.05 370 PRO A C 1
ATOM 2679 O O . PRO A 1 348 ? 112.389 4.469 -17.419 1.00 52.16 370 PRO A O 1
ATOM 2683 N N . ASP A 1 349 ? 110.981 4.454 -15.643 1.00 42.26 371 ASP A N 1
ATOM 2684 C CA . ASP A 1 349 ? 109.950 3.608 -16.240 1.00 40.21 371 ASP A CA 1
ATOM 2685 C C . ASP A 1 349 ? 109.644 3.962 -17.701 1.00 40.09 371 ASP A C 1
ATOM 2686 O O . ASP A 1 349 ? 109.752 3.116 -18.598 1.00 40.37 371 ASP A O 1
ATOM 2691 N N . ASN A 1 350 ? 109.260 5.214 -17.957 1.00 36.21 372 ASN A N 1
ATOM 2692 C CA . ASN A 1 350 ? 108.785 5.634 -19.271 1.00 38.02 372 ASN A CA 1
ATOM 2693 C C . ASN A 1 350 ? 109.854 6.361 -20.080 1.00 38.04 372 ASN A C 1
ATOM 2694 O O . ASN A 1 350 ? 109.519 7.133 -20.986 1.00 44.15 372 ASN A O 1
ATOM 2699 N N . TYR A 1 351 ? 111.135 6.131 -19.776 1.00 35.22 373 TYR A N 1
ATOM 2700 C CA . TYR A 1 351 ? 112.188 6.854 -20.480 1.00 34.97 373 TYR A CA 1
ATOM 2701 C C . TYR A 1 351 ? 112.145 6.565 -21.978 1.00 39.55 373 TYR A C 1
ATOM 2702 O O . TYR A 1 351 ? 112.280 7.481 -22.795 1.00 39.72 373 TYR A O 1
ATOM 2711 N N . VAL A 1 352 ? 111.939 5.303 -22.361 1.00 47.49 374 VAL A N 1
ATOM 2712 C CA . VAL A 1 352 ? 111.623 4.928 -23.737 1.00 47.06 374 VAL A CA 1
ATOM 2713 C C . VAL A 1 352 ? 110.493 3.906 -23.701 1.00 49.05 374 VAL A C 1
ATOM 2714 O O . VAL A 1 352 ? 110.080 3.439 -22.637 1.00 49.02 374 VAL A O 1
ATOM 2718 N N . GLN A 1 353 ? 109.995 3.552 -24.884 1.00 51.50 375 GLN A N 1
ATOM 2719 C CA . GLN A 1 353 ? 108.918 2.576 -24.974 1.00 55.38 375 GLN A CA 1
ATOM 2720 C C . GLN A 1 353 ? 108.995 1.832 -26.300 1.00 50.58 375 GLN A C 1
ATOM 2721 O O . GLN A 1 353 ? 109.549 2.333 -27.281 1.00 51.77 375 GLN A O 1
ATOM 2727 N N . VAL A 1 354 ? 108.338 0.694 -26.348 1.00 63.05 376 VAL A N 1
ATOM 2728 C CA . VAL A 1 354 ? 108.230 -0.123 -27.584 1.00 75.01 376 VAL A CA 1
ATOM 2729 C C . VAL A 1 354 ? 106.807 -0.650 -27.612 1.00 84.18 376 VAL A C 1
ATOM 2730 O O . VAL A 1 354 ? 106.382 -1.206 -26.622 1.00 81.47 376 VAL A O 1
ATOM 2734 N N . ALA A 1 355 ? 106.065 -0.344 -28.665 1.00 94.39 377 ALA A N 1
ATOM 2735 C CA . ALA A 1 355 ? 104.692 -0.869 -28.840 1.00 96.93 377 ALA A CA 1
ATOM 2736 C C . ALA A 1 355 ? 103.789 -0.551 -27.647 1.00 96.71 377 ALA A C 1
ATOM 2737 O O . ALA A 1 355 ? 103.069 -1.426 -27.216 1.00 103.87 377 ALA A O 1
ATOM 2739 N N . GLY A 1 356 ? 103.888 0.637 -27.065 1.00 89.24 378 GLY A N 1
ATOM 2740 C CA . GLY A 1 356 ? 102.996 1.020 -25.949 1.00 87.34 378 GLY A CA 1
ATOM 2741 C C . GLY A 1 356 ? 103.402 0.483 -24.583 1.00 78.96 378 GLY A C 1
ATOM 2742 O O . GLY A 1 356 ? 102.760 0.879 -23.618 1.00 75.86 378 GLY A O 1
ATOM 2743 N N . LYS A 1 357 ? 104.475 -0.302 -24.515 1.00 72.18 379 LYS A N 1
ATOM 2744 C CA . LYS A 1 357 ? 105.021 -0.910 -23.287 1.00 67.41 379 LYS A CA 1
ATOM 2745 C C . LYS A 1 357 ? 106.218 -0.081 -22.850 1.00 58.26 379 LYS A C 1
ATOM 2746 O O . LYS A 1 357 ? 107.124 0.052 -23.623 1.00 50.15 379 LYS A O 1
ATOM 2752 N N . THR A 1 358 ? 106.220 0.381 -21.609 1.00 52.73 380 THR A N 1
ATOM 2753 C CA . THR A 1 358 ? 107.311 1.241 -21.119 1.00 49.07 380 THR A CA 1
ATOM 2754 C C . THR A 1 358 ? 108.539 0.410 -20.818 1.00 46.86 380 THR A C 1
ATOM 2755 O O . THR A 1 358 ? 108.422 -0.747 -20.615 1.00 45.48 380 THR A O 1
ATOM 2759 N N . PHE A 1 359 ? 109.675 1.064 -20.765 1.00 46.32 381 PHE A N 1
ATOM 2760 C CA . PHE A 1 359 ? 110.928 0.368 -20.497 1.00 43.71 381 PHE A CA 1
ATOM 2761 C C . PHE A 1 359 ? 110.883 -0.364 -19.160 1.00 50.82 381 PHE A C 1
ATOM 2762 O O . PHE A 1 359 ? 111.435 -1.462 -19.028 1.00 48.22 381 PHE A O 1
ATOM 2770 N N . GLY A 1 360 ? 110.247 0.235 -18.151 1.00 53.46 382 GLY A N 1
ATOM 2771 C CA . GLY A 1 360 ? 110.110 -0.443 -16.874 1.00 45.18 382 GLY A CA 1
ATOM 2772 C C . GLY A 1 360 ? 109.268 -1.698 -16.956 1.00 40.69 382 GLY A C 1
ATOM 2773 O O . GLY A 1 360 ? 109.537 -2.675 -16.253 1.00 47.70 382 GLY A O 1
ATOM 2774 N N . GLN A 1 361 ? 108.294 -1.676 -17.873 1.00 38.65 383 GLN A N 1
ATOM 2775 C CA . GLN A 1 361 ? 107.422 -2.850 -18.134 1.00 44.66 383 GLN A CA 1
ATOM 2776 C C . GLN A 1 361 ? 108.299 -3.952 -18.740 1.00 52.88 383 GLN A C 1
ATOM 2777 O O . GLN A 1 361 ? 108.129 -5.124 -18.351 1.00 51.43 383 GLN A O 1
ATOM 2783 N N . LEU A 1 362 ? 109.199 -3.577 -19.658 1.00 53.88 384 LEU A N 1
ATOM 2784 C CA . LEU A 1 362 ? 110.114 -4.542 -20.261 1.00 46.97 384 LEU A CA 1
ATOM 2785 C C . LEU A 1 362 ? 111.107 -5.068 -19.235 1.00 46.07 384 LEU A C 1
ATOM 2786 O O . LEU A 1 362 ? 111.400 -6.269 -19.199 1.00 46.50 384 LEU A O 1
ATOM 2791 N N . ALA A 1 363 ? 111.653 -4.172 -18.409 1.00 42.70 385 ALA A N 1
ATOM 2792 C CA . ALA A 1 363 ? 112.666 -4.560 -17.433 1.00 50.84 385 ALA A CA 1
ATOM 2793 C C . ALA A 1 363 ? 112.085 -5.471 -16.357 1.00 53.82 385 ALA A C 1
ATOM 2794 O O . ALA A 1 363 ? 112.754 -6.406 -15.896 1.00 54.03 385 ALA A O 1
ATOM 2796 N N . GLN A 1 364 ? 110.846 -5.205 -15.938 1.00 55.41 386 GLN A N 1
ATOM 2797 C CA . GLN A 1 364 ? 110.200 -6.052 -14.943 1.00 53.62 386 GLN A CA 1
ATOM 2798 C C . GLN A 1 364 ? 110.009 -7.470 -15.465 1.00 61.43 386 GLN A C 1
ATOM 2799 O O . GLN A 1 364 ? 110.175 -8.442 -14.717 1.00 63.30 386 GLN A O 1
ATOM 2805 N N . ASP A 1 365 ? 109.662 -7.607 -16.748 1.00 65.18 387 ASP A N 1
ATOM 2806 C CA . ASP A 1 365 ? 109.475 -8.923 -17.356 1.00 63.39 387 ASP A CA 1
ATOM 2807 C C . ASP A 1 365 ? 110.765 -9.727 -17.398 1.00 59.51 387 ASP A C 1
ATOM 2808 O O . ASP A 1 365 ? 110.714 -10.960 -17.448 1.00 69.76 387 ASP A O 1
ATOM 2813 N N . GLU A 1 366 ? 111.915 -9.062 -17.375 1.00 47.42 388 GLU A N 1
ATOM 2814 C CA . GLU A 1 366 ? 113.200 -9.738 -17.327 1.00 49.53 388 GLU A CA 1
ATOM 2815 C C . GLU A 1 366 ? 113.708 -9.939 -15.904 1.00 55.62 388 GLU A C 1
ATOM 2816 O O . GLU A 1 366 ? 114.737 -10.593 -15.717 1.00 59.66 388 GLU A O 1
ATOM 2822 N N . LEU A 1 367 ? 113.005 -9.420 -14.896 1.00 60.80 389 LEU A N 1
ATOM 2823 C CA . LEU A 1 367 ? 113.540 -9.401 -13.536 1.00 58.39 389 LEU A CA 1
ATOM 2824 C C . LEU A 1 367 ? 113.261 -10.693 -12.766 1.00 55.91 389 LEU A C 1
ATOM 2825 O O . LEU A 1 367 ? 114.116 -11.148 -11.997 1.00 57.30 389 LEU A O 1
ATOM 2830 N N . LEU A 1 368 ? 112.095 -11.312 -12.970 1.00 43.85 390 LEU A N 1
ATOM 2831 C CA . LEU A 1 368 ? 111.726 -12.481 -12.177 1.00 58.94 390 LEU A CA 1
ATOM 2832 C C . LEU A 1 368 ? 112.593 -13.705 -12.493 1.00 68.54 390 LEU A C 1
ATOM 2833 O O . LEU A 1 368 ? 112.616 -14.649 -11.692 1.00 73.71 390 LEU A O 1
ATOM 2838 N N . LYS A 1 369 ? 113.339 -13.694 -13.610 1.00 61.15 391 LYS A N 1
ATOM 2839 C CA . LYS A 1 369 ? 114.308 -14.760 -13.872 1.00 54.95 391 LYS A CA 1
ATOM 2840 C C . LYS A 1 369 ? 115.293 -14.911 -12.724 1.00 47.07 391 LYS A C 1
ATOM 2841 O O . LYS A 1 369 ? 115.770 -16.018 -12.457 1.00 55.29 391 LYS A O 1
ATOM 2847 N N . TYR A 1 370 ? 115.608 -13.812 -12.038 1.00 51.83 392 TYR A N 1
ATOM 2848 C CA . TYR A 1 370 ? 116.648 -13.801 -11.020 1.00 53.04 392 TYR A CA 1
ATOM 2849 C C . TYR A 1 370 ? 116.183 -14.336 -9.672 1.00 49.89 392 TYR A C 1
ATOM 2850 O O . TYR A 1 370 ? 117.019 -14.524 -8.782 1.00 57.94 392 TYR A O 1
ATOM 2859 N N . GLY A 1 371 ? 114.900 -14.584 -9.497 1.00 45.18 393 GLY A N 1
ATOM 2860 C CA . GLY A 1 371 ? 114.422 -15.263 -8.310 1.00 48.74 393 GLY A CA 1
ATOM 2861 C C . GLY A 1 371 ? 113.076 -14.739 -7.862 1.00 54.78 393 GLY A C 1
ATOM 2862 O O . GLY A 1 371 ? 112.631 -13.649 -8.239 1.00 47.16 393 GLY A O 1
ATOM 2863 N N . GLU A 1 372 ? 112.423 -15.551 -7.027 1.00 58.38 394 GLU A N 1
ATOM 2864 C CA . GLU A 1 372 ? 111.102 -15.269 -6.487 1.00 58.61 394 GLU A CA 1
ATOM 2865 C C . GLU A 1 372 ? 111.098 -14.011 -5.628 1.00 49.69 394 GLU A C 1
ATOM 2866 O O . GLU A 1 372 ? 110.030 -13.439 -5.363 1.00 47.58 394 GLU A O 1
ATOM 2872 N N . GLN A 1 373 ? 112.270 -13.600 -5.136 1.00 42.39 395 GLN A N 1
ATOM 2873 C CA . GLN A 1 373 ? 112.329 -12.408 -4.302 1.00 46.46 395 GLN A CA 1
ATOM 2874 C C . GLN A 1 373 ? 111.950 -11.158 -5.078 1.00 53.46 395 GLN A C 1
ATOM 2875 O O . GLN A 1 373 ? 111.648 -10.131 -4.464 1.00 58.92 395 GLN A O 1
ATOM 2881 N N . TRP A 1 374 ? 111.953 -11.223 -6.407 1.00 54.29 396 TRP A N 1
ATOM 2882 C CA . TRP A 1 374 ? 111.574 -10.091 -7.236 1.00 48.24 396 TRP A CA 1
ATOM 2883 C C . TRP A 1 374 ? 110.108 -10.126 -7.638 1.00 49.42 396 TRP A C 1
ATOM 2884 O O . TRP A 1 374 ? 109.687 -9.327 -8.480 1.00 56.21 396 TRP A O 1
ATOM 2895 N N . LYS A 1 375 ? 109.332 -11.036 -7.056 1.00 52.49 397 LYS A N 1
ATOM 2896 C CA . LYS A 1 375 ? 107.890 -11.057 -7.252 1.00 57.76 397 LYS A CA 1
ATOM 2897 C C . LYS A 1 375 ? 107.275 -9.753 -6.756 1.00 52.99 397 LYS A C 1
ATOM 2898 O O . LYS A 1 375 ? 107.612 -9.275 -5.668 1.00 57.06 397 LYS A O 1
ATOM 2904 N N . ASP A 1 376 ? 106.400 -9.165 -7.578 1.00 55.16 398 ASP A N 1
ATOM 2905 C CA . ASP A 1 376 ? 105.655 -7.932 -7.306 1.00 63.25 398 ASP A CA 1
ATOM 2906 C C . ASP A 1 376 ? 106.521 -6.680 -7.282 1.00 52.43 398 ASP A C 1
ATOM 2907 O O . ASP A 1 376 ? 106.012 -5.601 -6.968 1.00 56.59 398 ASP A O 1
ATOM 2912 N N . VAL A 1 377 ? 107.805 -6.783 -7.606 1.00 48.82 399 VAL A N 1
ATOM 2913 C CA . VAL A 1 377 ? 108.673 -5.614 -7.703 1.00 42.81 399 VAL A CA 1
ATOM 2914 C C . VAL A 1 377 ? 108.470 -4.981 -9.075 1.00 48.54 399 VAL A C 1
ATOM 2915 O O . VAL A 1 377 ? 108.802 -5.578 -10.102 1.00 59.87 399 VAL A O 1
ATOM 2919 N N . THR A 1 378 ? 107.904 -3.778 -9.095 1.00 48.46 400 THR A N 1
ATOM 2920 C CA . THR A 1 378 ? 107.742 -3.000 -10.315 1.00 42.33 400 THR A CA 1
ATOM 2921 C C . THR A 1 378 ? 108.809 -1.917 -10.358 1.00 45.90 400 THR A C 1
ATOM 2922 O O . THR A 1 378 ? 109.098 -1.278 -9.343 1.00 52.57 400 THR A O 1
ATOM 2926 N N . LEU A 1 379 ? 109.402 -1.721 -11.533 1.00 52.66 401 LEU A N 1
ATOM 2927 C CA . LEU A 1 379 ? 110.516 -0.785 -11.693 1.00 54.74 401 LEU A CA 1
ATOM 2928 C C . LEU A 1 379 ? 109.991 0.592 -12.100 1.00 53.78 401 LEU A C 1
ATOM 2929 O O . LEU A 1 379 ? 110.347 1.168 -13.128 1.00 49.66 401 LEU A O 1
ATOM 2934 N N . THR A 1 380 ? 109.130 1.117 -11.243 1.00 48.72 402 THR A N 1
ATOM 2935 C CA . THR A 1 380 ? 108.304 2.271 -11.542 1.00 54.69 402 THR A CA 1
ATOM 2936 C C . THR A 1 380 ? 108.658 3.434 -10.618 1.00 48.87 402 THR A C 1
ATOM 2937 O O . THR A 1 380 ? 109.513 3.330 -9.733 1.00 49.71 402 THR A O 1
ATOM 2941 N N . ASP A 1 381 ? 107.982 4.552 -10.846 1.00 46.48 403 ASP A N 1
ATOM 2942 C CA . ASP A 1 381 ? 108.095 5.747 -10.028 1.00 42.56 403 ASP A CA 1
ATOM 2943 C C . ASP A 1 381 ? 106.851 5.904 -9.164 1.00 45.97 403 ASP A C 1
ATOM 2944 O O . ASP A 1 381 ? 105.743 5.542 -9.573 1.00 49.27 403 ASP A O 1
ATOM 2949 N N . GLY A 1 382 ? 107.038 6.453 -7.960 1.00 41.35 404 GLY A N 1
ATOM 2950 C CA . GLY A 1 382 ? 105.946 6.937 -7.139 1.00 42.72 404 GLY A CA 1
ATOM 2951 C C . GLY A 1 382 ? 105.721 6.154 -5.860 1.00 50.77 404 GLY A C 1
ATOM 2952 O O . GLY A 1 382 ? 105.213 6.716 -4.888 1.00 57.26 404 GLY A O 1
ATOM 2953 N N . LYS A 1 383 ? 106.047 4.859 -5.866 1.00 58.53 405 LYS A N 1
ATOM 2954 C CA . LYS A 1 383 ? 105.799 4.042 -4.649 1.00 51.82 405 LYS A CA 1
ATOM 2955 C C . LYS A 1 383 ? 106.907 3.003 -4.456 1.00 51.41 405 LYS A C 1
ATOM 2956 O O . LYS A 1 383 ? 107.245 2.300 -5.428 1.00 63.87 405 LYS A O 1
ATOM 2962 N N . ASP A 1 384 ? 107.437 2.926 -3.232 1.00 44.59 406 ASP A N 1
ATOM 2963 C CA . ASP A 1 384 ? 108.468 1.955 -2.878 1.00 54.71 406 ASP A CA 1
ATOM 2964 C C . ASP A 1 384 ? 107.923 0.545 -3.072 1.00 52.54 406 ASP A C 1
ATOM 2965 O O . ASP A 1 384 ? 107.033 0.109 -2.336 1.00 57.67 406 ASP A O 1
ATOM 2970 N N . THR A 1 385 ? 108.454 -0.169 -4.063 1.00 41.96 407 THR A N 1
ATOM 2971 C CA . THR A 1 385 ? 108.097 -1.562 -4.299 1.00 42.87 407 THR A CA 1
ATOM 2972 C C . THR A 1 385 ? 109.188 -2.529 -3.867 1.00 40.80 407 THR A C 1
ATOM 2973 O O . THR A 1 385 ? 108.981 -3.747 -3.932 1.00 45.89 407 THR A O 1
ATOM 2977 N N . ILE A 1 386 ? 110.336 -2.021 -3.438 1.00 39.42 408 ILE A N 1
ATOM 2978 C CA . ILE A 1 386 ? 111.452 -2.878 -3.061 1.00 42.99 408 ILE A CA 1
ATOM 2979 C C . ILE A 1 386 ? 111.421 -3.214 -1.576 1.00 45.04 408 ILE A C 1
ATOM 2980 O O . ILE A 1 386 ? 111.678 -4.358 -1.193 1.00 56.61 408 ILE A O 1
ATOM 2985 N N . TYR A 1 387 ? 111.090 -2.238 -0.727 1.00 42.81 409 TYR A N 1
ATOM 2986 C CA . TYR A 1 387 ? 111.159 -2.424 0.718 1.00 41.30 409 TYR A CA 1
ATOM 2987 C C . TYR A 1 387 ? 110.225 -3.542 1.164 1.00 43.23 409 TYR A C 1
ATOM 2988 O O . TYR A 1 387 ? 109.008 -3.476 0.963 1.00 47.88 409 TYR A O 1
ATOM 2997 N N . ASN A 1 388 ? 110.803 -4.567 1.765 1.00 40.91 410 ASN A N 1
ATOM 2998 C CA . ASN A 1 388 ? 110.063 -5.731 2.224 1.00 42.22 410 ASN A CA 1
ATOM 2999 C C . ASN A 1 388 ? 110.852 -6.398 3.341 1.00 48.26 410 ASN A C 1
ATOM 3000 O O . ASN A 1 388 ? 111.833 -7.100 3.070 1.00 66.08 410 ASN A O 1
ATOM 3005 N N . PRO A 1 389 ? 110.472 -6.188 4.602 1.00 49.87 411 PRO A N 1
ATOM 3006 C CA . PRO A 1 389 ? 111.232 -6.804 5.704 1.00 52.82 411 PRO A CA 1
ATOM 3007 C C . PRO A 1 389 ? 111.223 -8.321 5.679 1.00 50.82 411 PRO A C 1
ATOM 3008 O O . PRO A 1 389 ? 112.218 -8.941 6.076 1.00 52.75 411 PRO A O 1
ATOM 3012 N N . THR A 1 390 ? 110.128 -8.939 5.232 1.00 54.01 412 THR A N 1
ATOM 3013 C CA . THR A 1 390 ? 110.095 -10.394 5.107 1.00 51.94 412 THR A CA 1
ATOM 3014 C C . THR A 1 390 ? 111.116 -10.878 4.085 1.00 52.49 412 THR A C 1
ATOM 3015 O O . THR A 1 390 ? 111.876 -11.817 4.348 1.00 52.54 412 THR A O 1
ATOM 3019 N N . LYS A 1 391 ? 111.151 -10.244 2.908 1.00 49.81 413 LYS A N 1
ATOM 3020 C CA . LYS A 1 391 ? 112.143 -10.611 1.902 1.00 41.92 413 LYS A CA 1
ATOM 3021 C C . LYS A 1 391 ? 113.557 -10.302 2.374 1.00 47.42 413 LYS A C 1
ATOM 3022 O O . LYS A 1 391 ? 114.503 -11.012 2.011 1.00 52.89 413 LYS A O 1
ATOM 3028 N N . ALA A 1 392 ? 113.719 -9.248 3.176 1.00 51.16 414 ALA A N 1
ATOM 3029 C CA . ALA A 1 392 ? 115.047 -8.862 3.640 1.00 49.07 414 ALA A CA 1
ATOM 3030 C C . ALA A 1 392 ? 115.604 -9.880 4.622 1.00 51.10 414 ALA A C 1
ATOM 3031 O O . ALA A 1 392 ? 116.799 -10.194 4.586 1.00 58.64 414 ALA A O 1
ATOM 3033 N N . LYS A 1 393 ? 114.751 -10.406 5.506 1.00 55.99 415 LYS A N 1
ATOM 3034 C CA . LYS A 1 393 ? 115.196 -11.428 6.447 1.00 59.12 415 LYS A CA 1
ATOM 3035 C C . LYS A 1 393 ? 115.467 -12.746 5.736 1.00 64.30 415 LYS A C 1
ATOM 3036 O O . LYS A 1 393 ? 116.410 -13.467 6.084 1.00 64.02 415 LYS A O 1
ATOM 3042 N N . SER A 1 394 ? 114.645 -13.083 4.741 1.00 63.74 416 SER A N 1
ATOM 3043 C CA . SER A 1 394 ? 114.884 -14.299 3.974 1.00 59.73 416 SER A CA 1
ATOM 3044 C C . SER A 1 394 ? 116.180 -14.197 3.182 1.00 59.01 416 SER A C 1
ATOM 3045 O O . SER A 1 394 ? 116.926 -15.175 3.064 1.00 64.63 416 SER A O 1
ATOM 3048 N N . ALA A 1 395 ? 116.473 -13.014 2.644 1.00 60.20 417 ALA A N 1
ATOM 3049 C CA . ALA A 1 395 ? 117.718 -12.832 1.910 1.00 53.48 417 ALA A CA 1
ATOM 3050 C C . ALA A 1 395 ? 118.920 -12.889 2.843 1.00 56.57 417 ALA A C 1
ATOM 3051 O O . ALA A 1 395 ? 119.965 -13.445 2.485 1.00 60.24 417 ALA A O 1
ATOM 3053 N N . PHE A 1 396 ? 118.787 -12.333 4.052 1.00 52.47 418 PHE A N 1
ATOM 3054 C CA . PHE A 1 396 ? 119.932 -12.273 4.955 1.00 51.06 418 PHE A CA 1
ATOM 3055 C C . PHE A 1 396 ? 120.284 -13.649 5.514 1.00 57.84 418 PHE A C 1
ATOM 3056 O O . PHE A 1 396 ? 121.466 -13.958 5.713 1.00 64.95 418 PHE A O 1
ATOM 3064 N N . GLU A 1 397 ? 119.280 -14.484 5.797 1.00 54.63 419 GLU A N 1
ATOM 3065 C CA . GLU A 1 397 ? 119.583 -15.815 6.317 1.00 60.05 419 GLU A CA 1
ATOM 3066 C C . GLU A 1 397 ? 120.364 -16.635 5.297 1.00 54.23 419 GLU A C 1
ATOM 3067 O O . GLU A 1 397 ? 121.262 -17.400 5.666 1.00 58.98 419 GLU A O 1
ATOM 3073 N N . LYS A 1 398 ? 120.044 -16.480 4.009 1.00 59.56 420 LYS A N 1
ATOM 3074 C CA . LYS A 1 398 ? 120.844 -17.112 2.962 1.00 66.11 420 LYS A CA 1
ATOM 3075 C C . LYS A 1 398 ? 122.265 -16.563 2.952 1.00 65.76 420 LYS A C 1
ATOM 3076 O O . LYS A 1 398 ? 123.231 -17.318 2.793 1.00 65.08 420 LYS A O 1
ATOM 3082 N N . ALA A 1 399 ? 122.410 -15.245 3.113 1.00 62.68 421 ALA A N 1
ATOM 3083 C CA . ALA A 1 399 ? 123.738 -14.645 3.177 1.00 53.17 421 ALA A CA 1
ATOM 3084 C C . ALA A 1 399 ? 124.469 -15.062 4.445 1.00 66.80 421 ALA A C 1
ATOM 3085 O O . ALA A 1 399 ? 125.689 -15.260 4.426 1.00 75.89 421 ALA A O 1
ATOM 3087 N N . LYS A 1 400 ? 123.736 -15.204 5.553 1.00 70.72 422 LYS A N 1
ATOM 3088 C CA . LYS A 1 400 ? 124.358 -15.561 6.824 1.00 73.47 422 LYS A CA 1
ATOM 3089 C C . LYS A 1 400 ? 125.079 -16.898 6.721 1.00 71.66 422 LYS A C 1
ATOM 3090 O O . LYS A 1 400 ? 126.233 -17.028 7.144 1.00 73.26 422 LYS A O 1
ATOM 3096 N N . SER A 1 401 ? 124.418 -17.901 6.140 1.00 73.46 423 SER A N 1
ATOM 3097 C CA . SER A 1 401 ? 125.010 -19.232 6.064 1.00 76.85 423 SER A CA 1
ATOM 3098 C C . SER A 1 401 ? 126.196 -19.266 5.105 1.00 78.11 423 SER A C 1
ATOM 3099 O O . SER A 1 401 ? 127.204 -19.926 5.385 1.00 83.59 423 SER A O 1
ATOM 3102 N N . GLU A 1 402 ? 126.094 -18.568 3.969 1.00 72.43 424 GLU A N 1
ATOM 3103 C CA . GLU A 1 402 ? 127.215 -18.510 3.032 1.00 77.16 424 GLU A CA 1
ATOM 3104 C C . GLU A 1 402 ? 128.430 -17.865 3.682 1.00 74.34 424 GLU A C 1
ATOM 3105 O O . GLU A 1 402 ? 129.557 -18.356 3.552 1.00 73.02 424 GLU A O 1
ATOM 3111 N N . LEU A 1 403 ? 128.216 -16.755 4.387 1.00 70.61 425 LEU A N 1
ATOM 3112 C CA . LEU A 1 403 ? 129.338 -16.052 4.994 1.00 70.04 425 LEU A CA 1
ATOM 3113 C C . LEU A 1 403 ? 129.867 -16.797 6.215 1.00 71.06 425 LEU A C 1
ATOM 3114 O O . LEU A 1 403 ? 131.085 -16.892 6.401 1.00 75.95 425 LEU A O 1
ATOM 3119 N N . GLN A 1 404 ? 128.976 -17.360 7.040 1.00 72.49 426 GLN A N 1
ATOM 3120 C CA . GLN A 1 404 ? 129.425 -18.075 8.237 1.00 79.51 426 GLN A CA 1
ATOM 3121 C C . GLN A 1 404 ? 130.316 -19.266 7.895 1.00 78.90 426 GLN A C 1
ATOM 3122 O O . GLN A 1 404 ? 131.164 -19.659 8.705 1.00 82.02 426 GLN A O 1
ATOM 3128 N N . ALA A 1 405 ? 130.152 -19.845 6.706 1.00 77.57 427 ALA A N 1
ATOM 3129 C CA . ALA A 1 405 ? 131.060 -20.884 6.234 1.00 81.95 427 ALA A CA 1
ATOM 3130 C C . ALA A 1 405 ? 132.383 -20.322 5.727 1.00 83.55 427 ALA A C 1
ATOM 3131 O O . ALA A 1 405 ? 133.261 -21.101 5.340 1.00 87.04 427 ALA A O 1
ATOM 3133 N N . LYS A 1 406 ? 132.545 -18.997 5.723 1.00 82.15 428 LYS A N 1
ATOM 3134 C CA . LYS A 1 406 ? 133.784 -18.341 5.320 1.00 82.39 428 LYS A CA 1
ATOM 3135 C C . LYS A 1 406 ? 134.423 -17.563 6.467 1.00 86.73 428 LYS A C 1
ATOM 3136 O O . LYS A 1 406 ? 135.167 -16.609 6.218 1.00 84.75 428 LYS A O 1
ATOM 3142 N N . GLY A 1 407 ? 134.138 -17.936 7.716 1.00 87.10 429 GLY A N 1
ATOM 3143 C CA . GLY A 1 407 ? 134.739 -17.271 8.858 1.00 87.83 429 GLY A CA 1
ATOM 3144 C C . GLY A 1 407 ? 134.315 -15.834 9.068 1.00 87.33 429 GLY A C 1
ATOM 3145 O O . GLY A 1 407 ? 135.018 -15.084 9.751 1.00 87.72 429 GLY A O 1
ATOM 3146 N N . VAL A 1 408 ? 133.182 -15.430 8.504 1.00 85.06 430 VAL A N 1
ATOM 3147 C CA . VAL A 1 408 ? 132.692 -14.064 8.637 1.00 82.09 430 VAL A CA 1
ATOM 3148 C C . VAL A 1 408 ? 132.068 -13.865 10.012 1.00 79.16 430 VAL A C 1
ATOM 3149 O O . VAL A 1 408 ? 131.369 -14.743 10.533 1.00 77.49 430 VAL A O 1
ATOM 3153 N N . SER A 1 409 ? 132.330 -12.704 10.611 1.00 78.10 431 SER A N 1
ATOM 3154 C CA . SER A 1 409 ? 131.886 -12.390 11.963 1.00 76.47 431 SER A CA 1
ATOM 3155 C C . SER A 1 409 ? 130.782 -11.339 11.934 1.00 68.29 431 SER A C 1
ATOM 3156 O O . SER A 1 409 ? 130.882 -10.334 11.222 1.00 58.68 431 SER A O 1
ATOM 3159 N N . PHE A 1 410 ? 129.730 -11.571 12.737 1.00 63.30 432 PHE A N 1
ATOM 3160 C CA . PHE A 1 410 ? 128.555 -10.716 12.814 1.00 60.69 432 PHE A CA 1
ATOM 3161 C C . PHE A 1 410 ? 128.478 -10.007 14.167 1.00 62.43 432 PHE A C 1
ATOM 3162 O O . PHE A 1 410 ? 128.934 -10.545 15.180 1.00 63.05 432 PHE A O 1
ATOM 3170 N N . PRO A 1 411 ? 127.906 -8.791 14.226 1.00 61.82 433 PRO A N 1
ATOM 3171 C CA . PRO A 1 411 ? 127.299 -8.012 13.135 1.00 59.14 433 PRO A CA 1
ATOM 3172 C C . PRO A 1 411 ? 128.280 -7.438 12.108 1.00 65.34 433 PRO A C 1
ATOM 3173 O O . PRO A 1 411 ? 129.465 -7.264 12.394 1.00 66.63 433 PRO A O 1
ATOM 3177 N N . ILE A 1 412 ? 127.767 -7.152 10.915 1.00 57.41 434 ILE A N 1
ATOM 3178 C CA . ILE A 1 412 ? 128.527 -6.475 9.874 1.00 56.22 434 ILE A CA 1
ATOM 3179 C C . ILE A 1 412 ? 128.402 -4.971 10.079 1.00 60.22 434 ILE A C 1
ATOM 3180 O O . ILE A 1 412 ? 127.289 -4.441 10.195 1.00 59.16 434 ILE A O 1
ATOM 3185 N N . HIS A 1 413 ? 129.541 -4.282 10.118 1.00 60.12 435 HIS A N 1
ATOM 3186 C CA . HIS A 1 413 ? 129.587 -2.839 10.322 1.00 60.31 435 HIS A CA 1
ATOM 3187 C C . HIS A 1 413 ? 129.715 -2.128 8.981 1.00 64.33 435 HIS A C 1
ATOM 3188 O O . HIS A 1 413 ? 130.568 -2.485 8.162 1.00 73.02 435 HIS A O 1
ATOM 3195 N N . LEU A 1 414 ? 128.874 -1.117 8.766 1.00 60.38 436 LEU A N 1
ATOM 3196 C CA . LEU A 1 414 ? 128.807 -0.408 7.493 1.00 57.66 436 LEU A CA 1
ATOM 3197 C C . LEU A 1 414 ? 128.957 1.086 7.737 1.00 57.58 436 LEU A C 1
ATOM 3198 O O . LEU A 1 414 ? 128.090 1.703 8.363 1.00 61.34 436 LEU A O 1
ATOM 3203 N N . ASP A 1 415 ? 130.047 1.665 7.238 1.00 55.08 437 ASP A N 1
ATOM 3204 C CA . ASP A 1 415 ? 130.288 3.092 7.391 1.00 58.82 437 ASP A CA 1
ATOM 3205 C C . ASP A 1 415 ? 129.520 3.866 6.330 1.00 62.05 437 ASP A C 1
ATOM 3206 O O . ASP A 1 415 ? 129.594 3.547 5.139 1.00 65.67 437 ASP A O 1
ATOM 3211 N N . VAL A 1 416 ? 128.768 4.872 6.765 1.00 57.35 438 VAL A N 1
ATOM 3212 C CA . VAL A 1 416 ? 128.043 5.750 5.853 1.00 54.90 438 VAL A CA 1
ATOM 3213 C C . VAL A 1 416 ? 128.328 7.192 6.245 1.00 61.38 438 VAL A C 1
ATOM 3214 O O . VAL A 1 416 ? 127.776 7.680 7.240 1.00 66.79 438 VAL A O 1
ATOM 3218 N N . PRO A 1 417 ? 129.164 7.907 5.501 1.00 60.92 439 PRO A N 1
ATOM 3219 C CA . PRO A 1 417 ? 129.466 9.296 5.852 1.00 59.68 439 PRO A CA 1
ATOM 3220 C C . PRO A 1 417 ? 128.346 10.235 5.431 1.00 61.37 439 PRO A C 1
ATOM 3221 O O . PRO A 1 417 ? 127.569 9.956 4.518 1.00 66.32 439 PRO A O 1
ATOM 3225 N N . VAL A 1 418 ? 128.278 11.369 6.128 1.00 62.24 440 VAL A N 1
ATOM 3226 C CA . VAL A 1 418 ? 127.263 12.383 5.862 1.00 60.87 440 VAL A CA 1
ATOM 3227 C C . VAL A 1 418 ? 127.801 13.713 6.370 1.00 59.17 440 VAL A C 1
ATOM 3228 O O . VAL A 1 418 ? 128.553 13.761 7.346 1.00 61.13 440 VAL A O 1
ATOM 3232 N N . GLU A 1 419 ? 127.443 14.795 5.679 1.00 55.98 441 GLU A N 1
ATOM 3233 C CA . GLU A 1 419 ? 127.850 16.134 6.094 1.00 58.80 441 GLU A CA 1
ATOM 3234 C C . GLU A 1 419 ? 127.037 16.569 7.310 1.00 56.38 441 GLU A C 1
ATOM 3235 O O . GLU A 1 419 ? 125.810 16.692 7.228 1.00 51.10 441 GLU A O 1
ATOM 3241 N N . GLN A 1 420 ? 127.725 16.806 8.433 1.00 53.47 442 GLN A N 1
ATOM 3242 C CA . GLN A 1 420 ? 127.044 17.129 9.685 1.00 61.74 442 GLN A CA 1
ATOM 3243 C C . GLN A 1 420 ? 126.190 18.385 9.553 1.00 67.50 442 GLN A C 1
ATOM 3244 O O . GLN A 1 420 ? 125.096 18.463 10.123 1.00 63.72 442 GLN A O 1
ATOM 3250 N N . THR A 1 421 ? 126.660 19.370 8.793 1.00 70.78 443 THR A N 1
ATOM 3251 C CA . THR A 1 421 ? 125.953 20.638 8.667 1.00 71.88 443 THR A CA 1
ATOM 3252 C C . THR A 1 421 ? 124.754 20.573 7.729 1.00 72.44 443 THR A C 1
ATOM 3253 O O . THR A 1 421 ? 124.047 21.576 7.589 1.00 78.43 443 THR A O 1
ATOM 3257 N N . ASP A 1 422 ? 124.506 19.433 7.089 1.00 67.82 444 ASP A N 1
ATOM 3258 C CA . ASP A 1 422 ? 123.331 19.235 6.241 1.00 66.28 444 ASP A CA 1
ATOM 3259 C C . ASP A 1 422 ? 122.289 18.488 7.069 1.00 67.34 444 ASP A C 1
ATOM 3260 O O . ASP A 1 422 ? 122.367 17.265 7.227 1.00 58.15 444 ASP A O 1
ATOM 3265 N N . VAL A 1 423 ? 121.306 19.231 7.589 1.00 61.24 445 VAL A N 1
ATOM 3266 C CA . VAL A 1 423 ? 120.339 18.656 8.525 1.00 57.35 445 VAL A CA 1
ATOM 3267 C C . VAL A 1 423 ? 119.534 17.546 7.858 1.00 54.23 445 VAL A C 1
ATOM 3268 O O . VAL A 1 423 ? 119.335 16.468 8.430 1.00 54.01 445 VAL A O 1
ATOM 3272 N N . VAL A 1 424 ? 119.051 17.796 6.641 1.00 48.93 446 VAL A N 1
ATOM 3273 C CA . VAL A 1 424 ? 118.208 16.816 5.966 1.00 55.02 446 VAL A CA 1
ATOM 3274 C C . VAL A 1 424 ? 118.991 15.539 5.672 1.00 51.68 446 VAL A C 1
ATOM 3275 O O . VAL A 1 424 ? 118.500 14.427 5.902 1.00 57.81 446 VAL A O 1
ATOM 3279 N N . ALA A 1 425 ? 120.226 15.678 5.179 1.00 44.81 447 ALA A N 1
ATOM 3280 C CA . ALA A 1 425 ? 121.054 14.510 4.893 1.00 44.85 447 ALA A CA 1
ATOM 3281 C C . ALA A 1 425 ? 121.328 13.701 6.153 1.00 45.64 447 ALA A C 1
ATOM 3282 O O . ALA A 1 425 ? 121.354 12.466 6.113 1.00 49.40 447 ALA A O 1
ATOM 3284 N N . VAL A 1 426 ? 121.544 14.378 7.281 1.00 52.94 448 VAL A N 1
ATOM 3285 C CA . VAL A 1 426 ? 121.717 13.663 8.541 1.00 46.71 448 VAL A CA 1
ATOM 3286 C C . VAL A 1 426 ? 120.443 12.898 8.887 1.00 52.01 448 VAL A C 1
ATOM 3287 O O . VAL A 1 426 ? 120.474 11.680 9.104 1.00 50.60 448 VAL A O 1
ATOM 3291 N N . GLN A 1 427 ? 119.297 13.591 8.892 1.00 43.53 449 GLN A N 1
ATOM 3292 C CA . GLN A 1 427 ? 118.031 12.927 9.196 1.00 51.07 449 GLN A CA 1
ATOM 3293 C C . GLN A 1 427 ? 117.772 11.768 8.242 1.00 58.81 449 GLN A C 1
ATOM 3294 O O . GLN A 1 427 ? 117.261 10.720 8.652 1.00 70.07 449 GLN A O 1
ATOM 3300 N N . GLN A 1 428 ? 118.129 11.934 6.968 1.00 58.22 450 GLN A N 1
ATOM 3301 C CA . GLN A 1 428 ? 117.897 10.874 5.994 1.00 52.44 450 GLN A CA 1
ATOM 3302 C C . GLN A 1 428 ? 118.776 9.662 6.284 1.00 45.13 450 GLN A C 1
ATOM 3303 O O . GLN A 1 428 ? 118.298 8.522 6.294 1.00 47.70 450 GLN A O 1
ATOM 3309 N N . THR A 1 429 ? 120.065 9.892 6.535 1.00 42.70 451 THR A N 1
ATOM 3310 C CA . THR A 1 429 ? 120.967 8.783 6.822 1.00 43.86 451 THR A CA 1
ATOM 3311 C C . THR A 1 429 ? 120.616 8.105 8.141 1.00 51.49 451 THR A C 1
ATOM 3312 O O . THR A 1 429 ? 120.715 6.878 8.256 1.00 57.09 451 THR A O 1
ATOM 3316 N N . ASN A 1 430 ? 120.194 8.879 9.145 1.00 43.62 452 ASN A N 1
ATOM 3317 C CA . ASN A 1 430 ? 119.772 8.266 10.401 1.00 49.99 452 ASN A CA 1
ATOM 3318 C C . ASN A 1 430 ? 118.560 7.368 10.183 1.00 52.40 452 ASN A C 1
ATOM 3319 O O . ASN A 1 430 ? 118.422 6.325 10.832 1.00 55.66 452 ASN A O 1
ATOM 3324 N N . SER A 1 431 ? 117.679 7.751 9.255 1.00 44.74 453 SER A N 1
ATOM 3325 C CA . SER A 1 431 ? 116.529 6.911 8.931 1.00 51.66 453 SER A CA 1
ATOM 3326 C C . SER A 1 431 ? 116.952 5.665 8.169 1.00 52.93 453 SER A C 1
ATOM 3327 O O . SER A 1 431 ? 116.309 4.614 8.283 1.00 55.63 453 SER A O 1
ATOM 3330 N N . LEU A 1 432 ? 118.022 5.772 7.383 1.00 49.50 454 LEU A N 1
ATOM 3331 C CA . LEU A 1 432 ? 118.579 4.611 6.698 1.00 45.74 454 LEU A CA 1
ATOM 3332 C C . LEU A 1 432 ? 119.131 3.607 7.702 1.00 49.99 454 LEU A C 1
ATOM 3333 O O . LEU A 1 432 ? 118.848 2.405 7.617 1.00 51.32 454 LEU A O 1
ATOM 3338 N N . LYS A 1 433 ? 119.917 4.091 8.669 1.00 47.98 455 LYS A N 1
ATOM 3339 C CA . LYS A 1 433 ? 120.380 3.247 9.765 1.00 47.48 455 LYS A CA 1
ATOM 3340 C C . LYS A 1 433 ? 119.211 2.661 10.544 1.00 48.40 455 LYS A C 1
ATOM 3341 O O . LYS A 1 433 ? 119.246 1.495 10.950 1.00 43.45 455 LYS A O 1
ATOM 3347 N N . GLN A 1 434 ? 118.163 3.454 10.760 1.00 50.25 456 GLN A N 1
ATOM 3348 C CA . GLN A 1 434 ? 117.021 2.966 11.522 1.00 46.19 456 GLN A CA 1
ATOM 3349 C C . GLN A 1 434 ? 116.323 1.817 10.799 1.00 45.05 456 GLN A C 1
ATOM 3350 O O . GLN A 1 434 ? 116.155 0.730 11.363 1.00 48.34 456 GLN A O 1
ATOM 3356 N N . SER A 1 435 ? 115.923 2.029 9.544 1.00 52.42 457 SER A N 1
ATOM 3357 C CA . SER A 1 435 ? 115.102 1.034 8.858 1.00 51.65 457 SER A CA 1
ATOM 3358 C C . SER A 1 435 ? 115.853 -0.277 8.657 1.00 48.55 457 SER A C 1
ATOM 3359 O O . SER A 1 435 ? 115.267 -1.360 8.777 1.00 49.70 457 SER A O 1
ATOM 3362 N N . ILE A 1 436 ? 117.149 -0.198 8.352 1.00 47.20 458 ILE A N 1
ATOM 3363 C CA . ILE A 1 436 ? 117.931 -1.399 8.077 1.00 49.90 458 ILE A CA 1
ATOM 3364 C C . ILE A 1 436 ? 118.183 -2.182 9.359 1.00 58.57 458 ILE A C 1
ATOM 3365 O O . ILE A 1 436 ? 118.060 -3.414 9.385 1.00 58.91 458 ILE A O 1
ATOM 3370 N N . GLU A 1 437 ? 118.537 -1.484 10.442 1.00 58.24 459 GLU A N 1
ATOM 3371 C CA . GLU A 1 437 ? 118.793 -2.157 11.709 1.00 47.92 459 GLU A CA 1
ATOM 3372 C C . GLU A 1 437 ? 117.514 -2.700 12.328 1.00 51.98 459 GLU A C 1
ATOM 3373 O O . GLU A 1 437 ? 117.547 -3.748 12.982 1.00 47.57 459 GLU A O 1
ATOM 3379 N N . GLU A 1 438 ? 116.386 -2.002 12.149 1.00 53.08 460 GLU A N 1
ATOM 3380 C CA . GLU A 1 438 ? 115.112 -2.522 12.639 1.00 55.60 460 GLU A CA 1
ATOM 3381 C C . GLU A 1 438 ? 114.720 -3.797 11.900 1.00 58.12 460 GLU A C 1
ATOM 3382 O O . GLU A 1 438 ? 114.225 -4.752 12.510 1.00 55.72 460 GLU A O 1
ATOM 3388 N N . THR A 1 439 ? 114.954 -3.837 10.585 1.00 56.35 461 THR A N 1
ATOM 3389 C CA . THR A 1 439 ? 114.550 -4.988 9.782 1.00 50.97 461 THR A CA 1
ATOM 3390 C C . THR A 1 439 ? 115.471 -6.184 10.014 1.00 52.48 461 THR A C 1
ATOM 3391 O O . THR A 1 439 ? 115.004 -7.301 10.267 1.00 51.87 461 THR A O 1
ATOM 3395 N N . LEU A 1 440 ? 116.784 -5.969 9.939 1.00 47.24 462 LEU A N 1
ATOM 3396 C CA . LEU A 1 440 ? 117.740 -7.065 10.009 1.00 41.52 462 LEU A CA 1
ATOM 3397 C C . LEU A 1 440 ? 118.172 -7.405 11.431 1.00 54.10 462 LEU A C 1
ATOM 3398 O O . LEU A 1 440 ? 118.717 -8.494 11.655 1.00 52.61 462 LEU A O 1
ATOM 3403 N N . GLY A 1 441 ? 117.922 -6.523 12.397 1.00 55.02 463 GLY A N 1
ATOM 3404 C CA . GLY A 1 441 ? 118.388 -6.743 13.752 1.00 48.80 463 GLY A CA 1
ATOM 3405 C C . GLY A 1 441 ? 119.824 -6.291 13.932 1.00 54.40 463 GLY A C 1
ATOM 3406 O O . GLY A 1 441 ? 120.677 -6.560 13.080 1.00 57.65 463 GLY A O 1
ATOM 3407 N N . THR A 1 442 ? 120.109 -5.607 15.040 1.00 55.98 464 THR A N 1
ATOM 3408 C CA . THR A 1 442 ? 121.422 -5.011 15.255 1.00 59.34 464 THR A CA 1
ATOM 3409 C C . THR A 1 442 ? 122.502 -6.028 15.595 1.00 64.15 464 THR A C 1
ATOM 3410 O O . THR A 1 442 ? 123.687 -5.685 15.537 1.00 69.93 464 THR A O 1
ATOM 3414 N N . GLU A 1 443 ? 122.135 -7.258 15.956 1.00 51.78 465 GLU A N 1
ATOM 3415 C CA . GLU A 1 443 ? 123.145 -8.297 16.107 1.00 60.62 465 GLU A CA 1
ATOM 3416 C C . GLU A 1 443 ? 123.648 -8.808 14.765 1.00 64.52 465 GLU A C 1
ATOM 3417 O O . GLU A 1 443 ? 124.622 -9.566 14.735 1.00 65.30 465 GLU A O 1
ATOM 3423 N N . ASN A 1 444 ? 123.012 -8.407 13.666 1.00 61.92 466 ASN A N 1
ATOM 3424 C CA . ASN A 1 444 ? 123.371 -8.827 12.319 1.00 62.85 466 ASN A CA 1
ATOM 3425 C C . ASN A 1 444 ? 124.040 -7.726 11.513 1.00 63.40 466 ASN A C 1
ATOM 3426 O O . ASN A 1 444 ? 125.076 -7.958 10.886 1.00 66.36 466 ASN A O 1
ATOM 3431 N N . VAL A 1 445 ? 123.444 -6.537 11.477 1.00 63.64 467 VAL A N 1
ATOM 3432 C CA . VAL A 1 445 ? 123.962 -5.411 10.708 1.00 55.47 467 VAL A CA 1
ATOM 3433 C C . VAL A 1 445 ? 123.907 -4.164 11.577 1.00 61.48 467 VAL A C 1
ATOM 3434 O O . VAL A 1 445 ? 122.944 -3.955 12.322 1.00 56.86 467 VAL A O 1
ATOM 3438 N N . ILE A 1 446 ? 124.943 -3.333 11.480 1.00 69.44 468 ILE A N 1
ATOM 3439 C CA . ILE A 1 446 ? 125.006 -2.051 12.172 1.00 63.95 468 ILE A CA 1
ATOM 3440 C C . ILE A 1 446 ? 125.439 -0.995 11.165 1.00 65.37 468 ILE A C 1
ATOM 3441 O O . ILE A 1 446 ? 126.520 -1.105 10.572 1.00 69.09 468 ILE A O 1
ATOM 3446 N N . ILE A 1 447 ? 124.598 0.016 10.962 1.00 57.89 469 ILE A N 1
ATOM 3447 C CA . ILE A 1 447 ? 124.895 1.107 10.038 1.00 58.19 469 ILE A CA 1
ATOM 3448 C C . ILE A 1 447 ? 125.569 2.217 10.836 1.00 61.85 469 ILE A C 1
ATOM 3449 O O . ILE A 1 447 ? 124.926 2.895 11.641 1.00 67.20 469 ILE A O 1
ATOM 3454 N N . ASP A 1 448 ? 126.865 2.410 10.610 1.00 62.00 470 ASP A N 1
ATOM 3455 C CA . ASP A 1 448 ? 127.639 3.398 11.358 1.00 66.56 470 ASP A CA 1
ATOM 3456 C C . ASP A 1 448 ? 127.586 4.723 10.606 1.00 68.35 470 ASP A C 1
ATOM 3457 O O . ASP A 1 448 ? 128.288 4.916 9.611 1.00 78.17 470 ASP A O 1
ATOM 3462 N N . VAL A 1 449 ? 126.743 5.634 11.084 1.00 60.19 471 VAL A N 1
ATOM 3463 C CA . VAL A 1 449 ? 126.606 6.960 10.489 1.00 55.76 471 VAL A CA 1
ATOM 3464 C C . VAL A 1 449 ? 127.718 7.853 11.022 1.00 52.69 471 VAL A C 1
ATOM 3465 O O . VAL A 1 449 ? 127.776 8.138 12.222 1.00 58.31 471 VAL A O 1
ATOM 3469 N N . LEU A 1 450 ? 128.597 8.302 10.132 1.00 51.90 472 LEU A N 1
ATOM 3470 C CA . LEU A 1 450 ? 129.750 9.123 10.496 1.00 55.32 472 LEU A CA 1
ATOM 3471 C C . LEU A 1 450 ? 129.489 10.544 10.008 1.00 62.32 472 LEU A C 1
ATOM 3472 O O . LEU A 1 450 ? 129.593 10.828 8.809 1.00 63.32 472 LEU A O 1
ATOM 3477 N N . GLN A 1 451 ? 129.143 11.429 10.940 1.00 65.54 473 GLN A N 1
ATOM 3478 C CA . GLN A 1 451 ? 128.928 12.834 10.622 1.00 72.88 473 GLN A CA 1
ATOM 3479 C C . GLN A 1 451 ? 130.265 13.567 10.588 1.00 75.97 473 GLN A C 1
ATOM 3480 O O . GLN A 1 451 ? 131.152 13.296 11.403 1.00 81.40 473 GLN A O 1
ATOM 3486 N N . MET A 1 452 ? 130.413 14.495 9.641 1.00 66.51 474 MET A N 1
ATOM 3487 C CA . MET A 1 452 ? 131.703 15.136 9.396 1.00 64.11 474 MET A CA 1
ATOM 3488 C C . MET A 1 452 ? 131.473 16.448 8.645 1.00 63.80 474 MET A C 1
ATOM 3489 O O . MET A 1 452 ? 130.334 16.807 8.332 1.00 59.74 474 MET A O 1
ATOM 3494 N N . THR A 1 453 ? 132.565 17.169 8.356 1.00 66.57 475 THR A N 1
ATOM 3495 C CA . THR A 1 453 ? 132.434 18.461 7.695 1.00 75.60 475 THR A CA 1
ATOM 3496 C C . THR A 1 453 ? 132.059 18.274 6.228 1.00 78.48 475 THR A C 1
ATOM 3497 O O . THR A 1 453 ? 132.085 17.167 5.678 1.00 68.97 475 THR A O 1
ATOM 3501 N N . ASP A 1 454 ? 131.695 19.395 5.599 1.00 84.37 476 ASP A N 1
ATOM 3502 C CA . ASP A 1 454 ? 131.399 19.397 4.172 1.00 82.51 476 ASP A CA 1
ATOM 3503 C C . ASP A 1 454 ? 132.566 18.842 3.367 1.00 82.49 476 ASP A C 1
ATOM 3504 O O . ASP A 1 454 ? 132.367 18.033 2.450 1.00 80.42 476 ASP A O 1
ATOM 3509 N N . ASN A 1 455 ? 133.796 19.243 3.714 1.00 83.78 477 ASN A N 1
ATOM 3510 C CA . ASN A 1 455 ? 134.924 18.921 2.854 1.00 87.65 477 ASN A CA 1
ATOM 3511 C C . ASN A 1 455 ? 135.411 17.492 3.041 1.00 85.46 477 ASN A C 1
ATOM 3512 O O . ASN A 1 455 ? 135.778 16.852 2.052 1.00 85.29 477 ASN A O 1
ATOM 3517 N N . GLU A 1 456 ? 135.434 16.957 4.271 1.00 82.73 478 GLU A N 1
ATOM 3518 C CA . GLU A 1 456 ? 135.924 15.586 4.416 1.00 85.88 478 GLU A CA 1
ATOM 3519 C C . GLU A 1 456 ? 134.924 14.576 3.864 1.00 87.81 478 GLU A C 1
ATOM 3520 O O . GLU A 1 456 ? 135.328 13.538 3.327 1.00 94.06 478 GLU A O 1
ATOM 3526 N N . LYS A 1 457 ? 133.622 14.836 4.012 1.00 79.30 479 LYS A N 1
ATOM 3527 C CA . LYS A 1 457 ? 132.638 14.039 3.289 1.00 72.27 479 LYS A CA 1
ATOM 3528 C C . LYS A 1 457 ? 132.884 14.136 1.793 1.00 73.92 479 LYS A C 1
ATOM 3529 O O . LYS A 1 457 ? 132.906 13.124 1.084 1.00 69.60 479 LYS A O 1
ATOM 3535 N N . GLU A 1 458 ? 133.101 15.357 1.305 1.00 77.84 480 GLU A N 1
ATOM 3536 C CA . GLU A 1 458 ? 133.395 15.566 -0.105 1.00 77.08 480 GLU A CA 1
ATOM 3537 C C . GLU A 1 458 ? 134.751 14.987 -0.495 1.00 73.94 480 GLU A C 1
ATOM 3538 O O . GLU A 1 458 ? 134.907 14.483 -1.612 1.00 68.04 480 GLU A O 1
ATOM 3544 N N . SER A 1 459 ? 135.735 15.030 0.411 1.00 77.35 481 SER A N 1
ATOM 3545 C CA . SER A 1 459 ? 137.074 14.539 0.098 1.00 80.95 481 SER A CA 1
ATOM 3546 C C . SER A 1 459 ? 137.141 13.019 -0.010 1.00 81.46 481 SER A C 1
ATOM 3547 O O . SER A 1 459 ? 138.050 12.501 -0.667 1.00 84.26 481 SER A O 1
ATOM 3550 N N . ILE A 1 460 ? 136.218 12.290 0.623 1.00 79.54 482 ILE A N 1
ATOM 3551 C CA . ILE A 1 460 ? 136.218 10.831 0.559 1.00 72.67 482 ILE A CA 1
ATOM 3552 C C . ILE A 1 460 ? 135.129 10.290 -0.349 1.00 66.88 482 ILE A C 1
ATOM 3553 O O . ILE A 1 460 ? 135.026 9.067 -0.521 1.00 62.42 482 ILE A O 1
ATOM 3558 N N . THR A 1 461 ? 134.308 11.158 -0.939 1.00 68.52 483 THR A N 1
ATOM 3559 C CA . THR A 1 461 ? 133.289 10.699 -1.875 1.00 65.15 483 THR A CA 1
ATOM 3560 C C . THR A 1 461 ? 133.428 11.386 -3.229 1.00 74.74 483 THR A C 1
ATOM 3561 O O . THR A 1 461 ? 134.033 10.826 -4.147 1.00 77.02 483 THR A O 1
ATOM 3565 N N . SER A 1 462 ? 132.904 12.608 -3.364 1.00 75.79 484 SER A N 1
ATOM 3566 C CA . SER A 1 462 ? 132.704 13.172 -4.698 1.00 75.33 484 SER A CA 1
ATOM 3567 C C . SER A 1 462 ? 133.981 13.735 -5.318 1.00 81.68 484 SER A C 1
ATOM 3568 O O . SER A 1 462 ? 134.095 13.751 -6.547 1.00 85.30 484 SER A O 1
ATOM 3571 N N . GLN A 1 463 ? 134.933 14.229 -4.519 1.00 83.67 485 GLN A N 1
ATOM 3572 C CA . GLN A 1 463 ? 136.238 14.624 -5.051 1.00 84.86 485 GLN A CA 1
ATOM 3573 C C . GLN A 1 463 ? 137.335 13.626 -4.692 1.00 83.29 485 GLN A C 1
ATOM 3574 O O . GLN A 1 463 ? 138.505 14.001 -4.583 1.00 85.92 485 GLN A O 1
ATOM 3580 N N . ALA A 1 464 ? 136.974 12.360 -4.513 1.00 81.76 486 ALA A N 1
ATOM 3581 C CA . ALA A 1 464 ? 137.930 11.260 -4.407 1.00 84.35 486 ALA A CA 1
ATOM 3582 C C . ALA A 1 464 ? 137.832 10.461 -5.703 1.00 89.47 486 ALA A C 1
ATOM 3583 O O . ALA A 1 464 ? 137.182 9.416 -5.769 1.00 86.56 486 ALA A O 1
ATOM 3585 N N . LYS A 1 465 ? 138.387 11.067 -6.759 1.00 95.64 487 LYS A N 1
ATOM 3586 C CA . LYS A 1 465 ? 138.387 10.497 -8.132 1.00 99.00 487 LYS A CA 1
ATOM 3587 C C . LYS A 1 465 ? 139.049 9.121 -8.089 1.00 96.56 487 LYS A C 1
ATOM 3588 O O . LYS A 1 465 ? 138.425 8.150 -8.562 1.00 96.43 487 LYS A O 1
ATOM 3594 N N . VAL A 1 466 ? 140.266 9.047 -7.542 1.00 92.80 488 VAL A N 1
ATOM 3595 C CA . VAL A 1 466 ? 140.936 7.746 -7.457 1.00 91.72 488 VAL A CA 1
ATOM 3596 C C . VAL A 1 466 ? 140.047 6.784 -6.673 1.00 85.38 488 VAL A C 1
ATOM 3597 O O . VAL A 1 466 ? 139.615 7.114 -5.553 1.00 86.96 488 VAL A O 1
ATOM 3601 N N . PRO A 1 467 ? 139.740 5.600 -7.210 1.00 76.18 489 PRO A N 1
ATOM 3602 C CA . PRO A 1 467 ? 138.871 4.664 -6.473 1.00 70.89 489 PRO A CA 1
ATOM 3603 C C . PRO A 1 467 ? 139.464 4.205 -5.157 1.00 72.25 489 PRO A C 1
ATOM 3604 O O . PRO A 1 467 ? 138.718 3.972 -4.198 1.00 68.31 489 PRO A O 1
ATOM 3608 N N . THR A 1 468 ? 140.790 4.091 -5.076 1.00 76.38 490 THR A N 1
ATOM 3609 C CA . THR A 1 468 ? 141.452 3.671 -3.849 1.00 78.62 490 THR A CA 1
ATOM 3610 C C . THR A 1 468 ? 141.302 4.680 -2.719 1.00 76.22 490 THR A C 1
ATOM 3611 O O . THR A 1 468 ? 141.706 4.382 -1.591 1.00 81.77 490 THR A O 1
ATOM 3615 N N . GLN A 1 469 ? 140.755 5.862 -2.995 1.00 73.43 491 GLN A N 1
ATOM 3616 C CA . GLN A 1 469 ? 140.512 6.869 -1.975 1.00 79.87 491 GLN A CA 1
ATOM 3617 C C . GLN A 1 469 ? 139.069 6.884 -1.487 1.00 78.28 491 GLN A C 1
ATOM 3618 O O . GLN A 1 469 ? 138.781 7.543 -0.481 1.00 78.83 491 GLN A O 1
ATOM 3624 N N . LYS A 1 470 ? 138.161 6.182 -2.169 1.00 77.74 492 LYS A N 1
ATOM 3625 C CA . LYS A 1 470 ? 136.769 6.101 -1.742 1.00 75.24 492 LYS A CA 1
ATOM 3626 C C . LYS A 1 470 ? 136.686 5.445 -0.369 1.00 78.08 492 LYS A C 1
ATOM 3627 O O . LYS A 1 470 ? 136.896 4.234 -0.239 1.00 77.38 492 LYS A O 1
ATOM 3633 N N . ASP A 1 471 ? 136.375 6.235 0.655 1.00 80.74 493 ASP A N 1
ATOM 3634 C CA . ASP A 1 471 ? 136.438 5.807 2.051 1.00 82.28 493 ASP A CA 1
ATOM 3635 C C . ASP A 1 471 ? 135.019 5.701 2.604 1.00 69.14 493 ASP A C 1
ATOM 3636 O O . ASP A 1 471 ? 134.547 6.579 3.324 1.00 75.04 493 ASP A O 1
ATOM 3641 N N . TYR A 1 472 ? 134.342 4.604 2.271 1.00 62.14 494 TYR A N 1
ATOM 3642 C CA . TYR A 1 472 ? 132.989 4.345 2.752 1.00 60.55 494 TYR A CA 1
ATOM 3643 C C . TYR A 1 472 ? 132.602 2.920 2.380 1.00 56.70 494 TYR A C 1
ATOM 3644 O O . TYR A 1 472 ? 133.299 2.243 1.621 1.00 53.65 494 TYR A O 1
ATOM 3653 N N . ASP A 1 473 ? 131.472 2.479 2.926 1.00 49.96 495 ASP A N 1
ATOM 3654 C CA . ASP A 1 473 ? 130.812 1.246 2.516 1.00 53.76 495 ASP A CA 1
ATOM 3655 C C . ASP A 1 473 ? 129.548 1.503 1.715 1.00 50.84 495 ASP A C 1
ATOM 3656 O O . ASP A 1 473 ? 129.256 0.763 0.775 1.00 50.28 495 ASP A O 1
ATOM 3661 N N . LEU A 1 474 ? 128.789 2.538 2.070 1.00 53.41 496 LEU A N 1
ATOM 3662 C CA . LEU A 1 474 ? 127.650 2.999 1.289 1.00 51.95 496 LEU A CA 1
ATOM 3663 C C . LEU A 1 474 ? 127.723 4.512 1.160 1.00 55.62 496 LEU A C 1
ATOM 3664 O O . LEU A 1 474 ? 128.143 5.201 2.096 1.00 58.06 496 LEU A O 1
ATOM 3669 N N . ASN A 1 475 ? 127.305 5.027 0.003 1.00 52.79 497 ASN A N 1
ATOM 3670 C CA . ASN A 1 475 ? 127.243 6.466 -0.214 1.00 53.66 497 ASN A CA 1
ATOM 3671 C C . ASN A 1 475 ? 126.182 6.776 -1.260 1.00 52.27 497 ASN A C 1
ATOM 3672 O O . ASN A 1 475 ? 125.988 6.007 -2.205 1.00 57.75 497 ASN A O 1
ATOM 3677 N N . GLY A 1 476 ? 125.503 7.907 -1.085 1.00 50.30 498 GLY A N 1
ATOM 3678 C CA . GLY A 1 476 ? 124.481 8.331 -2.026 1.00 45.09 498 GLY A CA 1
ATOM 3679 C C . GLY A 1 476 ? 125.056 9.211 -3.126 1.00 47.53 498 GLY A C 1
ATOM 3680 O O . GLY A 1 476 ? 125.912 10.058 -2.881 1.00 49.10 498 GLY A O 1
ATOM 3681 N N . THR A 1 477 ? 124.579 8.985 -4.346 1.00 54.30 499 THR A N 1
ATOM 3682 C CA . THR A 1 477 ? 124.938 9.808 -5.495 1.00 55.41 499 THR A CA 1
ATOM 3683 C C . THR A 1 477 ? 123.823 9.675 -6.527 1.00 52.45 499 THR A C 1
ATOM 3684 O O . THR A 1 477 ? 122.829 8.978 -6.304 1.00 42.02 499 THR A O 1
ATOM 3688 N N . GLY A 1 478 ? 123.993 10.353 -7.666 1.00 51.80 500 GLY A N 1
ATOM 3689 C CA . GLY A 1 478 ? 122.965 10.382 -8.683 1.00 49.82 500 GLY A CA 1
ATOM 3690 C C . GLY A 1 478 ? 123.554 10.387 -10.080 1.00 54.11 500 GLY A C 1
ATOM 3691 O O . GLY A 1 478 ? 124.772 10.480 -10.271 1.00 52.39 500 GLY A O 1
ATOM 3692 N N . TRP A 1 479 ? 122.658 10.289 -11.062 1.00 43.97 501 TRP A N 1
ATOM 3693 C CA . TRP A 1 479 ? 123.066 10.321 -12.461 1.00 47.55 501 TRP A CA 1
ATOM 3694 C C . TRP A 1 479 ? 121.886 10.725 -13.326 1.00 49.10 501 TRP A C 1
ATOM 3695 O O . TRP A 1 479 ? 120.784 10.199 -13.151 1.00 47.17 501 TRP A O 1
ATOM 3706 N N . GLY A 1 480 ? 122.123 11.642 -14.263 1.00 50.52 502 GLY A N 1
ATOM 3707 C CA . GLY A 1 480 ? 121.109 12.053 -15.205 1.00 42.87 502 GLY A CA 1
ATOM 3708 C C . GLY A 1 480 ? 121.500 11.748 -16.637 1.00 42.21 502 GLY A C 1
ATOM 3709 O O . GLY A 1 480 ? 122.658 11.455 -16.939 1.00 53.02 502 GLY A O 1
ATOM 3710 N N . PRO A 1 481 ? 120.539 11.835 -17.552 1.00 47.61 503 PRO A N 1
ATOM 3711 C CA . PRO A 1 481 ? 120.766 11.396 -18.932 1.00 46.53 503 PRO A CA 1
ATOM 3712 C C . PRO A 1 481 ? 121.380 12.468 -19.823 1.00 48.78 503 PRO A C 1
ATOM 3713 O O . PRO A 1 481 ? 121.300 13.669 -19.560 1.00 49.29 503 PRO A O 1
ATOM 3717 N N . ASP A 1 482 ? 121.973 12.003 -20.924 1.00 50.26 504 ASP A N 1
ATOM 3718 C CA . ASP A 1 482 ? 122.489 12.895 -21.948 1.00 55.14 504 ASP A CA 1
ATOM 3719 C C . ASP A 1 482 ? 121.905 12.650 -23.331 1.00 56.74 504 ASP A C 1
ATOM 3720 O O . ASP A 1 482 ? 122.051 13.518 -24.198 1.00 55.19 504 ASP A O 1
ATOM 3725 N N . TYR A 1 483 ? 121.255 11.509 -23.562 1.00 53.42 505 TYR A N 1
ATOM 3726 C CA . TYR A 1 483 ? 120.591 11.243 -24.830 1.00 52.38 505 TYR A CA 1
ATOM 3727 C C . TYR A 1 483 ? 119.436 10.282 -24.584 1.00 49.22 505 TYR A C 1
ATOM 3728 O O . TYR A 1 483 ? 119.397 9.571 -23.575 1.00 49.71 505 TYR A O 1
ATOM 3737 N N . GLN A 1 484 ? 118.487 10.271 -25.525 1.00 41.74 506 GLN A N 1
ATOM 3738 C CA . GLN A 1 484 ? 117.215 9.564 -25.347 1.00 39.78 506 GLN A CA 1
ATOM 3739 C C . GLN A 1 484 ? 117.377 8.081 -25.693 1.00 48.20 506 GLN A C 1
ATOM 3740 O O . GLN A 1 484 ? 116.840 7.562 -26.674 1.00 51.11 506 GLN A O 1
ATOM 3746 N N . ASP A 1 485 ? 118.135 7.388 -24.840 1.00 50.50 507 ASP A N 1
ATOM 3747 C CA . ASP A 1 485 ? 118.391 5.963 -24.991 1.00 42.21 507 ASP A CA 1
ATOM 3748 C C . ASP A 1 485 ? 118.714 5.409 -23.615 1.00 51.02 507 ASP A C 1
ATOM 3749 O O . ASP A 1 485 ? 119.343 6.119 -22.820 1.00 52.57 507 ASP A O 1
ATOM 3754 N N . PRO A 1 486 ? 118.296 4.183 -23.285 1.00 50.31 508 PRO A N 1
ATOM 3755 C CA . PRO A 1 486 ? 118.633 3.627 -21.962 1.00 43.55 508 PRO A CA 1
ATOM 3756 C C . PRO A 1 486 ? 120.126 3.532 -21.706 1.00 42.02 508 PRO A C 1
ATOM 3757 O O . PRO A 1 486 ? 120.537 3.534 -20.539 1.00 41.09 508 PRO A O 1
ATOM 3761 N N . ALA A 1 487 ? 120.949 3.455 -22.756 1.00 37.67 509 ALA A N 1
ATOM 3762 C CA . ALA A 1 487 ? 122.389 3.303 -22.570 1.00 35.20 509 ALA A CA 1
ATOM 3763 C C . ALA A 1 487 ? 122.995 4.473 -21.806 1.00 36.66 509 ALA A C 1
ATOM 3764 O O . ALA A 1 487 ? 124.031 4.307 -21.154 1.00 52.09 509 ALA A O 1
ATOM 3766 N N . THR A 1 488 ? 122.386 5.660 -21.880 1.00 35.07 510 THR A N 1
ATOM 3767 C CA . THR A 1 488 ? 122.954 6.810 -21.178 1.00 40.16 510 THR A CA 1
ATOM 3768 C C . THR A 1 488 ? 122.996 6.578 -19.673 1.00 42.37 510 THR A C 1
ATOM 3769 O O . THR A 1 488 ? 123.890 7.090 -18.993 1.00 49.07 510 THR A O 1
ATOM 3773 N N . TYR A 1 489 ? 122.065 5.783 -19.147 1.00 45.45 511 TYR A N 1
ATOM 3774 C CA . TYR A 1 489 ? 122.088 5.323 -17.767 1.00 49.19 511 TYR A CA 1
ATOM 3775 C C . TYR A 1 489 ? 122.905 4.043 -17.622 1.00 46.94 511 TYR A C 1
ATOM 3776 O O . TYR A 1 489 ? 123.798 3.958 -16.775 1.00 48.58 511 TYR A O 1
ATOM 3785 N N . LEU A 1 490 ? 122.606 3.039 -18.445 1.00 40.47 512 LEU A N 1
ATOM 3786 C CA . LEU A 1 490 ? 123.115 1.696 -18.200 1.00 41.11 512 LEU A CA 1
ATOM 3787 C C . LEU A 1 490 ? 124.602 1.549 -18.493 1.00 43.44 512 LEU A C 1
ATOM 3788 O O . LEU A 1 490 ? 125.200 0.567 -18.043 1.00 41.97 512 LEU A O 1
ATOM 3793 N N . ASN A 1 491 ? 125.218 2.504 -19.193 1.00 47.79 513 ASN A N 1
ATOM 3794 C CA . ASN A 1 491 ? 126.642 2.423 -19.489 1.00 48.54 513 ASN A CA 1
ATOM 3795 C C . ASN A 1 491 ? 127.526 2.788 -18.307 1.00 47.61 513 ASN A C 1
ATOM 3796 O O . ASN A 1 491 ? 128.743 2.605 -18.391 1.00 59.83 513 ASN A O 1
ATOM 3801 N N . ILE A 1 492 ? 126.961 3.312 -17.217 1.00 43.44 514 ILE A N 1
ATOM 3802 C CA . ILE A 1 492 ? 127.805 3.745 -16.112 1.00 41.45 514 ILE A CA 1
ATOM 3803 C C . ILE A 1 492 ? 128.422 2.568 -15.367 1.00 45.12 514 ILE A C 1
ATOM 3804 O O . ILE A 1 492 ? 129.398 2.753 -14.633 1.00 56.92 514 ILE A O 1
ATOM 3809 N N . LEU A 1 493 ? 127.893 1.358 -15.541 1.00 37.80 515 LEU A N 1
ATOM 3810 C CA . LEU A 1 493 ? 128.470 0.167 -14.935 1.00 44.08 515 LEU A CA 1
ATOM 3811 C C . LEU A 1 493 ? 129.291 -0.656 -15.922 1.00 50.84 515 LEU A C 1
ATOM 3812 O O . LEU A 1 493 ? 129.626 -1.807 -15.621 1.00 47.52 515 LEU A O 1
ATOM 3817 N N . ASP A 1 494 ? 129.623 -0.093 -17.087 1.00 54.98 516 ASP A N 1
ATOM 3818 C CA . ASP A 1 494 ? 130.440 -0.805 -18.063 1.00 56.89 516 ASP A CA 1
ATOM 3819 C C . ASP A 1 494 ? 131.802 -1.137 -17.474 1.00 52.25 516 ASP A C 1
ATOM 3820 O O . ASP A 1 494 ? 132.481 -0.268 -16.920 1.00 53.38 516 ASP A O 1
ATOM 3825 N N . ALA A 1 495 ? 132.206 -2.401 -17.619 1.00 51.54 517 ALA A N 1
ATOM 3826 C CA . ALA A 1 495 ? 133.414 -2.886 -16.957 1.00 60.26 517 ALA A CA 1
ATOM 3827 C C . ALA A 1 495 ? 134.673 -2.118 -17.370 1.00 67.11 517 ALA A C 1
ATOM 3828 O O . ALA A 1 495 ? 135.608 -2.021 -16.569 1.00 70.94 517 ALA A O 1
ATOM 3830 N N . LYS A 1 496 ? 134.730 -1.565 -18.589 1.00 68.13 518 LYS A N 1
ATOM 3831 C CA . LYS A 1 496 ? 135.960 -0.919 -19.027 1.00 62.25 518 LYS A CA 1
ATOM 3832 C C . LYS A 1 496 ? 135.873 0.602 -19.064 1.00 62.59 518 LYS A C 1
ATOM 3833 O O . LYS A 1 496 ? 136.913 1.268 -18.907 1.00 63.95 518 LYS A O 1
ATOM 3839 N N . LYS A 1 497 ? 134.685 1.192 -19.297 1.00 65.98 519 LYS A N 1
ATOM 3840 C CA . LYS A 1 497 ? 134.575 2.642 -19.347 1.00 67.13 519 LYS A CA 1
ATOM 3841 C C . LYS A 1 497 ? 133.521 3.246 -18.421 1.00 65.44 519 LYS A C 1
ATOM 3842 O O . LYS A 1 497 ? 133.400 4.479 -18.374 1.00 67.41 519 LYS A O 1
ATOM 3848 N N . GLY A 1 498 ? 132.756 2.436 -17.700 1.00 58.05 520 GLY A N 1
ATOM 3849 C CA . GLY A 1 498 ? 131.683 2.955 -16.867 1.00 50.21 520 GLY A CA 1
ATOM 3850 C C . GLY A 1 498 ? 132.108 3.925 -15.777 1.00 46.71 520 GLY A C 1
ATOM 3851 O O . GLY A 1 498 ? 132.987 3.616 -14.968 1.00 46.72 520 GLY A O 1
ATOM 3852 N N . SER A 1 499 ? 131.482 5.104 -15.733 1.00 53.02 521 SER A N 1
ATOM 3853 C CA . SER A 1 499 ? 131.909 6.137 -14.793 1.00 51.31 521 SER A CA 1
ATOM 3854 C C . SER A 1 499 ? 131.539 5.819 -13.349 1.00 58.12 521 SER A C 1
ATOM 3855 O O . SER A 1 499 ? 132.122 6.405 -12.430 1.00 61.10 521 SER A O 1
ATOM 3858 N N . ALA A 1 500 ? 130.593 4.913 -13.127 1.00 54.26 522 ALA A N 1
ATOM 3859 C CA . ALA A 1 500 ? 130.126 4.593 -11.787 1.00 58.42 522 ALA A CA 1
ATOM 3860 C C . ALA A 1 500 ? 130.968 3.528 -11.101 1.00 67.35 522 ALA A C 1
ATOM 3861 O O . ALA A 1 500 ? 130.707 3.213 -9.935 1.00 70.54 522 ALA A O 1
ATOM 3863 N N . LEU A 1 501 ? 131.968 2.968 -11.786 1.00 65.89 523 LEU A N 1
ATOM 3864 C CA . LEU A 1 501 ? 132.773 1.917 -11.174 1.00 60.44 523 LEU A CA 1
ATOM 3865 C C . LEU A 1 501 ? 133.634 2.447 -10.036 1.00 56.69 523 LEU A C 1
ATOM 3866 O O . LEU A 1 501 ? 133.888 1.721 -9.068 1.00 51.01 523 LEU A O 1
ATOM 3871 N N . LYS A 1 502 ? 134.106 3.694 -10.136 1.00 52.86 524 LYS A N 1
ATOM 3872 C CA . LYS A 1 502 ? 134.928 4.248 -9.065 1.00 58.46 524 LYS A CA 1
ATOM 3873 C C . LYS A 1 502 ? 134.137 4.394 -7.767 1.00 58.55 524 LYS A C 1
ATOM 3874 O O . LYS A 1 502 ? 134.716 4.315 -6.678 1.00 62.10 524 LYS A O 1
ATOM 3880 N N . HIS A 1 503 ? 132.818 4.579 -7.855 1.00 53.58 525 HIS A N 1
ATOM 3881 C CA . HIS A 1 503 ? 132.007 4.654 -6.646 1.00 50.28 525 HIS A CA 1
ATOM 3882 C C . HIS A 1 503 ? 131.861 3.302 -5.970 1.00 54.09 525 HIS A C 1
ATOM 3883 O O . HIS A 1 503 ? 131.566 3.250 -4.772 1.00 53.65 525 HIS A O 1
ATOM 3890 N N . LEU A 1 504 ? 132.054 2.213 -6.706 1.00 55.04 526 LEU A N 1
ATOM 3891 C CA . LEU A 1 504 ? 132.066 0.879 -6.130 1.00 51.16 526 LEU A CA 1
ATOM 3892 C C . LEU A 1 504 ? 133.466 0.436 -5.736 1.00 51.62 526 LEU A C 1
ATOM 3893 O O . LEU A 1 504 ? 133.647 -0.711 -5.315 1.00 55.05 526 LEU A O 1
ATOM 3898 N N . GLY A 1 505 ? 134.453 1.322 -5.851 1.00 57.25 527 GLY A N 1
ATOM 3899 C CA . GLY A 1 505 ? 135.827 0.989 -5.542 1.00 63.76 527 GLY A CA 1
ATOM 3900 C C . GLY A 1 505 ? 136.576 0.283 -6.646 1.00 71.70 527 GLY A C 1
ATOM 3901 O O . GLY A 1 505 ? 137.679 -0.222 -6.404 1.00 76.79 527 GLY A O 1
ATOM 3902 N N . ILE A 1 506 ? 136.021 0.254 -7.853 1.00 69.26 528 ILE A N 1
ATOM 3903 C CA . ILE A 1 506 ? 136.539 -0.529 -8.964 1.00 69.28 528 ILE A CA 1
ATOM 3904 C C . ILE A 1 506 ? 137.154 0.423 -9.981 1.00 73.75 528 ILE A C 1
ATOM 3905 O O . ILE A 1 506 ? 136.505 1.382 -10.418 1.00 77.93 528 ILE A O 1
ATOM 3910 N N . THR A 1 507 ? 138.404 0.169 -10.355 1.00 72.21 529 THR A N 1
ATOM 3911 C CA . THR A 1 507 ? 139.040 0.982 -11.392 1.00 75.06 529 THR A CA 1
ATOM 3912 C C . THR A 1 507 ? 138.731 0.428 -12.783 1.00 68.70 529 THR A C 1
ATOM 3913 O O . THR A 1 507 ? 138.586 -0.782 -12.970 1.00 63.72 529 THR A O 1
ATOM 3917 N N . LYS A 1 508 ? 138.655 1.338 -13.761 1.00 74.86 530 LYS A N 1
ATOM 3918 C CA . LYS A 1 508 ? 138.060 1.046 -15.067 1.00 74.98 530 LYS A CA 1
ATOM 3919 C C . LYS A 1 508 ? 138.755 -0.095 -15.802 1.00 76.75 530 LYS A C 1
ATOM 3920 O O . LYS A 1 508 ? 138.108 -0.816 -16.565 1.00 81.38 530 LYS A O 1
ATOM 3926 N N . GLY A 1 509 ? 140.055 -0.284 -15.595 1.00 72.56 531 GLY A N 1
ATOM 3927 C CA . GLY A 1 509 ? 140.759 -1.281 -16.379 1.00 80.89 531 GLY A CA 1
ATOM 3928 C C . GLY A 1 509 ? 141.283 -2.472 -15.604 1.00 88.52 531 GLY A C 1
ATOM 3929 O O . GLY A 1 509 ? 141.657 -3.486 -16.203 1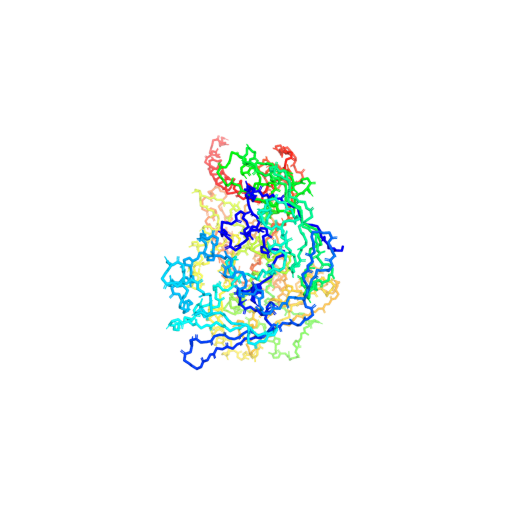.00 92.80 531 GLY A O 1
ATOM 3930 N N . LYS A 1 510 ? 141.265 -2.360 -14.282 1.00 87.07 532 LYS A N 1
ATOM 3931 C CA . LYS A 1 510 ? 141.819 -3.405 -13.399 1.00 93.90 532 LYS A CA 1
ATOM 3932 C C . LYS A 1 510 ? 140.703 -4.184 -12.726 1.00 90.90 532 LYS A C 1
ATOM 3933 O O . LYS A 1 510 ? 139.595 -4.187 -13.211 1.00 84.61 532 LYS A O 1
ATOM 3939 N N . ASP A 1 511 ? 141.063 -4.835 -11.632 1.00 96.61 533 ASP A N 1
ATOM 3940 C CA . ASP A 1 511 ? 140.100 -5.585 -10.834 1.00 93.78 533 ASP A CA 1
ATOM 3941 C C . ASP A 1 511 ? 139.206 -6.519 -11.658 1.00 85.94 533 ASP A C 1
ATOM 3942 O O . ASP A 1 511 ? 137.985 -6.438 -11.586 1.00 87.94 533 ASP A O 1
ATOM 3947 N N . PRO A 1 512 ? 139.800 -7.431 -12.445 1.00 79.76 534 PRO A N 1
ATOM 3948 C CA . PRO A 1 512 ? 138.982 -8.517 -12.997 1.00 76.42 534 PRO A CA 1
ATOM 3949 C C . PRO A 1 512 ? 138.546 -9.475 -11.911 1.00 77.30 534 PRO A C 1
ATOM 3950 O O . PRO A 1 512 ? 137.511 -10.138 -12.050 1.00 71.82 534 PRO A O 1
ATOM 3954 N N . GLU A 1 513 ? 139.336 -9.558 -10.837 1.00 84.85 535 GLU A N 1
ATOM 3955 C CA . GLU A 1 513 ? 138.964 -10.294 -9.637 1.00 92.05 535 GLU A CA 1
ATOM 3956 C C . GLU A 1 513 ? 137.616 -9.824 -9.102 1.00 89.75 535 GLU A C 1
ATOM 3957 O O . GLU A 1 513 ? 136.687 -10.619 -8.927 1.00 91.99 535 GLU A O 1
ATOM 3963 N N . VAL A 1 514 ? 137.497 -8.521 -8.837 1.00 82.60 536 VAL A N 1
ATOM 3964 C CA . VAL A 1 514 ? 136.288 -7.984 -8.220 1.00 71.75 536 VAL A CA 1
ATOM 3965 C C . VAL A 1 514 ? 135.148 -7.903 -9.227 1.00 70.09 536 VAL A C 1
ATOM 3966 O O . VAL A 1 514 ? 133.980 -8.104 -8.873 1.00 69.37 536 VAL A O 1
ATOM 3970 N N . VAL A 1 515 ? 135.465 -7.594 -10.488 1.00 64.19 537 VAL A N 1
ATOM 3971 C CA . VAL A 1 515 ? 134.441 -7.509 -11.526 1.00 63.02 537 VAL A CA 1
ATOM 3972 C C . VAL A 1 515 ? 133.748 -8.856 -11.699 1.00 63.81 537 VAL A C 1
ATOM 3973 O O . VAL A 1 515 ? 132.519 -8.929 -11.825 1.00 66.25 537 VAL A O 1
ATOM 3977 N N . ALA A 1 516 ? 134.522 -9.943 -11.681 1.00 58.71 538 ALA A N 1
ATOM 3978 C CA . ALA A 1 516 ? 133.931 -11.270 -11.810 1.00 61.78 538 ALA A CA 1
ATOM 3979 C C . ALA A 1 516 ? 133.118 -11.651 -10.580 1.00 73.90 538 ALA A C 1
ATOM 3980 O O . ALA A 1 516 ? 132.105 -12.349 -10.705 1.00 82.59 538 ALA A O 1
ATOM 3982 N N . LYS A 1 517 ? 133.537 -11.205 -9.391 1.00 70.55 539 LYS A N 1
ATOM 3983 C CA . LYS A 1 517 ? 132.838 -11.582 -8.166 1.00 61.04 539 LYS A CA 1
ATOM 3984 C C . LYS A 1 517 ? 131.438 -10.988 -8.122 1.00 58.14 539 LYS A C 1
ATOM 3985 O O . LYS A 1 517 ? 130.476 -11.678 -7.767 1.00 58.65 539 LYS A O 1
ATOM 3991 N N . VAL A 1 518 ? 131.301 -9.708 -8.483 1.00 53.70 540 VAL A N 1
ATOM 3992 C CA . VAL A 1 518 ? 129.996 -9.057 -8.491 1.00 56.29 540 VAL A CA 1
ATOM 3993 C C . VAL A 1 518 ? 129.254 -9.256 -9.805 1.00 59.44 540 VAL A C 1
ATOM 3994 O O . VAL A 1 518 ? 128.116 -8.781 -9.938 1.00 53.42 540 VAL A O 1
ATOM 3998 N N . GLY A 1 519 ? 129.856 -9.945 -10.778 1.00 52.19 541 GLY A N 1
ATOM 3999 C CA . GLY A 1 519 ? 129.178 -10.292 -12.012 1.00 49.54 541 GLY A CA 1
ATOM 4000 C C . GLY A 1 519 ? 129.135 -9.209 -13.065 1.00 56.68 541 GLY A C 1
ATOM 4001 O O . GLY A 1 519 ? 128.365 -9.331 -14.024 1.00 62.51 541 GLY A O 1
ATOM 4002 N N . LEU A 1 520 ? 129.938 -8.153 -12.926 1.00 57.57 542 LEU A N 1
ATOM 4003 C CA . LEU A 1 520 ? 129.934 -7.076 -13.906 1.00 56.60 542 LEU A CA 1
ATOM 4004 C C . LEU A 1 520 ? 130.432 -7.527 -15.273 1.00 64.14 542 LEU A C 1
ATOM 4005 O O . LEU A 1 520 ? 130.228 -6.806 -16.255 1.00 61.80 542 LEU A O 1
ATOM 4010 N N . ASP A 1 521 ? 131.073 -8.697 -15.361 1.00 71.12 543 ASP A N 1
ATOM 4011 C CA . ASP A 1 521 ? 131.452 -9.238 -16.663 1.00 70.11 543 ASP A CA 1
ATOM 4012 C C . ASP A 1 521 ? 130.239 -9.782 -17.409 1.00 64.56 543 ASP A C 1
ATOM 4013 O O . ASP A 1 521 ? 130.116 -9.594 -18.624 1.00 66.74 543 ASP A O 1
ATOM 4018 N N . GLU A 1 522 ? 129.329 -10.453 -16.699 1.00 63.10 544 GLU A N 1
ATOM 4019 C CA . GLU A 1 522 ? 128.068 -10.853 -17.316 1.00 55.88 544 GLU A CA 1
ATOM 4020 C C . GLU A 1 522 ? 127.261 -9.636 -17.739 1.00 50.91 544 GLU A C 1
ATOM 4021 O O . GLU A 1 522 ? 126.607 -9.647 -18.790 1.00 49.74 544 GLU A O 1
ATOM 4027 N N . TYR A 1 523 ? 127.303 -8.570 -16.936 1.00 46.79 545 TYR A N 1
ATOM 4028 C CA . TYR A 1 523 ? 126.633 -7.332 -17.320 1.00 48.87 545 TYR A CA 1
ATOM 4029 C C . TYR A 1 523 ? 127.258 -6.734 -18.575 1.00 51.68 545 TYR A C 1
ATOM 4030 O O . TYR A 1 523 ? 126.554 -6.175 -19.424 1.00 50.67 545 TYR A O 1
ATOM 4039 N N . LYS A 1 524 ? 128.582 -6.850 -18.711 1.00 45.70 546 LYS A N 1
ATOM 4040 C CA . LYS A 1 524 ? 129.266 -6.301 -19.875 1.00 41.88 546 LYS A CA 1
ATOM 4041 C C . LYS A 1 524 ? 128.779 -6.958 -21.163 1.00 49.70 546 LYS A C 1
ATOM 4042 O O . LYS A 1 524 ? 128.571 -6.276 -22.175 1.00 53.66 546 LYS A O 1
ATOM 4048 N N . LYS A 1 525 ? 128.586 -8.281 -21.142 1.00 43.08 547 LYS A N 1
ATOM 4049 C CA . LYS A 1 525 ? 12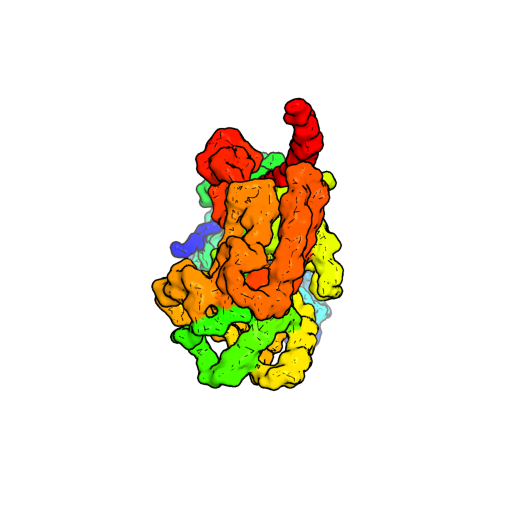8.025 -8.971 -22.301 1.00 44.50 547 LYS A CA 1
ATOM 4050 C C . LYS A 1 525 ? 126.610 -8.499 -22.605 1.00 47.80 547 LYS A C 1
ATOM 4051 O O . LYS A 1 525 ? 126.226 -8.409 -23.777 1.00 59.31 547 LYS A O 1
ATOM 4057 N N . LEU A 1 526 ? 125.821 -8.194 -21.571 1.00 47.33 548 LEU A N 1
ATOM 4058 C CA . LEU A 1 526 ? 124.482 -7.656 -21.797 1.00 48.67 548 LEU A CA 1
ATOM 4059 C C . LEU A 1 526 ? 124.541 -6.273 -22.437 1.00 50.21 548 LEU A C 1
ATOM 4060 O O . LEU A 1 526 ? 123.711 -5.946 -23.294 1.00 47.27 548 LEU A O 1
ATOM 4065 N N . LEU A 1 527 ? 125.512 -5.449 -22.034 1.00 50.10 549 LEU A N 1
ATOM 4066 C CA . LEU A 1 527 ? 125.635 -4.107 -22.599 1.00 56.83 549 LEU A CA 1
ATOM 4067 C C . LEU A 1 527 ? 125.984 -4.161 -24.081 1.00 63.86 549 LEU A C 1
ATOM 4068 O O . LEU A 1 527 ? 125.401 -3.436 -24.896 1.00 63.21 549 LEU A O 1
ATOM 4073 N N . ASP A 1 528 ? 126.944 -5.015 -24.447 1.00 63.96 550 ASP A N 1
ATOM 4074 C CA . ASP A 1 528 ? 127.403 -5.060 -25.833 1.00 58.50 550 ASP A CA 1
ATOM 4075 C C . ASP A 1 528 ? 126.350 -5.668 -26.749 1.00 51.21 550 ASP A C 1
ATOM 4076 O O . ASP A 1 528 ? 126.169 -5.211 -27.882 1.00 54.20 550 ASP A O 1
ATOM 4081 N N . ASP A 1 529 ? 125.644 -6.697 -26.279 1.00 56.53 551 ASP A N 1
ATOM 4082 C CA . ASP A 1 529 ? 124.578 -7.278 -27.086 1.00 58.34 551 ASP A CA 1
ATOM 4083 C C . ASP A 1 529 ? 123.474 -6.259 -27.346 1.00 55.65 551 ASP A C 1
ATOM 4084 O O . ASP A 1 529 ? 122.898 -6.219 -28.439 1.00 54.94 551 ASP A O 1
ATOM 4089 N N . ALA A 1 530 ? 123.178 -5.417 -26.353 1.00 47.02 552 ALA A N 1
ATOM 4090 C CA . ALA A 1 530 ? 122.199 -4.353 -26.549 1.00 48.80 552 ALA A CA 1
ATOM 4091 C C . ALA A 1 530 ? 122.750 -3.259 -27.455 1.00 51.66 552 ALA A C 1
ATOM 4092 O O . ALA A 1 530 ? 122.047 -2.770 -28.348 1.00 46.51 552 ALA A O 1
ATOM 4094 N N . ALA A 1 531 ? 124.005 -2.862 -27.238 1.00 54.36 553 ALA A N 1
ATOM 4095 C CA . ALA A 1 531 ? 124.615 -1.830 -28.067 1.00 52.14 553 ALA A CA 1
ATOM 4096 C C . ALA A 1 531 ? 124.724 -2.246 -29.523 1.00 54.44 553 ALA A C 1
ATOM 4097 O O . ALA A 1 531 ? 124.767 -1.377 -30.400 1.00 62.48 553 ALA A O 1
ATOM 4099 N N . SER A 1 532 ? 124.768 -3.551 -29.802 1.00 48.40 554 SER A N 1
ATOM 4100 C CA . SER A 1 532 ? 124.905 -4.003 -31.180 1.00 45.06 554 SER A CA 1
ATOM 4101 C C . SER A 1 532 ? 123.665 -3.685 -32.006 1.00 46.83 554 SER A C 1
ATOM 4102 O O . SER A 1 532 ? 123.756 -3.564 -33.231 1.00 47.82 554 SER A O 1
ATOM 4105 N N . GLU A 1 533 ? 122.507 -3.541 -31.367 1.00 51.45 555 GLU A N 1
ATOM 4106 C CA . GLU A 1 533 ? 121.274 -3.234 -32.088 1.00 57.77 555 GLU A CA 1
ATOM 4107 C C . GLU A 1 533 ? 121.243 -1.741 -32.399 1.00 57.03 555 GLU A C 1
ATOM 4108 O O . GLU A 1 533 ? 120.912 -0.916 -31.547 1.00 54.07 555 GLU A O 1
ATOM 4114 N N . THR A 1 534 ? 121.594 -1.397 -33.632 1.00 64.54 556 THR A N 1
ATOM 4115 C CA . THR A 1 534 ? 121.675 -0.020 -34.099 1.00 61.64 556 THR A CA 1
ATOM 4116 C C . THR A 1 534 ? 120.390 0.495 -34.747 1.00 63.18 556 THR A C 1
ATOM 4117 O O . THR A 1 534 ? 120.212 1.716 -34.856 1.00 63.87 556 THR A O 1
ATOM 4121 N N . SER A 1 535 ? 119.493 -0.392 -35.160 1.00 64.55 557 SER A N 1
ATOM 4122 C CA . SER A 1 535 ? 118.314 -0.008 -35.925 1.00 71.84 557 SER A CA 1
ATOM 4123 C C . SER A 1 535 ? 117.027 -0.537 -35.315 1.00 67.48 557 SER A C 1
ATOM 4124 O O . SER A 1 535 ? 116.055 0.215 -35.201 1.00 66.43 557 SER A O 1
ATOM 4127 N N . ASN A 1 536 ? 116.982 -1.817 -34.941 1.00 59.42 558 ASN A N 1
ATOM 4128 C CA . ASN A 1 536 ? 115.775 -2.436 -34.389 1.00 58.33 558 ASN A CA 1
ATOM 4129 C C . ASN A 1 536 ? 115.552 -1.914 -32.974 1.00 68.10 558 ASN A C 1
ATOM 4130 O O . ASN A 1 536 ? 116.230 -2.330 -32.033 1.00 72.69 558 ASN A O 1
ATOM 4135 N N . LEU A 1 537 ? 114.588 -1.002 -32.816 1.00 65.69 559 LEU A N 1
ATOM 4136 C CA . LEU A 1 537 ? 114.295 -0.451 -31.496 1.00 63.15 559 LEU A CA 1
ATOM 4137 C C . LEU A 1 537 ? 113.694 -1.494 -30.565 1.00 65.31 559 LEU A C 1
ATOM 4138 O O . LEU A 1 537 ? 113.938 -1.449 -29.353 1.00 57.09 559 LEU A O 1
ATOM 4143 N N . ASP A 1 538 ? 112.913 -2.432 -31.109 1.00 67.17 560 ASP A N 1
ATOM 4144 C CA . ASP A 1 538 ? 112.302 -3.461 -30.277 1.00 68.65 560 ASP A CA 1
ATOM 4145 C C . ASP A 1 538 ? 113.362 -4.359 -29.658 1.00 63.73 560 ASP A C 1
ATOM 4146 O O . ASP A 1 538 ? 113.360 -4.591 -28.445 1.00 55.11 560 ASP A O 1
ATOM 4151 N N . LYS A 1 539 ? 114.272 -4.886 -30.482 1.00 61.91 561 LYS A N 1
ATOM 4152 C CA . LYS A 1 539 ? 115.343 -5.718 -29.947 1.00 55.52 561 LYS A CA 1
ATOM 4153 C C . LYS A 1 539 ? 116.285 -4.904 -29.068 1.00 55.50 561 LYS A C 1
ATOM 4154 O O . LYS A 1 539 ? 116.782 -5.403 -28.051 1.00 56.71 561 LYS A O 1
ATOM 4160 N N . ARG A 1 540 ? 116.539 -3.648 -29.438 1.00 51.44 562 ARG A N 1
ATOM 4161 C CA . ARG A 1 540 ? 117.467 -2.829 -28.664 1.00 48.18 562 ARG A CA 1
ATOM 4162 C C . ARG A 1 540 ? 116.947 -2.603 -27.252 1.00 45.91 562 ARG A C 1
ATOM 4163 O O . ARG A 1 540 ? 117.658 -2.837 -26.267 1.00 45.50 562 ARG A O 1
ATOM 4171 N N . TYR A 1 541 ? 115.696 -2.161 -27.135 1.00 48.55 563 TYR A N 1
ATOM 4172 C CA . TYR A 1 541 ? 115.174 -1.805 -25.824 1.00 48.57 563 TYR A CA 1
ATOM 4173 C C . TYR A 1 541 ? 114.863 -3.045 -24.997 1.00 46.51 563 TYR A C 1
ATOM 4174 O O . TYR A 1 541 ? 114.954 -3.004 -23.766 1.00 52.55 563 TYR A O 1
ATOM 4183 N N . GLU A 1 542 ? 114.506 -4.153 -25.649 1.00 46.77 564 GLU A N 1
ATOM 4184 C CA . GLU A 1 542 ? 114.385 -5.416 -24.930 1.00 46.34 564 GLU A CA 1
ATOM 4185 C C . GLU A 1 542 ? 115.714 -5.808 -24.301 1.00 49.92 564 GLU A C 1
ATOM 4186 O O . GLU A 1 542 ? 115.768 -6.183 -23.123 1.00 48.72 564 GLU A O 1
ATOM 4192 N N . LYS A 1 543 ? 116.807 -5.685 -25.062 1.00 38.29 565 LYS A N 1
ATOM 4193 C CA . LYS A 1 543 ? 118.109 -6.101 -24.554 1.00 42.70 565 LYS A CA 1
ATOM 4194 C C . LYS A 1 543 ? 118.636 -5.162 -23.474 1.00 45.88 565 LYS A C 1
ATOM 4195 O O . LYS A 1 543 ? 119.300 -5.622 -22.540 1.00 53.08 565 LYS A O 1
ATOM 4201 N N . TYR A 1 544 ? 118.370 -3.855 -23.570 1.00 44.50 566 TYR A N 1
ATOM 4202 C CA . TYR A 1 544 ? 118.761 -2.975 -22.471 1.00 41.77 566 TYR A CA 1
ATOM 4203 C C . TYR A 1 544 ? 117.897 -3.210 -21.239 1.00 44.05 566 TYR A C 1
ATOM 4204 O O . TYR A 1 544 ? 118.371 -3.034 -20.113 1.00 46.48 566 TYR A O 1
ATOM 4213 N N . ALA A 1 545 ? 116.639 -3.617 -21.425 1.00 44.30 567 ALA A N 1
ATOM 4214 C CA . ALA A 1 545 ? 115.810 -3.959 -20.275 1.00 41.26 567 ALA A CA 1
ATOM 4215 C C . ALA A 1 545 ? 116.380 -5.152 -19.527 1.00 43.55 567 ALA A C 1
ATOM 4216 O O . ALA A 1 545 ? 116.251 -5.235 -18.299 1.00 45.44 567 ALA A O 1
ATOM 4218 N N . LYS A 1 546 ? 117.007 -6.084 -20.253 1.00 43.56 568 LYS A N 1
ATOM 4219 C CA . LYS A 1 546 ? 117.748 -7.163 -19.610 1.00 45.26 568 LYS A CA 1
ATOM 4220 C C . LYS A 1 546 ? 118.897 -6.616 -18.773 1.00 48.82 568 LYS A C 1
ATOM 4221 O O . LYS A 1 546 ? 119.195 -7.143 -17.695 1.00 48.72 568 LYS A O 1
ATOM 4227 N N . ALA A 1 547 ? 119.558 -5.562 -19.256 1.00 47.26 569 ALA A N 1
ATOM 4228 C CA . ALA A 1 547 ? 120.632 -4.959 -18.476 1.00 41.17 569 ALA A CA 1
ATOM 4229 C C . ALA A 1 547 ? 120.088 -4.303 -17.218 1.00 37.21 569 ALA A C 1
ATOM 4230 O O . ALA A 1 547 ? 120.673 -4.448 -16.138 1.00 43.16 569 ALA A O 1
ATOM 4232 N N . GLN A 1 548 ? 118.957 -3.598 -17.330 1.00 44.63 570 GLN A N 1
ATOM 4233 C CA . GLN A 1 548 ? 118.380 -2.953 -16.153 1.00 49.62 570 GLN A CA 1
ATOM 4234 C C . GLN A 1 548 ? 117.967 -3.987 -15.117 1.00 50.65 570 GLN A C 1
ATOM 4235 O O . GLN A 1 548 ? 118.132 -3.769 -13.911 1.00 52.51 570 GLN A O 1
ATOM 4241 N N . ALA A 1 549 ? 117.437 -5.126 -15.571 1.00 43.27 571 ALA A N 1
ATOM 4242 C CA . ALA A 1 549 ? 117.099 -6.197 -14.642 1.00 42.80 571 ALA A CA 1
ATOM 4243 C C . ALA A 1 549 ? 118.338 -6.689 -13.904 1.00 48.81 571 ALA A C 1
ATOM 4244 O O . ALA A 1 549 ? 118.287 -6.942 -12.694 1.00 44.03 571 ALA A O 1
ATOM 4246 N N . TRP A 1 550 ? 119.474 -6.791 -14.607 1.00 43.75 572 TRP A N 1
ATOM 4247 C CA . TRP A 1 550 ? 120.721 -7.165 -13.942 1.00 36.31 572 TRP A CA 1
ATOM 4248 C C . TRP A 1 550 ? 121.109 -6.150 -12.871 1.00 42.65 572 TRP A C 1
ATOM 4249 O O . TRP A 1 550 ? 121.568 -6.530 -11.787 1.00 40.83 572 TRP A O 1
ATOM 4260 N N . VAL A 1 551 ? 120.960 -4.853 -13.166 1.00 48.95 573 VAL A N 1
ATOM 4261 C CA . VAL A 1 551 ? 121.298 -3.814 -12.190 1.00 43.28 573 VAL A CA 1
ATOM 4262 C C . VAL A 1 551 ? 120.424 -3.947 -10.949 1.00 43.22 573 VAL A C 1
ATOM 4263 O O . VAL A 1 551 ? 120.922 -3.932 -9.816 1.00 44.36 573 VAL A O 1
ATOM 4267 N N . THR A 1 552 ? 119.106 -4.079 -11.150 1.00 41.20 574 THR A N 1
ATOM 4268 C CA . THR A 1 552 ? 118.171 -4.247 -10.037 1.00 35.93 574 THR A CA 1
ATOM 4269 C C . THR A 1 552 ? 118.537 -5.450 -9.178 1.00 46.15 574 THR A C 1
ATOM 4270 O O . THR A 1 552 ? 118.497 -5.380 -7.942 1.00 44.54 574 THR A O 1
ATOM 4274 N N . ASP A 1 553 ? 118.894 -6.565 -9.820 1.00 45.04 575 ASP A N 1
ATOM 4275 C CA . ASP A 1 553 ? 119.226 -7.778 -9.084 1.00 37.36 575 ASP A CA 1
ATOM 4276 C C . ASP A 1 553 ? 120.584 -7.662 -8.406 1.00 47.33 575 ASP A C 1
ATOM 4277 O O . ASP A 1 553 ? 120.762 -8.131 -7.276 1.00 52.99 575 ASP A O 1
ATOM 4282 N N . SER A 1 554 ? 121.550 -7.038 -9.084 1.00 52.15 576 SER A N 1
ATOM 4283 C CA . SER A 1 554 ? 122.894 -6.894 -8.531 1.00 52.61 576 SER A CA 1
ATOM 4284 C C . SER A 1 554 ? 122.887 -6.167 -7.192 1.00 51.72 576 SER A C 1
ATOM 4285 O O . SER A 1 554 ? 123.715 -6.465 -6.324 1.00 50.23 576 SER A O 1
ATOM 4288 N N . SER A 1 555 ? 121.969 -5.211 -7.015 1.00 59.12 577 SER A N 1
ATOM 4289 C CA . SER A 1 555 ? 121.905 -4.348 -5.824 1.00 60.03 577 SER A CA 1
ATOM 4290 C C . SER A 1 555 ? 123.240 -3.665 -5.538 1.00 61.62 577 SER A C 1
ATOM 4291 O O . SER A 1 555 ? 123.581 -3.392 -4.385 1.00 58.49 577 SER A O 1
ATOM 4294 N N . LEU A 1 556 ? 124.009 -3.388 -6.594 1.00 61.54 578 LEU A N 1
ATOM 4295 C CA . LEU A 1 556 ? 125.185 -2.539 -6.448 1.00 49.15 578 LEU A CA 1
ATOM 4296 C C . LEU A 1 556 ? 124.801 -1.074 -6.413 1.00 54.08 578 LEU A C 1
ATOM 4297 O O . LEU A 1 556 ? 125.530 -0.252 -5.845 1.00 51.97 578 LEU A O 1
ATOM 4302 N N . LEU A 1 557 ? 123.678 -0.736 -7.035 1.00 58.98 579 LEU A N 1
ATOM 4303 C CA . LEU A 1 557 ? 123.176 0.625 -7.161 1.00 46.20 579 LEU A CA 1
ATOM 4304 C C . LEU A 1 557 ? 121.765 0.623 -6.582 1.00 45.95 579 LEU A C 1
ATOM 4305 O O . LEU A 1 557 ? 120.776 0.668 -7.312 1.00 52.55 579 LEU A O 1
ATOM 4310 N N . ILE A 1 558 ? 121.679 0.552 -5.260 1.00 51.23 580 ILE A N 1
ATOM 4311 C CA . ILE A 1 558 ? 120.400 0.468 -4.561 1.00 46.95 580 ILE A CA 1
ATOM 4312 C C . ILE A 1 558 ? 119.598 1.740 -4.809 1.00 50.71 580 ILE A C 1
ATOM 4313 O O . ILE A 1 558 ? 119.980 2.822 -4.335 1.00 49.50 580 ILE A O 1
ATOM 4318 N N . PRO A 1 559 ? 118.489 1.657 -5.544 1.00 51.96 581 PRO A N 1
ATOM 4319 C CA . PRO A 1 559 ? 117.772 2.874 -5.938 1.00 51.64 581 PRO A CA 1
ATOM 4320 C C . PRO A 1 559 ? 117.113 3.552 -4.749 1.00 51.67 581 PRO A C 1
ATOM 4321 O O . PRO A 1 559 ? 116.726 2.910 -3.770 1.00 45.69 581 PRO A O 1
ATOM 4325 N N . VAL A 1 560 ? 117.005 4.877 -4.838 1.00 50.11 582 VAL A N 1
ATOM 4326 C CA . VAL A 1 560 ? 116.416 5.667 -3.762 1.00 43.88 582 VAL A CA 1
ATOM 4327 C C . VAL A 1 560 ? 115.304 6.553 -4.309 1.00 47.48 582 VAL A C 1
ATOM 4328 O O . VAL A 1 560 ? 114.134 6.390 -3.943 1.00 47.95 582 VAL A O 1
ATOM 4332 N N . ALA A 1 561 ? 115.650 7.488 -5.190 1.00 37.77 583 ALA A N 1
ATOM 4333 C CA . ALA A 1 561 ? 114.724 8.566 -5.510 1.00 33.42 583 ALA A CA 1
ATOM 4334 C C . ALA A 1 561 ? 115.063 9.160 -6.868 1.00 35.95 583 ALA A C 1
ATOM 4335 O O . ALA A 1 561 ? 116.061 8.805 -7.501 1.00 46.73 583 ALA A O 1
ATOM 4337 N N . SER A 1 562 ? 114.228 10.102 -7.295 1.00 36.19 584 SER A N 1
ATOM 4338 C CA . SER A 1 562 ? 114.447 10.863 -8.515 1.00 44.51 584 SER A CA 1
ATOM 4339 C C . SER A 1 562 ? 114.505 12.350 -8.193 1.00 46.98 584 SER A C 1
ATOM 4340 O O . SER A 1 562 ? 114.251 12.782 -7.063 1.00 41.31 584 SER A O 1
ATOM 4343 N N . SER A 1 563 ? 114.835 13.138 -9.216 1.00 44.32 585 SER A N 1
ATOM 4344 C CA . SER A 1 563 ? 114.662 14.579 -9.140 1.00 45.60 585 SER A CA 1
ATOM 4345 C C . SER A 1 563 ? 113.192 14.919 -9.378 1.00 47.46 585 SER A C 1
ATOM 4346 O O . SER A 1 563 ? 112.348 14.041 -9.589 1.00 51.02 585 SER A O 1
ATOM 4349 N N . GLY A 1 564 ? 112.874 16.208 -9.349 1.00 38.39 586 GLY A N 1
ATOM 4350 C CA . GLY A 1 564 ? 111.468 16.535 -9.434 1.00 32.49 586 GLY A CA 1
ATOM 4351 C C . GLY A 1 564 ? 110.772 16.268 -8.104 1.00 36.13 586 GLY A C 1
ATOM 4352 O O . GLY A 1 564 ? 111.394 16.191 -7.041 1.00 40.09 586 GLY A O 1
ATOM 4353 N N . GLY A 1 565 ? 109.450 16.134 -8.181 1.00 36.69 587 GLY A N 1
ATOM 4354 C CA . GLY A 1 565 ? 108.651 15.909 -6.993 1.00 37.44 587 GLY A CA 1
ATOM 4355 C C . GLY A 1 565 ? 108.616 17.057 -6.008 1.00 45.94 587 GLY A C 1
ATOM 4356 O O . GLY A 1 565 ? 108.219 16.858 -4.857 1.00 46.78 587 GLY A O 1
ATOM 4357 N N . SER A 1 566 ? 109.010 18.272 -6.427 1.00 43.06 588 SER A N 1
ATOM 4358 C CA . SER A 1 566 ? 109.052 19.400 -5.502 1.00 42.18 588 SER A CA 1
ATOM 4359 C C . SER A 1 566 ? 107.668 20.036 -5.372 1.00 46.17 588 SER A C 1
ATOM 4360 O O . SER A 1 566 ? 106.957 20.189 -6.368 1.00 53.47 588 SER A O 1
ATOM 4363 N N . PRO A 1 567 ? 107.259 20.403 -4.160 1.00 43.81 589 PRO A N 1
ATOM 4364 C CA . PRO A 1 567 ? 105.974 21.090 -3.997 1.00 49.68 589 PRO A CA 1
ATOM 4365 C C . PRO A 1 567 ? 106.040 22.504 -4.548 1.00 47.07 589 PRO A C 1
ATOM 4366 O O . PRO A 1 567 ? 107.091 23.149 -4.543 1.00 45.31 589 PRO A O 1
ATOM 4370 N N . MET A 1 568 ? 104.893 22.985 -5.023 1.00 39.54 590 MET A N 1
ATOM 4371 C CA . MET A 1 568 ? 104.817 24.300 -5.640 1.00 43.09 590 MET A CA 1
ATOM 4372 C C . MET A 1 568 ? 103.364 24.749 -5.690 1.00 45.37 590 MET A C 1
ATOM 4373 O O . MET A 1 568 ? 102.435 23.960 -5.500 1.00 47.07 590 MET A O 1
ATOM 4378 N N . VAL A 1 569 ? 103.190 26.045 -5.939 1.00 45.98 591 VAL A N 1
ATOM 4379 C CA . VAL A 1 569 ? 101.917 26.646 -6.311 1.00 47.69 591 VAL A CA 1
ATOM 4380 C C . VAL A 1 569 ? 102.168 27.444 -7.580 1.00 54.87 591 VAL A C 1
ATOM 4381 O O . VAL A 1 569 ? 103.271 27.957 -7.799 1.00 59.90 591 VAL A O 1
ATOM 4385 N N . SER A 1 570 ? 101.143 27.550 -8.423 1.00 49.32 592 SER A N 1
ATOM 4386 C CA . SER A 1 570 ? 101.359 28.149 -9.731 1.00 49.53 592 SER A CA 1
ATOM 4387 C C . SER A 1 570 ? 100.037 28.595 -10.331 1.00 48.04 592 SER A C 1
ATOM 4388 O O . SER A 1 570 ? 98.980 28.026 -10.040 1.00 45.64 592 SER A O 1
ATOM 4391 N N . ARG A 1 571 ? 100.123 29.636 -11.163 1.00 47.59 593 ARG A N 1
ATOM 4392 C CA . ARG A 1 571 ? 99.074 30.038 -12.089 1.00 44.15 593 ARG A CA 1
ATOM 4393 C C . ARG A 1 571 ? 99.393 29.625 -13.523 1.00 48.39 593 ARG A C 1
ATOM 4394 O O . ARG A 1 571 ? 98.703 30.053 -14.454 1.00 51.65 593 ARG A O 1
ATOM 4402 N N . THR A 1 572 ? 100.440 28.828 -13.718 1.00 43.27 594 THR A N 1
ATOM 4403 C CA A THR A 1 572 ? 100.756 28.267 -15.023 0.70 45.31 594 THR A CA 1
ATOM 4404 C CA B THR A 1 572 ? 100.736 28.287 -15.034 0.30 45.23 594 THR A CA 1
ATOM 4405 C C . THR A 1 572 ? 99.776 27.153 -15.361 1.00 45.65 594 THR A C 1
ATOM 4406 O O . THR A 1 572 ? 99.445 26.326 -14.508 1.00 50.59 594 THR A O 1
ATOM 4413 N N . VAL A 1 573 ? 99.313 27.131 -16.605 1.00 47.59 595 VAL A N 1
ATOM 4414 C CA . VAL A 1 573 ? 98.492 26.015 -17.058 1.00 50.65 595 VAL A CA 1
ATOM 4415 C C . VAL A 1 573 ? 99.418 24.816 -17.226 1.00 48.17 595 VAL A C 1
ATOM 4416 O O . VAL A 1 573 ? 100.344 24.860 -18.049 1.00 49.39 595 VAL A O 1
ATOM 4420 N N . PRO A 1 574 ? 99.226 23.745 -16.461 1.00 45.72 596 PRO A N 1
ATOM 4421 C CA . PRO A 1 574 ? 100.188 22.638 -16.490 1.00 48.48 596 PRO A CA 1
ATOM 4422 C C . PRO A 1 574 ? 100.106 21.831 -17.776 1.00 49.65 596 PRO A C 1
ATOM 4423 O O . PRO A 1 574 ? 99.041 21.683 -18.382 1.00 50.59 596 PRO A O 1
ATOM 4427 N N . PHE A 1 575 ? 101.269 21.320 -18.191 1.00 42.14 597 PHE A N 1
ATOM 4428 C CA . PHE A 1 575 ? 101.401 20.403 -19.327 1.00 47.34 597 PHE A CA 1
ATOM 4429 C C . PHE A 1 575 ? 100.981 21.047 -20.647 1.00 53.16 597 PHE A C 1
ATOM 4430 O O . PHE A 1 575 ? 100.488 20.372 -21.556 1.00 50.02 597 PHE A O 1
ATOM 4438 N N . THR A 1 576 ? 101.183 22.362 -20.753 1.00 48.34 598 THR A N 1
ATOM 4439 C CA . THR A 1 576 ? 101.175 23.060 -22.032 1.00 49.07 598 THR A CA 1
ATOM 4440 C C . THR A 1 576 ? 102.580 23.396 -22.515 1.00 56.18 598 THR A C 1
ATOM 4441 O O . THR A 1 576 ? 102.816 23.484 -23.725 1.00 57.08 598 THR A O 1
ATOM 4445 N N . LYS A 1 577 ? 103.502 23.571 -21.574 1.00 61.54 599 LYS A N 1
ATOM 4446 C CA . LYS A 1 577 ? 104.905 23.838 -21.848 1.00 54.28 599 LYS A CA 1
ATOM 4447 C C . LYS A 1 577 ? 105.550 22.689 -22.624 1.00 54.19 599 LYS A C 1
ATOM 4448 O O . LYS A 1 577 ? 105.189 21.519 -22.463 1.00 46.67 599 LYS A O 1
ATOM 4454 N N . ALA A 1 578 ? 106.504 23.039 -23.492 1.00 53.89 600 ALA A N 1
ATOM 4455 C CA . ALA A 1 578 ? 107.294 22.030 -24.190 1.00 44.29 600 ALA A CA 1
ATOM 4456 C C . ALA A 1 578 ? 108.058 21.176 -23.187 1.00 46.47 600 ALA A C 1
ATOM 4457 O O . ALA A 1 578 ? 108.578 21.679 -22.188 1.00 42.38 600 ALA A O 1
ATOM 4459 N N . TYR A 1 579 ? 108.122 19.875 -23.451 1.00 50.99 601 TYR A N 1
ATOM 4460 C CA . TYR A 1 579 ? 108.651 18.912 -22.495 1.00 46.51 601 TYR A CA 1
ATOM 4461 C C . TYR A 1 579 ? 109.800 18.126 -23.109 1.00 38.67 601 TYR A C 1
ATOM 4462 O O . TYR A 1 579 ? 109.710 17.667 -24.248 1.00 42.95 601 TYR A O 1
ATOM 4471 N N . SER A 1 580 ? 110.877 17.972 -22.344 1.00 43.97 602 SER A N 1
ATOM 4472 C CA . SER A 1 580 ? 111.991 17.125 -22.747 1.00 45.78 602 SER A CA 1
ATOM 4473 C C . SER A 1 580 ? 112.828 16.782 -21.526 1.00 47.58 602 SER A C 1
ATOM 4474 O O . SER A 1 580 ? 112.816 17.507 -20.526 1.00 50.83 602 SER A O 1
ATOM 4477 N N . GLN A 1 581 ? 113.559 15.667 -21.629 1.00 47.04 603 GLN A N 1
ATOM 4478 C CA . GLN A 1 581 ? 114.453 15.200 -20.581 1.00 46.64 603 GLN A CA 1
ATOM 4479 C C . GLN A 1 581 ? 115.913 15.232 -20.988 1.00 40.04 603 GLN A C 1
ATOM 4480 O O . GLN A 1 581 ? 116.780 15.128 -20.117 1.00 50.17 603 GLN A O 1
ATOM 4486 N N . VAL A 1 582 ? 116.203 15.375 -22.281 1.00 41.03 604 VAL A N 1
ATOM 4487 C CA . VAL A 1 582 ? 117.535 15.672 -22.785 1.00 41.38 604 VAL A CA 1
ATOM 4488 C C . VAL A 1 582 ? 117.386 16.828 -23.762 1.00 44.94 604 VAL A C 1
ATOM 4489 O O . VAL A 1 582 ? 116.285 17.147 -24.218 1.00 47.42 604 VAL A O 1
ATOM 4493 N N . GLY A 1 583 ? 118.503 17.459 -24.081 1.00 53.83 605 GLY A N 1
ATOM 4494 C CA . GLY A 1 583 ? 118.449 18.657 -24.886 1.00 53.29 605 GLY A CA 1
ATOM 4495 C C . GLY A 1 583 ? 118.008 19.851 -24.059 1.00 53.71 605 GLY A C 1
ATOM 4496 O O . GLY A 1 583 ? 117.846 19.785 -22.832 1.00 48.85 605 GLY A O 1
ATOM 4497 N N . ILE A 1 584 ? 117.801 20.965 -24.758 1.00 52.97 606 ILE A N 1
ATOM 4498 C CA . ILE A 1 584 ? 117.466 22.230 -24.114 1.00 47.73 606 ILE A CA 1
ATOM 4499 C C . ILE A 1 584 ? 116.078 22.739 -24.471 1.00 47.38 606 ILE A C 1
ATOM 4500 O O . ILE A 1 584 ? 115.639 23.739 -23.886 1.00 62.16 606 ILE A O 1
ATOM 4505 N N . LYS A 1 585 ? 115.372 22.105 -25.403 1.00 44.11 607 LYS A N 1
ATOM 4506 C CA . LYS A 1 585 ? 114.129 22.665 -25.915 1.00 42.88 607 LYS A CA 1
ATOM 4507 C C . LYS A 1 585 ? 112.914 22.311 -25.069 1.00 45.04 607 LYS A C 1
ATOM 4508 O O . LYS A 1 585 ? 111.800 22.718 -25.420 1.00 49.12 607 LYS A O 1
ATOM 4514 N N . GLY A 1 586 ? 113.094 21.577 -23.975 1.00 43.67 608 GLY A N 1
ATOM 4515 C CA . GLY A 1 586 ? 111.990 21.242 -23.099 1.00 44.61 608 GLY A CA 1
ATOM 4516 C C . GLY A 1 586 ? 112.358 21.417 -21.642 1.00 42.83 608 GLY A C 1
ATOM 4517 O O . GLY A 1 586 ? 111.639 20.962 -20.750 1.00 43.08 608 GLY A O 1
ATOM 4518 N N . ASP A 1 587 ? 113.485 22.078 -21.401 1.00 50.79 609 ASP A N 1
ATOM 4519 C CA . ASP A 1 587 ? 114.025 22.410 -20.088 1.00 52.08 609 ASP A CA 1
ATOM 4520 C C . ASP A 1 587 ? 113.045 23.267 -19.281 1.00 47.73 609 ASP A C 1
ATOM 4521 O O . ASP A 1 587 ? 112.076 23.787 -19.847 1.00 49.22 609 ASP A O 1
ATOM 4526 N N . PRO A 1 588 ? 113.243 23.423 -17.962 1.00 58.73 610 PRO A N 1
ATOM 4527 C CA . PRO A 1 588 ? 112.239 24.136 -17.143 1.00 54.24 610 PRO A CA 1
ATOM 4528 C C . PRO A 1 588 ? 111.992 25.587 -17.528 1.00 49.96 610 PRO A C 1
ATOM 4529 O O . PRO A 1 588 ? 110.889 26.099 -17.287 1.00 47.30 610 PRO A O 1
ATOM 4533 N N . PHE A 1 589 ? 112.976 26.283 -18.090 1.00 45.67 611 PHE A N 1
ATOM 4534 C CA . PHE A 1 589 ? 112.800 27.685 -18.441 1.00 55.65 611 PHE A CA 1
ATOM 4535 C C . PHE A 1 589 ? 112.392 27.883 -19.895 1.00 52.52 611 PHE A C 1
ATOM 4536 O O . PHE A 1 589 ? 112.621 28.962 -20.450 1.00 55.96 611 PHE A O 1
ATOM 4544 N N . ILE A 1 590 ? 111.811 26.870 -20.529 1.00 48.02 612 ILE A N 1
ATOM 4545 C CA . ILE A 1 590 ? 111.315 27.001 -21.893 1.00 48.06 612 ILE A CA 1
ATOM 4546 C C . ILE A 1 590 ? 109.882 27.508 -21.823 1.00 48.06 612 ILE A C 1
ATOM 4547 O O . ILE A 1 590 ? 109.021 26.874 -21.204 1.00 46.21 612 ILE A O 1
ATOM 4552 N N . PHE A 1 591 ? 109.619 28.650 -22.460 1.00 39.46 613 PHE A N 1
ATOM 4553 C CA . PHE A 1 591 ? 108.327 29.300 -22.335 1.00 42.44 613 PHE A CA 1
ATOM 4554 C C . PHE A 1 591 ? 107.439 29.178 -23.565 1.00 46.74 613 PHE A C 1
ATOM 4555 O O . PHE A 1 591 ? 106.241 29.466 -23.465 1.00 52.70 613 PHE A O 1
ATOM 4563 N N . LYS A 1 592 ? 107.973 28.739 -24.702 1.00 46.46 614 LYS A N 1
ATOM 4564 C CA . LYS A 1 592 ? 107.132 28.507 -25.869 1.00 50.26 614 LYS A CA 1
ATOM 4565 C C . LYS A 1 592 ? 106.104 27.421 -25.571 1.00 45.14 614 LYS A C 1
ATOM 4566 O O . LYS A 1 592 ? 106.425 26.394 -24.966 1.00 44.08 614 LYS A O 1
ATOM 4572 N N . GLY A 1 593 ? 104.854 27.668 -25.972 1.00 37.97 615 GLY A N 1
ATOM 4573 C CA . GLY A 1 593 ? 103.762 26.755 -25.700 1.00 43.54 615 GLY A CA 1
ATOM 4574 C C . GLY A 1 593 ? 103.127 26.879 -24.330 1.00 52.24 615 GLY A C 1
ATOM 4575 O O . GLY A 1 593 ? 101.954 26.513 -24.173 1.00 42.98 615 GLY A O 1
ATOM 4576 N N . MET A 1 594 ? 103.851 27.392 -23.336 1.00 58.71 616 MET A N 1
ATOM 4577 C CA . MET A 1 594 ? 103.303 27.523 -21.993 1.00 47.14 616 MET A CA 1
ATOM 4578 C C . MET A 1 594 ? 102.176 28.548 -21.967 1.00 46.04 616 MET A C 1
ATOM 4579 O O . MET A 1 594 ? 102.263 29.610 -22.591 1.00 47.52 616 MET A O 1
ATOM 4584 N N . GLU A 1 595 ? 101.105 28.217 -21.250 1.00 47.91 617 GLU A N 1
ATOM 4585 C CA . GLU A 1 595 ? 99.972 29.110 -21.062 1.00 45.24 617 GLU A CA 1
ATOM 4586 C C . GLU A 1 595 ? 99.847 29.489 -19.594 1.00 46.93 617 GLU A C 1
ATOM 4587 O O . GLU A 1 595 ? 100.235 28.725 -18.704 1.00 46.00 617 GLU A O 1
ATOM 4593 N N . LEU A 1 596 ? 99.293 30.676 -19.351 1.00 37.92 618 LEU A N 1
ATOM 4594 C CA . LEU A 1 596 ? 99.009 31.152 -18.007 1.00 47.58 618 LEU A CA 1
ATOM 4595 C C . LEU A 1 596 ? 97.510 31.357 -17.830 1.00 48.81 618 LEU A C 1
ATOM 4596 O O . LEU A 1 596 ? 96.758 31.491 -18.798 1.00 52.70 618 LEU A O 1
ATOM 4601 N N . GLN A 1 597 ? 97.079 31.382 -16.573 1.00 48.09 619 GLN A N 1
ATOM 4602 C CA . GLN A 1 597 ? 95.690 31.642 -16.234 1.00 50.08 619 GLN A CA 1
ATOM 4603 C C . GLN A 1 597 ? 95.651 32.568 -15.023 1.00 53.62 619 GLN A C 1
ATOM 4604 O O . GLN A 1 597 ? 96.676 32.845 -14.392 1.00 46.50 619 GLN A O 1
ATOM 4610 N N . ASN A 1 598 ? 94.451 33.060 -14.706 1.00 52.49 620 ASN A N 1
ATOM 4611 C CA . ASN A 1 598 ? 94.318 34.060 -13.652 1.00 61.58 620 ASN A CA 1
ATOM 4612 C C . ASN A 1 598 ? 94.216 33.432 -12.269 1.00 62.75 620 ASN A C 1
ATOM 4613 O O . ASN A 1 598 ? 94.689 34.020 -11.290 1.00 62.40 620 ASN A O 1
ATOM 4618 N N . ASP A 1 599 ? 93.617 32.253 -12.166 1.00 56.51 621 ASP A N 1
ATOM 4619 C CA . ASP A 1 599 ? 93.395 31.611 -10.882 1.00 54.00 621 ASP A CA 1
ATOM 4620 C C . ASP A 1 599 ? 94.512 30.625 -10.575 1.00 50.45 621 ASP A C 1
ATOM 4621 O O . ASP A 1 599 ? 95.146 30.072 -11.479 1.00 49.22 621 ASP A O 1
ATOM 4626 N N . ILE A 1 600 ? 94.748 30.421 -9.279 1.00 45.25 622 ILE A N 1
ATOM 4627 C CA . ILE A 1 600 ? 95.713 29.426 -8.830 1.00 47.08 622 ILE A CA 1
ATOM 4628 C C . ILE A 1 600 ? 95.232 28.041 -9.236 1.00 43.22 622 ILE A C 1
ATOM 4629 O O . ILE A 1 600 ? 94.054 27.698 -9.065 1.00 47.38 622 ILE A O 1
ATOM 4634 N N . VAL A 1 601 ? 96.138 27.245 -9.795 1.00 37.55 623 VAL A N 1
ATOM 4635 C CA . VAL A 1 601 ? 95.817 25.867 -10.143 1.00 50.19 623 VAL A CA 1
ATOM 4636 C C . VAL A 1 601 ? 95.677 25.043 -8.870 1.00 52.20 623 VAL A C 1
ATOM 4637 O O . VAL A 1 601 ? 96.594 24.988 -8.042 1.00 56.11 623 VAL A O 1
ATOM 4641 N N . THR A 1 602 ? 94.529 24.394 -8.710 1.00 44.99 624 THR A N 1
ATOM 4642 C CA . THR A 1 602 ? 94.299 23.571 -7.535 1.00 48.28 624 THR A CA 1
ATOM 4643 C C . THR A 1 602 ? 94.926 22.190 -7.712 1.00 46.30 624 THR A C 1
ATOM 4644 O O . THR A 1 602 ? 95.198 21.739 -8.827 1.00 50.27 624 THR A O 1
ATOM 4648 N N . THR A 1 603 ? 95.153 21.519 -6.578 1.00 48.32 625 THR A N 1
ATOM 4649 C CA . THR A 1 603 ? 95.789 20.203 -6.588 1.00 45.90 625 THR A CA 1
ATOM 4650 C C . THR A 1 603 ? 94.958 19.182 -7.354 1.00 49.48 625 THR A C 1
ATOM 4651 O O . THR A 1 603 ? 95.509 18.324 -8.053 1.00 57.00 625 THR A O 1
ATOM 4655 N N . LYS A 1 604 ? 93.631 19.249 -7.228 1.00 53.22 626 LYS A N 1
ATOM 4656 C CA . LYS A 1 604 ? 92.775 18.315 -7.951 1.00 51.17 626 LYS A CA 1
ATOM 4657 C C . LYS A 1 604 ? 92.836 18.556 -9.455 1.00 52.40 626 LYS A C 1
ATOM 4658 O O . LYS A 1 604 ? 92.908 17.602 -10.237 1.00 62.31 626 LYS A O 1
ATOM 4664 N N . GLU A 1 605 ? 92.813 19.823 -9.878 1.00 53.84 627 GLU A N 1
ATOM 4665 C CA . GLU A 1 605 ? 92.910 20.131 -11.301 1.00 50.40 627 GLU A CA 1
ATOM 4666 C C . GLU A 1 605 ? 94.269 19.737 -11.858 1.00 47.97 627 GLU A C 1
ATOM 4667 O O . GLU A 1 605 ? 94.367 19.261 -12.995 1.00 50.06 627 GLU A O 1
ATOM 4673 N N . TYR A 1 606 ? 95.330 19.930 -11.072 1.00 42.47 628 TYR A N 1
ATOM 4674 C CA . TYR A 1 606 ? 96.661 19.552 -11.532 1.00 49.95 628 TYR A CA 1
ATOM 4675 C C . TYR A 1 606 ? 96.789 18.038 -11.648 1.00 62.46 628 TYR A C 1
ATOM 4676 O O . TYR A 1 606 ? 97.397 17.532 -12.598 1.00 64.31 628 TYR A O 1
ATOM 4685 N N . ASP A 1 607 ? 96.219 17.297 -10.696 1.00 64.41 629 ASP A N 1
ATOM 4686 C CA . ASP A 1 607 ? 96.341 15.845 -10.751 1.00 63.62 629 ASP A CA 1
ATOM 4687 C C . ASP A 1 607 ? 95.474 15.247 -11.853 1.00 54.91 629 ASP A C 1
ATOM 4688 O O . ASP A 1 607 ? 95.868 14.255 -12.478 1.00 49.24 629 ASP A O 1
ATOM 4693 N N . ALA A 1 608 ? 94.305 15.833 -12.116 1.00 43.49 630 ALA A N 1
ATOM 4694 C CA . ALA A 1 608 ? 93.517 15.380 -13.257 1.00 45.47 630 ALA A CA 1
ATOM 4695 C C . ALA A 1 608 ? 94.219 15.705 -14.572 1.00 51.47 630 ALA A C 1
ATOM 4696 O O . ALA A 1 608 ? 94.176 14.908 -15.518 1.00 58.84 630 ALA A O 1
ATOM 4698 N N . ALA A 1 609 ? 94.881 16.864 -14.648 1.00 48.54 631 ALA A N 1
ATOM 4699 C CA . ALA A 1 609 ? 95.640 17.209 -15.848 1.00 54.27 631 ALA A CA 1
ATOM 4700 C C . ALA A 1 609 ? 96.856 16.305 -16.028 1.00 55.12 631 ALA A C 1
ATOM 4701 O O . ALA A 1 609 ? 97.218 15.975 -17.164 1.00 51.83 631 ALA A O 1
ATOM 4703 N N . PHE A 1 610 ? 97.489 15.895 -14.926 1.00 51.68 632 PHE A N 1
ATOM 4704 C CA . PHE A 1 610 ? 98.652 15.020 -15.013 1.00 53.08 632 PHE A CA 1
ATOM 4705 C C . PHE A 1 610 ? 98.271 13.638 -15.522 1.00 58.88 632 PHE A C 1
ATOM 4706 O O . PHE A 1 610 ? 98.988 13.057 -16.346 1.00 59.86 632 PHE A O 1
ATOM 4714 N N . LYS A 1 611 ? 97.158 13.086 -15.030 1.00 58.58 633 LYS A N 1
ATOM 4715 C CA . LYS A 1 611 ? 96.753 11.754 -15.463 1.00 59.28 633 LYS A CA 1
ATOM 4716 C C . LYS A 1 611 ? 96.334 11.761 -16.925 1.00 55.73 633 LYS A C 1
ATOM 4717 O O . LYS A 1 611 ? 96.642 10.821 -17.668 1.00 50.88 633 LYS A O 1
ATOM 4723 N N . LYS A 1 612 ? 95.638 12.815 -17.354 1.00 46.51 634 LYS A N 1
ATOM 4724 C CA . LYS A 1 612 ? 95.283 12.949 -18.762 1.00 43.10 634 LYS A CA 1
ATOM 4725 C C . LYS A 1 612 ? 96.527 13.152 -19.625 1.00 50.52 634 LYS A C 1
ATOM 4726 O O . LYS A 1 612 ? 96.634 12.574 -20.713 1.00 49.84 634 LYS A O 1
ATOM 4732 N N . TRP A 1 613 ? 97.481 13.958 -19.153 1.00 51.35 635 TRP A N 1
ATOM 4733 C CA . TRP A 1 613 ? 98.725 14.143 -19.894 1.00 46.48 635 TRP A CA 1
ATOM 4734 C C . TRP A 1 613 ? 99.507 12.844 -19.994 1.00 53.27 635 TRP A C 1
ATOM 4735 O O . TRP A 1 613 ? 100.055 12.524 -21.056 1.00 51.87 635 TRP A O 1
ATOM 4746 N N . GLN A 1 614 ? 99.579 12.094 -18.889 1.00 50.08 636 GLN A N 1
ATOM 4747 C CA . GLN A 1 614 ? 100.248 10.796 -18.901 1.00 43.98 636 GLN A CA 1
ATOM 4748 C C . GLN A 1 614 ? 99.643 9.872 -19.949 1.00 43.23 636 GLN A C 1
ATOM 4749 O O . GLN A 1 614 ? 100.369 9.172 -20.663 1.00 38.87 636 GLN A O 1
ATOM 4755 N N . LYS A 1 615 ? 98.309 9.886 -20.041 1.00 42.66 637 LYS A N 1
ATOM 4756 C CA . LYS A 1 615 ? 97.570 9.026 -21.005 1.00 46.85 637 LYS A CA 1
ATOM 4757 C C . LYS A 1 615 ? 97.845 9.489 -22.440 1.00 50.23 637 LYS A C 1
ATOM 4758 O O . LYS A 1 615 ? 98.047 8.618 -23.309 1.00 55.39 637 LYS A O 1
ATOM 4764 N N . GLU A 1 616 ? 97.850 10.806 -22.675 1.00 43.10 638 GLU A N 1
ATOM 4765 C CA . GLU A 1 616 ? 98.082 11.337 -24.015 1.00 47.13 638 GLU A CA 1
ATOM 4766 C C . GLU A 1 616 ? 99.540 11.183 -24.432 1.00 46.68 638 GLU A C 1
ATOM 4767 O O . GLU A 1 616 ? 99.825 10.852 -25.589 1.00 62.05 638 GLU A O 1
ATOM 4773 N N . LYS A 1 617 ? 100.476 11.419 -23.505 1.00 41.04 639 LYS A N 1
ATOM 4774 C CA . LYS A 1 617 ? 101.894 11.266 -23.819 1.00 41.10 639 LYS A CA 1
ATOM 4775 C C . LYS A 1 617 ? 102.215 9.842 -24.260 1.00 52.11 639 LYS A C 1
ATOM 4776 O O . LYS A 1 617 ? 102.988 9.633 -25.204 1.00 55.28 639 LYS A O 1
ATOM 4782 N N . LEU A 1 618 ? 101.625 8.850 -23.590 1.00 51.28 640 LEU A N 1
ATOM 4783 C CA . LEU A 1 618 ? 101.802 7.464 -24.004 1.00 50.68 640 LEU A CA 1
ATOM 4784 C C . LEU A 1 618 ? 101.322 7.257 -25.437 1.00 50.07 640 LEU A C 1
ATOM 4785 O O . LEU A 1 618 ? 102.053 6.714 -26.273 1.00 46.80 640 LEU A O 1
ATOM 4790 N N . GLU A 1 619 ? 100.100 7.710 -25.743 1.00 52.77 641 GLU A N 1
ATOM 4791 C CA . GLU A 1 619 ? 99.547 7.546 -27.086 1.00 49.43 641 GLU A CA 1
ATOM 4792 C C . GLU A 1 619 ? 100.336 8.341 -28.120 1.00 47.47 641 GLU A C 1
ATOM 4793 O O . GLU A 1 619 ? 100.564 7.859 -29.236 1.00 49.24 641 GLU A O 1
ATOM 4799 N N . SER A 1 620 ? 100.752 9.561 -27.772 1.00 51.85 642 SER A N 1
ATOM 4800 C CA . SER A 1 620 ? 101.452 10.416 -28.727 1.00 51.90 642 SER A CA 1
ATOM 4801 C C . SER A 1 620 ? 102.827 9.855 -29.084 1.00 52.24 642 SER A C 1
ATOM 4802 O O . SER A 1 620 ? 103.195 9.799 -30.265 1.00 53.55 642 SER A O 1
ATOM 4805 N N . ASN A 1 621 ? 103.612 9.457 -28.072 1.00 49.91 643 ASN A N 1
ATOM 4806 C CA . ASN A 1 621 ? 104.937 8.893 -28.328 1.00 36.87 643 ASN A CA 1
ATOM 4807 C C . ASN A 1 621 ? 104.835 7.603 -29.139 1.00 49.23 643 ASN A C 1
ATOM 4808 O O . ASN A 1 621 ? 105.711 7.301 -29.957 1.00 44.96 643 ASN A O 1
ATOM 4813 N N . ALA A 1 622 ? 103.785 6.813 -28.903 1.00 47.92 644 ALA A N 1
ATOM 4814 C CA . ALA A 1 622 ? 103.638 5.558 -29.632 1.00 52.25 644 ALA A CA 1
ATOM 4815 C C . ALA A 1 622 ? 103.255 5.817 -31.080 1.00 52.64 644 ALA A C 1
ATOM 4816 O O . ALA A 1 622 ? 103.780 5.169 -31.993 1.00 66.92 644 ALA A O 1
ATOM 4818 N N . GLN A 1 623 ? 102.347 6.768 -31.311 1.00 43.77 645 GLN A N 1
ATOM 4819 C CA . GLN A 1 623 ? 102.027 7.166 -32.677 1.00 47.77 645 GLN A CA 1
ATOM 4820 C C . GLN A 1 623 ? 103.232 7.805 -33.352 1.00 48.54 645 GLN A C 1
ATOM 4821 O O . GLN A 1 623 ? 103.456 7.615 -34.552 1.00 49.70 645 GLN A O 1
ATOM 4827 N N . TYR A 1 624 ? 104.022 8.566 -32.593 1.00 49.34 646 TYR A N 1
ATOM 4828 C CA . TYR A 1 624 ? 105.226 9.165 -33.158 1.00 47.65 646 TYR A CA 1
ATOM 4829 C C . TYR A 1 624 ? 106.210 8.092 -33.606 1.00 48.32 646 TYR A C 1
ATOM 4830 O O . TYR A 1 624 ? 106.765 8.169 -34.708 1.00 50.70 646 TYR A O 1
ATOM 4839 N N . GLN A 1 625 ? 106.422 7.076 -32.767 1.00 50.81 647 GLN A N 1
ATOM 4840 C CA . GLN A 1 625 ? 107.385 6.027 -33.083 1.00 52.31 647 GLN A CA 1
ATOM 4841 C C . GLN A 1 625 ? 106.970 5.241 -34.320 1.00 47.82 647 GLN A C 1
ATOM 4842 O O . GLN A 1 625 ? 107.823 4.862 -35.130 1.00 50.75 647 GLN A O 1
ATOM 4848 N N . LYS A 1 626 ? 105.666 4.980 -34.480 1.00 49.33 648 LYS A N 1
ATOM 4849 C CA . LYS A 1 626 ? 105.188 4.323 -35.696 1.00 53.33 648 LYS A CA 1
ATOM 4850 C C . LYS A 1 626 ? 105.464 5.182 -36.922 1.00 56.49 648 LYS A C 1
ATOM 4851 O O . LYS A 1 626 ? 105.814 4.665 -37.990 1.00 60.42 648 LYS A O 1
ATOM 4857 N N . ASP A 1 627 ? 105.312 6.495 -36.784 1.00 54.16 649 ASP A N 1
ATOM 4858 C CA . ASP A 1 627 ? 105.536 7.434 -37.867 1.00 53.05 649 ASP A CA 1
ATOM 4859 C C . ASP A 1 627 ? 107.012 7.654 -38.161 1.00 58.62 649 ASP A C 1
ATOM 4860 O O . ASP A 1 627 ? 107.328 8.414 -39.074 1.00 52.10 649 ASP A O 1
ATOM 4865 N N . LEU A 1 628 ? 107.938 7.050 -37.414 1.00 58.83 650 LEU A N 1
ATOM 4866 C CA . LEU A 1 628 ? 109.336 7.231 -37.790 1.00 58.45 650 LEU A CA 1
ATOM 4867 C C . LEU A 1 628 ? 109.648 6.530 -39.102 1.00 61.76 650 LEU A C 1
ATOM 4868 O O . LEU A 1 628 ? 110.613 6.902 -39.777 1.00 53.92 650 LEU A O 1
ATOM 4873 N N . GLU A 1 629 ? 108.816 5.561 -39.494 1.00 69.06 651 GLU A N 1
ATOM 4874 C CA . GLU A 1 629 ? 109.032 4.842 -40.743 1.00 70.52 651 GLU A CA 1
ATOM 4875 C C . GLU A 1 629 ? 108.928 5.766 -41.951 1.00 63.38 651 GLU A C 1
ATOM 4876 O O . GLU A 1 629 ? 109.645 5.572 -42.937 1.00 65.07 651 GLU A O 1
ATOM 4882 N N . LYS A 1 630 ? 108.040 6.765 -41.908 1.00 65.23 652 LYS A N 1
ATOM 4883 C CA . LYS A 1 630 ? 107.856 7.611 -43.083 1.00 67.16 652 LYS A CA 1
ATOM 4884 C C . LYS A 1 630 ? 109.044 8.528 -43.340 1.00 67.62 652 LYS A C 1
ATOM 4885 O O . LYS A 1 630 ? 109.110 9.133 -44.415 1.00 67.57 652 LYS A O 1
ATOM 4891 N N . HIS A 1 631 ? 109.972 8.661 -42.392 1.00 69.28 653 HIS A N 1
ATOM 4892 C CA . HIS A 1 631 ? 111.151 9.495 -42.576 1.00 61.33 653 HIS A CA 1
ATOM 4893 C C . HIS A 1 631 ? 112.338 8.737 -43.156 1.00 57.04 653 HIS A C 1
ATOM 4894 O O . HIS A 1 631 ? 113.445 9.285 -43.183 1.00 56.03 653 HIS A O 1
ATOM 4901 N N . ILE A 1 632 ? 112.143 7.499 -43.605 1.00 53.57 654 ILE A N 1
ATOM 4902 C CA . ILE A 1 632 ? 113.202 6.729 -44.250 1.00 59.44 654 ILE A CA 1
ATOM 4903 C C . ILE A 1 632 ? 113.180 7.019 -45.743 1.00 64.19 654 ILE A C 1
ATOM 4904 O O . ILE A 1 632 ? 112.137 6.880 -46.394 1.00 63.96 654 ILE A O 1
ATOM 4909 N N . LYS A 1 633 ? 114.328 7.416 -46.284 1.00 67.62 655 LYS A N 1
ATOM 4910 C CA . LYS A 1 633 ? 114.509 7.504 -47.728 1.00 79.46 655 LYS A CA 1
ATOM 4911 C C . LYS A 1 633 ? 115.998 7.567 -48.071 1.00 90.44 655 LYS A C 1
ATOM 4912 O O . LYS A 1 633 ? 116.785 8.260 -47.426 1.00 91.11 655 LYS A O 1
#

Solvent-accessible surface area: 30724 Å² total; per-residue (Å²): 204,74,128,122,69,53,24,40,23,22,63,100,33,7,93,27,0,6,3,1,50,16,44,144,74,23,2,35,98,2,1,55,54,0,5,8,6,0,6,43,84,45,179,165,47,84,59,58,54,0,2,0,61,84,92,65,64,46,220,86,14,50,35,16,35,0,112,5,76,129,57,10,56,1,16,30,40,145,26,110,110,71,35,50,2,73,0,97,9,2,17,6,0,2,69,30,0,7,80,31,167,13,86,13,13,94,90,1,41,142,10,0,107,22,0,77,29,21,33,84,55,142,32,140,71,16,81,58,0,6,2,76,32,98,80,68,35,24,0,39,1,28,3,64,94,87,23,120,114,0,18,60,16,0,56,38,11,2,5,15,0,1,16,90,116,20,25,105,82,39,38,205,100,22,3,35,72,59,21,70,4,1,6,2,2,1,23,23,26,3,114,22,23,100,68,136,45,20,5,46,8,69,51,3,86,85,8,64,30,85,120,95,14,160,66,41,48,22,93,29,53,57,34,97,40,98,54,75,41,25,4,17,120,19,71,71,132,63,56,32,74,55,22,159,67,35,101,106,26,128,52,41,112,70,11,86,56,87,103,30,96,45,86,5,46,26,39,37,85,9,40,0,93,8,9,0,0,3,3,21,5,91,18,54,131,75,37,41,12,112,72,112,60,38,46,79,5,4,60,52,0,2,33,22,92,28,0,2,2,0,3,0,0,0,1,38,1,57,28,30,1,18,74,101,26,26,114,144,0,0,44,88,6,0,3,1,5,8,1,3,27,66,6,13,11,9,83,33,110,10,0,2,82,23,0,63,116,45,1,104,120,60,14,136,35,5,109,104,1,41,1,41,51,25,133,21,37,1,67,48,47,107,34,0,103,61,4,3,94,98,0,61,69,81,1,108,92,120,72,13,48,51,42,1,32,0,0,8,6,5,40,99,94,58,108,51,25,15,84,21,10,59,14,3,68,93,2,3,18,123,5,8,20,75,120,16,0,41,0,27,30,35,85,13,77,66,112,53,44,60,61,15,2,60,108,4,144,87,16,63,103,1,2,0,3,3,7,40,38,23,79,25,22,109,100,81,14,0,3,8,0,0,61,4,0,16,17,128,153,2,36,4,0,58,32,0,2,0,47,110,53,146,30,104,131,16,14,61,130,10,16,0,57,89,0,54,136,38,5,70,60,0,52,72,24,126,102,63,55,74,98,39,14,82,37,3,0,61,0,2,0,20,4,7,4,2,1,0,8,4,8,8,8,5,24,22,0,64,71,72,93,28,138,36,35,26,54,42,52,41,108,37,46,36,54,125,158,6,56,94,168,35,136,182,49,48,95,134,65,142,79,56,8,6,27,168,79,14,49,62,31,50,134,129,45,81,128,75,38,71,94,68,58,17,95,143,51,140,50,73,127,138,122,141,258

Foldseek 3Di:
DDAQEAEAADADADQWCLLQAEQPVNNVVVCVFFFDFQWDQDPVRDTAGDQFNDWDADPQQFKIKGFGDWAFFWAFLVGHTDGTQFLVQQVVLLVCSLVNVHPLCVVCCQWWFPNVCCSVPVDPDSPRTQWDRPDRGMTMTGTPHHDPCVSVPCSTSSRTGADPVLPVVCDPQAGGSDRRRGIGRHQWRFNDRDPQAKTKTAGNPPHPPNVVSRRGIYMHGHDNPPDLCVFVVCVVVVNHPDHDDDCVDPCRVVVCQVPFFQKAFFAFFFKFKFKFFQLAEQAAPDFPDDDVLQVVLQNVLSLDLLSLLLLLQLFDQLQLQCLVAPNVLSLRWWFFFQGAQQLDDDLLGTLQNLLLVLQCVLDPLSPQPGRHGRDDRRHDLVSSQVSVVVSCVVSVVVSRADQHEWEEEDAQPPVSRVSSVVSSQVRSCVSHPRRHYGYHYHYDHPVVVCCQAVVVQQLNSNHGRMYMDIDGAADSALCRRLVLLAQQDRVCQSNNSHDRHDPPVSCVSLVSVVLNVLSVQLVVPPDPPVSNSSSVSNSRSSCSSSSSTSTHTGPTRHMDKFQKDPPQQADDNHDDCHDPPHCVRIDGDDDIHRRVNVVVVVVVSVVVVSVVSSVVVVVVVVVDD